Protein AF-A0A2J8A370-F1 (afdb_monomer_lite)

Sequence (591 aa):
MGGHRGTGAPPRPAACMARATLSLLLPLLLAALLQVRAQAPPPAPAPSSPAALICGDPELATLCRVLRAAGDGRGAARLQNTTATDTVLAPTNKAFFVDSKRVADELEIPSLEAIFSNPKAADRLLQNLIIPDQAITFRRFSGDQSYKSLLGQDLELKFAVFVLTRQFYVESGEAIALVLQPDLAAGRPLLLPPSSHTFQPPSPLTGATSMARAPPSLLLLLPLLGALLLASSGPARGAPIPPSPAALICADPDLSTLCRVLRAAGDSKGATRLQSTTDTDTVFAPTNKAFINDANKVADELGIRSLEAIYSNPKASDRLLQNLIIPDQAITFKAFKDDRKYKSLLGQQLELKSAVFTNQFYVESEEIKALVVQPDLAAGRSVVHKTDRVPVPDDFLSWCSLWTAVVLLEAQPAAAAPISKSMALILLLPLLAALLSSAPELLLVRAQSTAPRTTIQGASTRTAAPSPAALICSDPGLTTLCRVLRAAGPGKGATRLKVPAESPVPWQGSASAADTVFAPTNQASSGCWLGPKRKAFAKDAKKVADELSIRSFEAIYSNPKAADRLLQNLIIPDQSVVHKTDRVPVPDDFL

Foldseek 3Di:
DDDDDDDDDDDDDDDDDDPPPPVVVVVVVVVVVVVVPPDDPDPDPDFDFQLRALVVDPQNVLLNLLLVLLPCAPLNVLSRDSPWLKAFAGATPLQCVVCFPVLCVQLVHPTSVCSSVPNVSSSLLSQQRIQGRHNDAPVPDDAWDWTAGSNRATKIWGWDDDDPDTWIWIAFAPDTWTFPDGDFARDDDDDDDDDDDDDDDDDDDDDDDDDDDDDDDDDDDDDDPPPPDPPDPDPPPPDPQFAFQLVVLCVDPQQVLLNLLLVLLPCAPLNVNSRDLAWAKEFEGETPQQCVVCFVVLCVLLVHPTNVVSSNDNSSSRLLSQQRIQGRHAQFLVNDDAPDWTAGSNRDTWGWDADPRPRWIWTDAPPDTWTQPAWAPDHNNHTYTYTNHRDDHPCSCVVVVVVVVVVVVVPDDPPDDDDDPVVVVVVVVVVVVVVVPDDDDDDDDDDDDDDDDDDDDDDDDDDDDDFPLRVLVVDQFNVVLNLLLVLLPCAPLNVLSPDDDDDDDDDDDDDDDRWDFDGGTDDDDDDDDDDDVRVVLVVLLVVLCVVVVNPDSVCSSNHNVSSSSSSVVGTDDDTHDDRYISHRNRHDDDD

pLDDT: mean 71.99, std 24.26, range [18.94, 98.69]

InterPro domains:
  IPR000782 FAS1 domain [PF02469] (77-186)
  IPR000782 FAS1 domain [PF02469] (254-390)
  IPR000782 FAS1 domain [PS50213] (242-391)
  IPR000782 FAS1 domain [SM00554] (87-194)
  IPR000782 FAS1 domain [SM00554] (282-394)
  IPR036378 FAS1 domain superfamily [G3DSA:2.30.180.10] (32-189)
  IPR036378 FAS1 domain superfamily [G3DSA:2.30.180.10] (238-394)
  IPR036378 FAS1 domain superfamily [SSF82153] (56-186)
  IPR036378 FAS1 domain superfamily [SSF82153] (243-394)
  IPR050904 Cell adhesion and biosynthesis-related protein [PTHR10900] (244-578)

Structure (mmCIF, N/CA/C/O backbone):
data_AF-A0A2J8A370-F1
#
_entry.id   AF-A0A2J8A370-F1
#
loop_
_atom_site.group_PDB
_atom_site.id
_atom_site.type_symbol
_atom_site.label_atom_id
_atom_site.label_alt_id
_atom_site.label_comp_id
_atom_site.label_asym_id
_atom_site.label_entity_id
_atom_site.label_seq_id
_atom_site.pdbx_PDB_ins_code
_atom_site.Cartn_x
_atom_site.Cartn_y
_atom_site.Cartn_z
_atom_site.occupancy
_atom_site.B_iso_or_equiv
_atom_site.auth_seq_id
_atom_site.auth_comp_id
_atom_site.auth_asym_id
_atom_site.auth_atom_id
_atom_site.pdbx_PDB_model_num
ATOM 1 N N . MET A 1 1 ? 18.502 92.243 42.624 1.00 38.31 1 MET A N 1
ATOM 2 C CA . MET A 1 1 ? 19.039 90.943 43.093 1.00 38.31 1 MET A CA 1
ATOM 3 C C . MET A 1 1 ? 18.291 89.857 42.326 1.00 38.31 1 MET A C 1
ATOM 5 O O . MET A 1 1 ? 17.079 89.966 42.281 1.00 38.31 1 MET A O 1
ATOM 9 N N . GLY A 1 2 ? 18.875 88.857 41.667 1.00 38.12 2 GLY A N 1
ATOM 10 C CA . GLY A 1 2 ? 20.274 88.524 41.365 1.00 38.12 2 GLY A CA 1
ATOM 11 C C . GLY A 1 2 ? 20.327 87.065 40.866 1.00 38.12 2 GLY A C 1
ATOM 12 O O . GLY A 1 2 ? 19.584 86.250 41.398 1.00 38.12 2 GLY A O 1
ATOM 13 N N . GLY A 1 3 ? 21.154 86.722 39.866 1.00 42.97 3 GLY A N 1
ATOM 14 C CA . GLY A 1 3 ? 21.314 85.318 39.426 1.00 42.97 3 GLY A CA 1
ATOM 15 C C . GLY A 1 3 ? 21.433 85.087 37.913 1.00 42.97 3 GLY A C 1
ATOM 16 O O . GLY A 1 3 ? 20.493 84.627 37.277 1.00 42.97 3 GLY A O 1
ATOM 17 N N . HIS A 1 4 ? 22.615 85.341 37.345 1.00 43.88 4 HIS A N 1
ATOM 18 C CA . HIS A 1 4 ? 23.010 84.873 36.006 1.00 43.88 4 HIS A CA 1
ATOM 19 C C . HIS A 1 4 ? 23.953 83.664 36.146 1.00 43.88 4 HIS A C 1
ATOM 21 O O . HIS A 1 4 ? 24.888 83.749 36.941 1.00 43.88 4 HIS A O 1
ATOM 27 N N . ARG A 1 5 ? 23.732 82.596 35.356 1.00 44.59 5 ARG A N 1
ATOM 28 C CA . ARG A 1 5 ? 24.640 81.495 34.911 1.00 44.59 5 ARG A CA 1
ATOM 29 C C . ARG A 1 5 ? 23.761 80.276 34.566 1.00 44.59 5 ARG A C 1
ATOM 31 O O . ARG A 1 5 ? 22.780 80.046 35.253 1.00 44.59 5 ARG A O 1
ATOM 38 N N . GLY A 1 6 ? 24.039 79.445 33.565 1.00 44.25 6 GLY A N 1
ATOM 39 C CA . GLY A 1 6 ? 25.056 79.484 32.511 1.00 44.25 6 GLY A CA 1
ATOM 40 C C . GLY A 1 6 ? 24.877 78.243 31.621 1.00 44.25 6 GLY A C 1
ATOM 41 O O . GLY A 1 6 ? 24.664 77.149 32.136 1.00 44.25 6 GLY A O 1
ATOM 42 N N . THR A 1 7 ? 24.896 78.398 30.298 1.00 43.56 7 THR A N 1
ATOM 43 C CA . THR A 1 7 ? 24.568 77.324 29.341 1.00 43.56 7 THR A CA 1
ATOM 44 C C . THR A 1 7 ? 25.728 76.344 29.142 1.00 43.56 7 THR A C 1
ATOM 46 O O . THR A 1 7 ? 26.784 76.744 28.654 1.00 43.56 7 THR A O 1
ATOM 49 N N . GLY A 1 8 ? 25.519 75.060 29.448 1.00 45.00 8 GLY A N 1
ATOM 50 C CA . GLY A 1 8 ? 26.459 73.977 29.138 1.00 45.00 8 GLY A CA 1
ATOM 51 C C . GLY A 1 8 ? 26.025 73.184 27.903 1.00 45.00 8 GLY A C 1
ATOM 52 O O . GLY A 1 8 ? 24.994 72.518 27.937 1.00 45.00 8 GLY A O 1
ATOM 53 N N . ALA A 1 9 ? 26.805 73.241 26.822 1.00 45.88 9 ALA A N 1
ATOM 54 C CA . ALA A 1 9 ? 26.577 72.441 25.616 1.00 45.88 9 ALA A CA 1
ATOM 55 C C . ALA A 1 9 ? 27.371 71.115 25.669 1.00 45.88 9 ALA A C 1
ATOM 57 O O . ALA A 1 9 ? 28.547 71.142 26.039 1.00 45.88 9 ALA A O 1
ATOM 58 N N . PRO A 1 10 ? 26.784 69.964 25.284 1.00 54.59 10 PRO A N 1
ATOM 59 C CA . PRO A 1 10 ? 27.505 68.693 25.224 1.00 54.59 10 PRO A CA 1
ATOM 60 C C . PRO A 1 10 ? 28.452 68.620 24.003 1.00 54.59 10 PRO A C 1
ATOM 62 O O . PRO A 1 10 ? 28.160 69.206 22.954 1.00 54.59 10 PRO A O 1
ATOM 65 N N . PRO A 1 11 ? 29.587 67.902 24.103 1.00 53.16 11 PRO A N 1
ATOM 66 C CA . PRO A 1 11 ? 30.607 67.866 23.056 1.00 53.16 11 PRO A CA 1
ATOM 67 C C . PRO A 1 11 ? 30.200 67.020 21.839 1.00 53.16 11 PRO A C 1
ATOM 69 O O . PRO A 1 11 ? 29.597 65.955 21.960 1.00 53.16 11 PRO A O 1
ATOM 72 N N . ARG A 1 12 ? 30.609 67.472 20.647 1.00 45.59 12 ARG A N 1
ATOM 73 C CA . ARG A 1 12 ? 30.484 66.718 19.389 1.00 45.59 12 ARG A CA 1
ATOM 74 C C . ARG A 1 12 ? 31.501 65.563 19.345 1.00 45.59 12 ARG A C 1
ATOM 76 O O . ARG A 1 12 ? 32.684 65.830 19.565 1.00 45.59 12 ARG A O 1
ATOM 83 N N . PRO A 1 13 ? 31.115 64.325 18.982 1.00 49.38 13 PRO A N 1
ATOM 84 C CA . PRO A 1 13 ? 32.080 63.282 18.642 1.00 49.38 13 PRO A CA 1
ATOM 85 C C . PRO A 1 13 ? 32.773 63.603 17.309 1.00 49.38 13 PRO A C 1
ATOM 87 O O . PRO A 1 13 ? 32.146 64.068 16.355 1.00 49.38 13 PRO A O 1
ATOM 90 N N . ALA A 1 14 ? 34.084 63.369 17.247 1.00 46.81 14 ALA A N 1
ATOM 91 C CA . ALA A 1 14 ? 34.908 63.722 16.097 1.00 46.81 14 ALA A CA 1
ATOM 92 C C . ALA A 1 14 ? 34.705 62.757 14.915 1.00 46.81 14 ALA A C 1
ATOM 94 O O . ALA A 1 14 ? 35.068 61.584 14.983 1.00 46.81 14 ALA A O 1
ATOM 95 N N . ALA A 1 15 ? 34.200 63.276 13.796 1.00 51.97 15 ALA A N 1
ATOM 96 C CA . ALA A 1 15 ? 34.172 62.568 12.521 1.00 51.97 15 ALA A CA 1
ATOM 97 C C . ALA A 1 15 ? 35.505 62.754 11.772 1.00 51.97 15 ALA A C 1
ATOM 99 O O . ALA A 1 15 ? 35.640 63.649 10.941 1.00 51.97 15 ALA A O 1
ATOM 100 N N . CYS A 1 16 ? 36.505 61.919 12.067 1.00 48.47 16 CYS A N 1
ATOM 101 C CA . CYS A 1 16 ? 37.740 61.845 11.283 1.00 48.47 16 CYS A CA 1
ATOM 102 C C . CYS A 1 16 ? 38.389 60.455 11.431 1.00 48.47 16 CYS A C 1
ATOM 104 O O . CYS A 1 16 ? 38.415 59.946 12.543 1.00 48.47 16 CYS A O 1
ATOM 106 N N . MET A 1 17 ? 38.935 59.892 10.335 1.00 49.12 17 MET A N 1
ATOM 107 C CA . MET A 1 17 ? 39.503 58.521 10.157 1.00 49.12 17 MET A CA 1
ATOM 108 C C . MET A 1 17 ? 38.617 57.486 9.415 1.00 49.12 17 MET A C 1
ATOM 110 O O . MET A 1 17 ? 38.482 56.348 9.851 1.00 49.12 17 MET A O 1
ATOM 114 N N . ALA A 1 18 ? 38.069 57.831 8.240 1.00 51.47 18 ALA A N 1
ATOM 115 C CA . ALA A 1 18 ? 37.384 56.861 7.357 1.00 51.47 18 ALA A CA 1
ATOM 116 C C . ALA A 1 18 ? 37.719 57.012 5.852 1.00 51.47 18 ALA A C 1
ATOM 118 O O . ALA A 1 18 ? 36.920 56.655 4.992 1.00 51.47 18 ALA A O 1
ATOM 119 N N . ARG A 1 19 ? 38.894 57.570 5.510 1.00 50.97 19 ARG A N 1
ATOM 120 C CA . ARG A 1 19 ? 39.318 57.799 4.107 1.00 50.97 19 ARG A CA 1
ATOM 121 C C . ARG A 1 19 ? 40.662 57.181 3.695 1.00 50.97 19 ARG A C 1
ATOM 123 O O . ARG A 1 19 ? 40.981 57.211 2.515 1.00 50.97 19 ARG A O 1
ATOM 130 N N . ALA A 1 20 ? 41.428 56.603 4.623 1.00 52.56 20 ALA A N 1
ATOM 131 C CA . ALA A 1 20 ? 42.770 56.073 4.338 1.00 52.56 20 ALA A CA 1
ATOM 132 C C . ALA A 1 20 ? 42.808 54.571 3.979 1.00 52.56 20 ALA A C 1
ATOM 134 O O . ALA A 1 20 ? 43.759 54.114 3.354 1.00 52.56 20 ALA A O 1
ATOM 135 N N . THR A 1 21 ? 41.789 53.791 4.348 1.00 53.34 21 THR A N 1
ATOM 136 C CA . THR A 1 21 ? 41.787 52.322 4.198 1.00 53.34 21 THR A CA 1
ATOM 137 C C . THR A 1 21 ? 41.273 51.815 2.847 1.00 53.34 21 THR A C 1
ATOM 139 O O . THR A 1 21 ? 41.558 50.675 2.486 1.00 53.34 21 THR A O 1
ATOM 142 N N . LEU A 1 22 ? 40.555 52.634 2.068 1.00 50.28 22 LEU A N 1
ATOM 143 C CA . LEU A 1 22 ? 39.932 52.180 0.816 1.00 50.28 22 LEU A CA 1
ATOM 144 C C . LEU A 1 22 ? 40.930 52.070 -0.357 1.00 50.28 22 LEU A C 1
ATOM 146 O O . LEU A 1 22 ? 40.827 51.147 -1.164 1.00 50.28 22 LEU A O 1
ATOM 150 N N . SER A 1 23 ? 41.938 52.949 -0.427 1.00 57.47 23 SER A N 1
ATOM 151 C CA . SER A 1 23 ? 42.912 52.973 -1.537 1.00 57.47 23 SER A CA 1
ATOM 152 C C . SER A 1 23 ? 43.907 51.805 -1.543 1.00 57.47 23 SER A C 1
ATOM 154 O O . SER A 1 23 ? 44.516 51.541 -2.575 1.00 57.47 23 SER A O 1
ATOM 156 N N . LEU A 1 24 ? 44.077 51.092 -0.423 1.00 57.34 24 LEU A N 1
ATOM 157 C CA . LEU A 1 24 ? 44.986 49.938 -0.324 1.00 57.34 24 LEU A CA 1
ATOM 158 C C . LEU A 1 24 ? 44.322 48.598 -0.676 1.00 57.34 24 LEU A C 1
ATOM 160 O O . LEU A 1 24 ? 45.016 47.658 -1.055 1.00 57.34 24 LEU A O 1
ATOM 164 N N . LEU A 1 25 ? 42.990 48.504 -0.593 1.00 59.09 25 LEU A N 1
ATOM 165 C CA . LEU A 1 25 ? 42.256 47.272 -0.910 1.00 59.09 25 LEU A CA 1
ATOM 166 C C . LEU A 1 25 ? 42.006 47.100 -2.414 1.00 59.09 25 LEU A C 1
ATOM 168 O O . LEU A 1 25 ? 42.069 45.980 -2.916 1.00 59.09 25 LEU A O 1
ATOM 172 N N . LEU A 1 26 ? 41.779 48.197 -3.145 1.00 69.50 26 LEU A N 1
ATOM 173 C CA . LEU A 1 26 ? 41.472 48.160 -4.578 1.00 69.50 26 LEU A CA 1
ATOM 174 C C . LEU A 1 26 ? 42.549 47.469 -5.452 1.00 69.50 26 LEU A C 1
ATOM 176 O O . LEU A 1 26 ? 42.169 46.596 -6.234 1.00 69.50 26 LEU A O 1
ATOM 180 N N . PRO A 1 27 ? 43.866 47.761 -5.336 1.00 70.69 27 PRO A N 1
ATOM 181 C CA . PRO A 1 27 ? 44.878 47.074 -6.148 1.00 70.69 27 PRO A CA 1
ATOM 182 C C . PRO A 1 27 ? 45.031 45.589 -5.784 1.00 70.69 27 PRO A C 1
ATOM 184 O O . PRO A 1 27 ? 45.365 44.778 -6.644 1.00 70.69 27 PRO A O 1
ATOM 187 N N . LEU A 1 28 ? 44.747 45.213 -4.533 1.00 67.88 28 LEU A N 1
ATOM 188 C CA . LEU A 1 28 ? 44.829 43.828 -4.064 1.00 67.88 28 LEU A CA 1
ATOM 189 C C . LEU A 1 28 ? 43.663 42.982 -4.609 1.00 67.88 28 LEU A C 1
ATOM 191 O O . LEU A 1 28 ? 43.859 41.835 -5.008 1.00 67.88 28 LEU A O 1
ATOM 195 N N . LEU A 1 29 ? 42.474 43.585 -4.714 1.00 72.38 29 LEU A N 1
ATOM 196 C CA . LEU A 1 29 ? 41.301 43.008 -5.379 1.00 72.38 29 LEU A CA 1
ATOM 197 C C . LEU A 1 29 ? 41.495 42.900 -6.902 1.00 72.38 29 LEU A C 1
ATOM 199 O O . LEU A 1 29 ? 41.132 41.883 -7.492 1.00 72.38 29 LEU A O 1
ATOM 203 N N . LEU A 1 30 ? 42.125 43.898 -7.536 1.00 72.44 30 LEU A N 1
ATOM 204 C CA . LEU A 1 30 ? 42.459 43.846 -8.965 1.00 72.44 30 LEU A CA 1
ATOM 205 C C . LEU A 1 30 ? 43.482 42.742 -9.282 1.00 72.44 30 LEU A C 1
ATOM 207 O O . LEU A 1 30 ? 43.319 42.016 -10.262 1.00 72.44 30 LEU A O 1
ATOM 211 N N . ALA A 1 31 ? 44.506 42.576 -8.437 1.00 68.44 31 ALA A N 1
ATOM 212 C CA . ALA A 1 31 ? 45.496 41.508 -8.576 1.00 68.44 31 ALA A CA 1
ATOM 213 C C . ALA A 1 31 ? 44.864 40.112 -8.423 1.00 68.44 31 ALA A C 1
ATOM 215 O O . ALA A 1 31 ? 45.131 39.227 -9.236 1.00 68.44 31 ALA A O 1
ATOM 216 N N . ALA A 1 32 ? 43.967 39.934 -7.445 1.00 64.75 32 ALA A N 1
ATOM 217 C CA . ALA A 1 32 ? 43.226 38.686 -7.261 1.00 64.75 32 ALA A CA 1
ATOM 218 C C . ALA A 1 32 ? 42.333 38.348 -8.472 1.00 64.75 32 ALA A C 1
ATOM 220 O O . ALA A 1 32 ? 42.293 37.197 -8.901 1.00 64.75 32 ALA A O 1
ATOM 221 N N . LEU A 1 33 ? 41.669 39.344 -9.073 1.00 61.00 33 LEU A N 1
ATOM 222 C CA . LEU A 1 33 ? 40.853 39.159 -10.281 1.00 61.00 33 LEU A CA 1
ATOM 223 C C . LEU A 1 33 ? 41.686 38.836 -11.536 1.00 61.00 33 LEU A C 1
ATOM 225 O O . LEU A 1 33 ? 41.209 38.123 -12.418 1.00 61.00 33 LEU A O 1
ATOM 229 N N . LEU A 1 34 ? 42.930 39.317 -11.621 1.00 60.03 34 LEU A N 1
ATOM 230 C CA . LEU A 1 34 ? 43.841 39.005 -12.729 1.00 60.03 34 LEU A CA 1
ATOM 231 C C . LEU A 1 34 ? 44.436 37.589 -12.632 1.00 60.03 34 LEU A C 1
ATOM 233 O O . LEU A 1 34 ? 44.628 36.943 -13.662 1.00 60.03 34 LEU A O 1
ATOM 237 N N . GLN A 1 35 ? 44.676 37.070 -11.423 1.00 56.62 35 GLN A N 1
ATOM 238 C CA . GLN A 1 35 ? 45.278 35.742 -11.223 1.00 56.62 35 GLN A CA 1
ATOM 239 C C . GLN A 1 35 ? 44.353 34.552 -11.539 1.00 56.62 35 GLN A C 1
ATOM 241 O O . GLN A 1 35 ? 44.842 33.443 -11.731 1.00 56.62 35 GLN A O 1
ATOM 246 N N . VAL A 1 36 ? 43.039 34.764 -11.673 1.00 51.28 36 VAL A N 1
ATOM 247 C CA . VAL A 1 36 ? 42.067 33.703 -12.017 1.00 51.28 36 VAL A CA 1
ATOM 248 C C . VAL A 1 36 ? 42.064 33.360 -13.523 1.00 51.28 36 VAL A C 1
ATOM 250 O O . VAL A 1 36 ? 41.473 32.367 -13.938 1.00 51.28 36 VAL A O 1
ATOM 253 N N . ARG A 1 37 ? 42.734 34.145 -14.382 1.00 50.34 37 ARG A N 1
ATOM 254 C CA . ARG A 1 37 ? 42.501 34.121 -15.842 1.00 50.34 37 ARG A CA 1
ATOM 255 C C . ARG A 1 37 ? 43.451 33.244 -16.684 1.00 50.34 37 ARG A C 1
ATOM 257 O O . ARG A 1 37 ? 43.496 33.433 -17.897 1.00 50.34 37 ARG A O 1
ATOM 264 N N . ALA A 1 38 ? 44.213 32.321 -16.087 1.00 48.69 38 ALA A N 1
ATOM 265 C CA . ALA A 1 38 ? 45.322 31.637 -16.783 1.00 48.69 38 ALA A CA 1
ATOM 266 C C . ALA A 1 38 ? 45.410 30.100 -16.642 1.00 48.69 38 ALA A C 1
ATOM 268 O O . ALA A 1 38 ? 46.402 29.517 -17.075 1.00 48.69 38 ALA A O 1
ATOM 269 N N . GLN A 1 39 ? 44.395 29.415 -16.104 1.00 49.59 39 GLN A N 1
ATOM 270 C CA . GLN A 1 39 ? 44.276 27.959 -16.270 1.00 49.59 39 GLN A CA 1
ATOM 271 C C . GLN A 1 39 ? 43.274 27.657 -17.384 1.00 49.59 39 GLN A C 1
ATOM 273 O O . GLN A 1 39 ? 42.073 27.877 -17.233 1.00 49.59 39 GLN A O 1
ATOM 278 N N . ALA A 1 40 ? 43.780 27.167 -18.519 1.00 56.50 40 ALA A N 1
ATOM 279 C CA . ALA A 1 40 ? 42.926 26.584 -19.544 1.00 56.50 40 ALA A CA 1
ATOM 280 C C . ALA A 1 40 ? 42.175 25.394 -18.921 1.00 56.50 40 ALA A C 1
ATOM 282 O O . ALA A 1 40 ? 42.821 24.565 -18.271 1.00 56.50 40 ALA A O 1
ATOM 283 N N . PRO A 1 41 ? 40.840 25.298 -19.070 1.00 65.50 41 PRO A N 1
ATOM 284 C CA . PRO A 1 41 ? 40.103 24.165 -18.531 1.00 65.50 41 PRO A CA 1
ATOM 285 C C . PRO A 1 41 ? 40.657 22.868 -19.139 1.00 65.50 41 PRO A C 1
ATOM 287 O O . PRO A 1 41 ? 40.989 22.862 -20.331 1.00 65.50 41 PRO A O 1
ATOM 290 N N . PRO A 1 42 ? 40.771 21.777 -18.355 1.00 68.81 42 PRO A N 1
ATOM 291 C CA . PRO A 1 42 ? 41.211 20.496 -18.892 1.00 68.81 42 PRO A CA 1
ATOM 292 C C . PRO A 1 42 ? 40.326 20.109 -20.087 1.00 68.81 42 PRO A C 1
ATOM 294 O O . PRO A 1 42 ? 39.129 20.426 -20.083 1.00 68.81 42 PRO A O 1
ATOM 297 N N . PRO A 1 43 ? 40.889 19.462 -21.126 1.00 72.81 43 PRO A N 1
ATOM 298 C CA . PRO A 1 43 ? 40.123 19.085 -22.304 1.00 72.81 43 PRO A CA 1
ATOM 299 C C . PRO A 1 43 ? 38.917 18.257 -21.866 1.00 72.81 43 PRO A C 1
ATOM 301 O O . PRO A 1 43 ? 39.065 17.271 -21.143 1.00 72.81 43 PRO A O 1
ATOM 304 N N . ALA A 1 44 ? 37.722 18.697 -22.268 1.00 64.81 44 ALA A N 1
ATOM 305 C CA . ALA A 1 44 ? 36.487 18.018 -21.902 1.00 64.81 44 ALA A CA 1
ATOM 306 C C . ALA A 1 44 ? 36.572 16.542 -22.332 1.00 64.81 44 ALA A C 1
ATOM 308 O O . ALA A 1 44 ? 37.039 16.283 -23.448 1.00 64.81 44 ALA A O 1
ATOM 309 N N . PRO A 1 45 ? 36.146 15.586 -21.483 1.00 67.75 45 PRO A N 1
ATOM 310 C CA . PRO A 1 45 ? 36.160 14.177 -21.849 1.00 67.75 45 PRO A CA 1
ATOM 311 C C . PRO A 1 45 ? 35.373 13.969 -23.146 1.00 67.75 45 PRO A C 1
ATOM 313 O O . PRO A 1 45 ? 34.371 14.646 -23.394 1.00 67.75 45 PRO A O 1
ATOM 316 N N . ALA A 1 46 ? 35.854 13.051 -23.987 1.00 73.12 46 ALA A N 1
ATOM 317 C CA . ALA A 1 46 ? 35.181 12.713 -25.235 1.00 73.12 46 ALA A CA 1
ATOM 318 C C . ALA A 1 46 ? 33.731 12.271 -24.949 1.00 73.12 46 ALA A C 1
ATOM 320 O O . ALA A 1 46 ? 33.503 11.595 -23.942 1.00 73.12 46 ALA A O 1
ATOM 321 N N . PRO A 1 47 ? 32.753 12.645 -25.796 1.00 71.44 47 PRO A N 1
ATOM 322 C CA . PRO A 1 47 ? 31.358 12.297 -25.566 1.00 71.44 47 PRO A CA 1
ATOM 323 C C . PRO A 1 47 ? 31.182 10.775 -25.593 1.00 71.44 47 PRO A C 1
ATOM 325 O O . PRO A 1 47 ? 31.396 10.121 -26.615 1.00 71.44 47 PRO A O 1
ATOM 328 N N . SER A 1 48 ? 30.796 10.217 -24.451 1.00 84.69 48 SER A N 1
ATOM 329 C CA . SER A 1 48 ? 30.348 8.836 -24.305 1.00 84.69 48 SER A CA 1
ATOM 330 C C . SER A 1 48 ? 28.978 8.660 -24.964 1.00 84.69 48 SER A C 1
ATOM 332 O O . SER A 1 48 ? 28.095 9.504 -24.815 1.00 84.69 48 SER A O 1
ATOM 334 N N . SER A 1 49 ? 28.785 7.552 -25.684 1.00 93.75 49 SER A N 1
ATOM 335 C CA . SER A 1 49 ? 27.467 7.188 -26.213 1.00 93.75 49 SER A CA 1
ATOM 336 C C . SER A 1 49 ? 26.498 6.835 -25.075 1.00 93.75 49 SER A C 1
ATOM 338 O O . SER A 1 49 ? 26.948 6.351 -24.029 1.00 93.75 49 SER A O 1
ATOM 340 N N . PRO A 1 50 ? 25.173 6.990 -25.265 1.00 94.38 50 PRO A N 1
ATOM 341 C CA . PRO A 1 50 ? 24.175 6.514 -24.305 1.00 94.38 50 PRO A CA 1
ATOM 342 C C . PRO A 1 50 ? 24.399 5.053 -23.877 1.00 94.38 50 PRO A C 1
ATOM 344 O O . PRO A 1 50 ? 24.323 4.734 -22.691 1.00 94.38 50 PRO A O 1
ATOM 347 N N . ALA A 1 51 ? 24.783 4.175 -24.811 1.00 95.50 51 ALA A N 1
ATOM 348 C CA . ALA A 1 51 ? 25.146 2.787 -24.526 1.00 95.50 51 ALA A CA 1
ATOM 349 C C . ALA A 1 51 ? 26.324 2.650 -23.539 1.00 95.50 51 ALA A C 1
ATOM 351 O O . ALA A 1 51 ? 26.283 1.800 -22.646 1.00 95.50 51 ALA A O 1
ATOM 352 N N . ALA A 1 52 ? 27.360 3.489 -23.659 1.00 94.62 52 ALA A N 1
ATOM 353 C CA . ALA A 1 52 ? 28.500 3.484 -22.741 1.00 94.62 52 ALA A CA 1
ATOM 354 C C . ALA A 1 52 ? 28.108 3.933 -21.322 1.00 94.62 52 ALA A C 1
ATOM 356 O O . ALA A 1 52 ? 28.665 3.428 -20.350 1.00 94.62 52 ALA A O 1
ATOM 357 N N . LEU A 1 53 ? 27.123 4.828 -21.196 1.00 93.19 53 LEU A N 1
ATOM 358 C CA . LEU A 1 53 ? 26.592 5.284 -19.907 1.00 93.19 53 LEU A CA 1
ATOM 359 C C . LEU A 1 53 ? 25.726 4.212 -19.243 1.00 93.19 53 LEU A C 1
ATOM 361 O O . LEU A 1 53 ? 25.972 3.842 -18.096 1.00 93.19 53 LEU A O 1
ATOM 365 N N . ILE A 1 54 ? 24.787 3.635 -19.997 1.00 95.38 54 ILE A N 1
ATOM 366 C CA . ILE A 1 54 ? 23.930 2.525 -19.552 1.00 95.38 54 ILE A CA 1
ATOM 367 C C . ILE A 1 54 ? 24.771 1.331 -19.079 1.00 95.38 54 ILE A C 1
ATOM 369 O O . ILE A 1 54 ? 24.458 0.716 -18.065 1.00 95.38 54 ILE A O 1
ATOM 373 N N . CYS A 1 55 ? 25.852 1.001 -19.789 1.00 96.06 55 CYS A N 1
ATOM 374 C CA . CYS A 1 55 ? 26.746 -0.092 -19.407 1.00 96.06 55 CYS A CA 1
ATOM 375 C C . CYS A 1 55 ? 27.830 0.283 -18.382 1.00 96.06 55 CYS A C 1
ATOM 377 O O . CYS A 1 55 ? 28.508 -0.619 -17.885 1.00 96.06 55 CYS A O 1
ATOM 379 N N . GLY A 1 56 ? 28.000 1.570 -18.066 1.00 93.44 56 GLY A N 1
ATOM 380 C CA . GLY A 1 56 ? 28.871 2.052 -16.991 1.00 93.44 56 GLY A CA 1
ATOM 381 C C . GLY A 1 56 ? 28.179 2.108 -15.624 1.00 93.44 56 GLY A C 1
ATOM 382 O O . GLY A 1 56 ? 28.852 2.004 -14.599 1.00 93.44 56 GLY A O 1
ATOM 383 N N . ASP A 1 57 ? 26.849 2.237 -15.593 1.00 93.62 57 ASP A N 1
ATOM 384 C CA . ASP A 1 57 ? 26.072 2.341 -14.355 1.00 93.62 57 ASP A CA 1
ATOM 385 C C . ASP A 1 57 ? 25.637 0.956 -13.816 1.00 93.62 57 ASP A C 1
ATOM 387 O O . ASP A 1 57 ? 24.914 0.217 -14.496 1.00 93.62 57 ASP A O 1
ATOM 391 N N . PRO A 1 58 ? 26.011 0.575 -12.576 1.00 92.81 58 PRO A N 1
ATOM 392 C CA . PRO A 1 58 ? 25.623 -0.710 -11.997 1.00 92.81 58 PRO A CA 1
ATOM 393 C C . PRO A 1 58 ? 24.110 -0.850 -11.757 1.00 92.81 58 PRO A C 1
ATOM 395 O O . PRO A 1 58 ? 23.607 -1.976 -11.745 1.00 92.81 58 PRO A O 1
ATOM 398 N N . GLU A 1 59 ? 23.360 0.246 -11.595 1.00 92.56 59 GLU A N 1
ATOM 399 C CA . GLU A 1 59 ? 21.896 0.225 -11.441 1.00 92.56 59 GLU A CA 1
ATOM 400 C C . GLU A 1 59 ? 21.156 -0.045 -12.758 1.00 92.56 59 GLU A C 1
ATOM 402 O O . GLU A 1 59 ? 19.963 -0.353 -12.727 1.00 92.56 59 GLU A O 1
ATOM 407 N N . LEU A 1 60 ? 21.859 0.029 -13.894 1.00 96.12 60 LEU A N 1
ATOM 408 C CA . LEU A 1 60 ? 21.348 -0.226 -15.244 1.00 96.12 60 LEU A CA 1
ATOM 409 C C . LEU A 1 60 ? 21.918 -1.518 -15.859 1.00 96.12 60 LEU A C 1
ATOM 411 O O . LEU A 1 60 ? 21.744 -1.779 -17.050 1.00 96.12 60 LEU A O 1
ATOM 415 N N . ALA A 1 61 ? 22.566 -2.368 -15.056 1.00 96.50 61 ALA A N 1
ATOM 416 C CA . ALA A 1 61 ? 23.175 -3.622 -15.502 1.00 96.50 61 ALA A CA 1
ATOM 417 C C . ALA A 1 61 ? 22.207 -4.548 -16.272 1.00 96.50 61 ALA A C 1
ATOM 419 O O . ALA A 1 61 ? 22.626 -5.205 -17.227 1.00 96.50 61 ALA A O 1
ATOM 420 N N . THR A 1 62 ? 20.922 -4.590 -15.902 1.00 96.69 62 THR A N 1
ATOM 421 C CA . THR A 1 62 ? 19.884 -5.336 -16.631 1.00 96.69 62 THR A CA 1
ATOM 422 C C . THR A 1 62 ? 19.610 -4.715 -18.001 1.00 96.69 62 THR A C 1
ATOM 424 O O . THR A 1 62 ? 19.624 -5.435 -18.997 1.00 96.69 62 THR A O 1
ATOM 427 N N . LEU A 1 63 ? 19.472 -3.387 -18.088 1.00 97.12 63 LEU A N 1
ATOM 428 C CA . LEU A 1 63 ? 19.304 -2.678 -19.362 1.00 97.12 63 LEU A CA 1
ATOM 429 C C . LEU A 1 63 ? 20.530 -2.850 -20.272 1.00 97.12 63 LEU A C 1
ATOM 431 O O . LEU A 1 63 ? 20.380 -3.085 -21.465 1.00 97.12 63 LEU A O 1
ATOM 435 N N . CYS A 1 64 ? 21.743 -2.840 -19.714 1.00 97.94 64 CYS A N 1
ATOM 436 C CA . CYS A 1 64 ? 22.968 -3.150 -20.455 1.00 97.94 64 CYS A CA 1
ATOM 437 C C . CYS A 1 64 ? 22.985 -4.599 -20.995 1.00 97.94 64 CYS A C 1
ATOM 439 O O . CYS A 1 64 ? 23.511 -4.844 -22.081 1.00 97.94 64 CYS A O 1
ATOM 441 N N . ARG A 1 65 ? 22.389 -5.574 -20.288 1.00 97.69 65 ARG A N 1
ATOM 442 C CA . ARG A 1 65 ? 22.205 -6.939 -20.823 1.00 97.69 65 ARG A CA 1
ATOM 443 C C . ARG A 1 65 ? 21.188 -6.974 -21.964 1.00 97.69 65 ARG A C 1
ATOM 445 O O . ARG A 1 65 ? 21.470 -7.633 -22.957 1.00 97.69 65 ARG A O 1
ATOM 452 N N . VAL A 1 66 ? 20.071 -6.246 -21.861 1.00 97.50 66 VAL A N 1
ATOM 453 C CA . VAL A 1 66 ? 19.108 -6.084 -22.972 1.00 97.50 66 VAL A CA 1
ATOM 454 C C . VAL A 1 66 ? 19.796 -5.446 -24.184 1.00 97.50 66 VAL A C 1
ATOM 456 O O . VAL A 1 66 ? 19.691 -5.967 -25.287 1.00 97.50 66 VAL A O 1
ATOM 459 N N . LEU A 1 67 ? 20.585 -4.386 -23.973 1.00 97.50 67 LEU A N 1
ATOM 460 C CA . LEU A 1 67 ? 21.346 -3.699 -25.021 1.00 97.50 67 LEU A CA 1
ATOM 461 C C . LEU A 1 67 ? 22.320 -4.632 -25.751 1.00 97.50 67 LEU A C 1
ATOM 463 O O . LEU A 1 67 ? 22.411 -4.586 -26.972 1.00 97.50 67 LEU A O 1
ATOM 467 N N . ARG A 1 68 ? 23.010 -5.518 -25.023 1.00 97.56 68 ARG A N 1
ATOM 468 C CA . ARG A 1 68 ? 23.878 -6.544 -25.628 1.00 97.56 68 ARG A CA 1
ATOM 469 C C . ARG A 1 68 ? 23.088 -7.641 -26.342 1.00 97.56 68 ARG A C 1
ATOM 471 O O . ARG A 1 68 ? 23.533 -8.103 -27.385 1.00 97.56 68 ARG A O 1
ATOM 478 N N . ALA A 1 69 ? 21.942 -8.052 -25.799 1.00 97.50 69 ALA A N 1
ATOM 479 C CA . ALA A 1 69 ? 21.087 -9.076 -26.399 1.00 97.50 69 ALA A CA 1
ATOM 480 C C . ALA A 1 69 ? 20.426 -8.602 -27.704 1.00 97.50 69 ALA A C 1
ATOM 482 O O . ALA A 1 69 ? 20.261 -9.400 -28.618 1.00 97.50 69 ALA A O 1
ATOM 483 N N . ALA A 1 70 ? 20.104 -7.310 -27.819 1.00 97.69 70 ALA A N 1
ATOM 484 C CA . ALA A 1 70 ? 19.568 -6.696 -29.035 1.00 97.69 70 ALA A CA 1
ATOM 485 C C . ALA A 1 70 ? 20.568 -6.659 -30.212 1.00 97.69 70 ALA A C 1
ATOM 487 O O . ALA A 1 70 ? 20.148 -6.511 -31.360 1.00 97.69 70 ALA A O 1
ATOM 488 N N . GLY A 1 71 ? 21.874 -6.802 -29.948 1.00 96.81 71 GLY A N 1
ATOM 489 C CA . GLY A 1 71 ? 22.922 -6.808 -30.972 1.00 96.81 71 GLY A CA 1
ATOM 490 C C . GLY A 1 71 ? 22.941 -5.520 -31.800 1.00 96.81 71 GLY A C 1
ATOM 491 O O . GLY A 1 71 ? 22.978 -4.422 -31.248 1.00 96.81 71 GLY A O 1
ATOM 492 N N . ASP A 1 72 ? 22.873 -5.666 -33.124 1.00 96.69 72 ASP A N 1
ATOM 493 C CA . ASP A 1 72 ? 22.844 -4.559 -34.094 1.00 96.69 72 ASP A CA 1
ATOM 494 C C . ASP A 1 72 ? 21.412 -4.067 -34.407 1.00 96.69 72 ASP A C 1
ATOM 496 O O . ASP A 1 72 ? 21.152 -3.472 -35.454 1.00 96.69 72 ASP A O 1
ATOM 500 N N . GLY A 1 73 ? 20.457 -4.344 -33.511 1.00 97.00 73 GLY A N 1
ATOM 501 C CA . GLY A 1 73 ? 19.071 -3.891 -33.609 1.00 97.00 73 GLY A CA 1
ATOM 502 C C . GLY A 1 73 ? 18.924 -2.363 -33.687 1.00 97.00 73 GLY A C 1
ATOM 503 O O . GLY A 1 73 ? 19.826 -1.602 -33.335 1.00 97.00 73 GLY A O 1
ATOM 504 N N . ARG A 1 74 ? 17.766 -1.882 -34.155 1.00 97.00 74 ARG A N 1
ATOM 505 C CA . ARG A 1 74 ? 17.536 -0.458 -34.460 1.00 97.00 74 ARG A CA 1
ATOM 506 C C . ARG A 1 74 ? 17.619 0.432 -33.216 1.00 97.00 74 ARG A C 1
ATOM 508 O O . ARG A 1 74 ? 18.134 1.547 -33.303 1.00 97.00 74 ARG A O 1
ATOM 515 N N . GLY A 1 75 ? 17.123 -0.048 -32.076 1.00 96.25 75 GLY A N 1
ATOM 516 C CA . GLY A 1 75 ? 17.232 0.631 -30.786 1.00 96.25 75 GLY A CA 1
ATOM 517 C C . GLY A 1 75 ? 18.661 0.591 -30.246 1.00 96.25 75 GLY A C 1
ATOM 518 O O . GLY A 1 75 ? 19.192 1.621 -29.831 1.00 96.25 75 GLY A O 1
ATOM 519 N N . ALA A 1 76 ? 19.331 -0.561 -30.332 1.00 96.88 76 ALA A N 1
ATOM 520 C CA . ALA A 1 76 ? 20.729 -0.693 -29.918 1.00 96.88 76 ALA A CA 1
ATOM 521 C C . ALA A 1 76 ? 21.675 0.212 -30.735 1.00 96.88 76 ALA A C 1
ATOM 523 O O . ALA A 1 76 ? 22.494 0.928 -30.155 1.00 96.88 76 ALA A O 1
ATOM 524 N N . ALA A 1 77 ? 21.520 0.256 -32.061 1.00 96.94 77 ALA A N 1
ATOM 525 C CA . ALA A 1 77 ? 22.295 1.112 -32.958 1.00 96.94 77 ALA A CA 1
ATOM 526 C C . ALA A 1 77 ? 22.079 2.612 -32.676 1.00 96.94 77 ALA A C 1
ATOM 528 O O . ALA A 1 77 ? 23.041 3.383 -32.668 1.00 96.94 77 ALA A O 1
ATOM 529 N N . ARG A 1 78 ? 20.839 3.031 -32.374 1.00 96.00 78 ARG A N 1
ATOM 530 C CA . ARG A 1 78 ? 20.525 4.401 -31.925 1.00 96.00 78 ARG A CA 1
ATOM 531 C C . ARG A 1 78 ? 21.260 4.754 -30.625 1.00 96.00 78 ARG A C 1
ATOM 533 O O . ARG A 1 78 ? 21.929 5.779 -30.580 1.00 96.00 78 ARG A O 1
ATOM 540 N N . LEU A 1 79 ? 21.260 3.871 -29.620 1.00 95.81 79 LEU A N 1
ATOM 541 C CA . LEU A 1 79 ? 21.978 4.089 -28.348 1.00 95.81 79 LEU A CA 1
ATOM 542 C C . LEU A 1 79 ? 23.511 4.090 -28.475 1.00 95.81 79 LEU A C 1
ATOM 544 O O . LEU A 1 79 ? 24.200 4.639 -27.611 1.00 95.81 79 LEU A O 1
ATOM 548 N N . GLN A 1 80 ? 24.064 3.472 -29.519 1.00 95.31 80 GLN A N 1
ATOM 549 C CA . GLN A 1 80 ? 25.498 3.525 -29.819 1.00 95.31 80 GLN A CA 1
ATOM 550 C C . GLN A 1 80 ? 25.900 4.814 -30.555 1.00 95.31 80 GLN A C 1
ATOM 552 O O . GLN A 1 80 ? 27.056 5.232 -30.459 1.00 95.31 80 GLN A O 1
ATOM 557 N N . ASN A 1 81 ? 24.966 5.471 -31.250 1.00 94.00 81 ASN A N 1
ATOM 558 C CA . ASN A 1 81 ? 25.229 6.688 -32.010 1.00 94.00 81 ASN A CA 1
ATOM 559 C C . ASN A 1 81 ? 25.457 7.907 -31.090 1.00 94.00 81 ASN A C 1
ATOM 561 O O . ASN A 1 81 ? 24.529 8.449 -30.498 1.00 94.00 81 ASN A O 1
ATOM 565 N N . THR A 1 82 ? 26.697 8.400 -31.036 1.00 90.69 82 THR A N 1
ATOM 566 C CA . THR A 1 82 ? 27.094 9.598 -30.268 1.00 90.69 82 THR A CA 1
ATOM 567 C C . THR A 1 82 ? 26.571 10.922 -30.837 1.00 90.69 82 THR A C 1
ATOM 569 O O . THR A 1 82 ? 26.716 11.955 -30.188 1.00 90.69 82 THR A O 1
ATOM 572 N N . THR A 1 83 ? 25.991 10.918 -32.041 1.00 90.44 83 THR A N 1
ATOM 573 C CA . THR A 1 83 ? 25.443 12.118 -32.706 1.00 90.44 83 THR A CA 1
ATOM 574 C C . THR A 1 83 ? 23.925 12.238 -32.609 1.00 90.44 83 THR A C 1
ATOM 576 O O . THR A 1 83 ? 23.382 13.286 -32.955 1.00 90.44 83 THR A O 1
ATOM 579 N N . ALA A 1 84 ? 23.234 11.193 -32.146 1.00 88.88 84 ALA A N 1
ATOM 580 C CA . ALA A 1 84 ? 21.784 11.209 -32.020 1.00 88.88 84 ALA A CA 1
ATOM 581 C C . ALA A 1 84 ? 21.351 12.051 -30.812 1.00 88.88 84 ALA A C 1
ATOM 583 O O . ALA A 1 84 ? 21.876 11.902 -29.709 1.00 88.88 84 ALA A O 1
ATOM 584 N N . THR A 1 85 ? 20.365 12.926 -31.007 1.00 92.12 85 THR A N 1
ATOM 585 C CA . THR A 1 85 ? 19.785 13.753 -29.940 1.00 92.12 85 THR A CA 1
ATOM 586 C C . THR A 1 85 ? 18.565 13.070 -29.331 1.00 92.12 85 THR A C 1
ATOM 588 O O . THR A 1 85 ? 17.501 13.673 -29.265 1.00 92.12 85 THR A O 1
ATOM 591 N N . ASP A 1 86 ? 18.699 11.804 -28.943 1.00 93.88 86 ASP A N 1
ATOM 592 C CA . ASP A 1 86 ? 17.590 10.986 -28.443 1.00 93.88 86 ASP A CA 1
ATOM 593 C C . ASP A 1 86 ? 17.411 11.128 -26.925 1.00 93.88 86 ASP A C 1
ATOM 595 O O . ASP A 1 86 ? 18.388 11.263 -26.183 1.00 93.88 86 ASP A O 1
ATOM 599 N N . THR A 1 87 ? 16.171 11.021 -26.444 1.00 95.00 87 THR A N 1
ATOM 600 C CA . THR A 1 87 ? 15.890 10.853 -25.009 1.00 95.00 87 THR A CA 1
ATOM 601 C C . THR A 1 87 ? 15.697 9.376 -24.701 1.00 95.00 87 THR A C 1
ATOM 603 O O . THR A 1 87 ? 14.919 8.694 -25.364 1.00 95.00 87 THR A O 1
ATOM 606 N N . VAL A 1 88 ? 16.394 8.881 -23.676 1.00 96.00 88 VAL A N 1
ATOM 607 C CA . VAL A 1 88 ? 16.376 7.467 -23.284 1.00 96.00 88 VAL A CA 1
ATOM 608 C C . VAL A 1 88 ? 15.784 7.319 -21.889 1.00 96.00 88 VAL A C 1
ATOM 610 O O . VAL A 1 88 ? 16.331 7.842 -20.915 1.00 96.00 88 VAL A O 1
ATOM 613 N N . LEU A 1 89 ? 14.690 6.567 -21.799 1.00 95.81 89 LEU A N 1
ATOM 614 C CA . LEU A 1 89 ? 14.072 6.144 -20.548 1.00 95.81 89 LEU A CA 1
ATOM 615 C C . LEU A 1 89 ? 14.783 4.872 -20.076 1.00 95.81 89 LEU A C 1
ATOM 617 O O . LEU A 1 89 ? 14.674 3.826 -20.709 1.00 95.81 89 LEU A O 1
ATOM 621 N N . ALA A 1 90 ? 15.553 4.951 -18.993 1.00 96.44 90 ALA A N 1
ATOM 622 C CA . ALA A 1 90 ? 16.393 3.846 -18.540 1.00 96.44 90 ALA A CA 1
ATOM 623 C C . ALA A 1 90 ? 15.843 3.191 -17.261 1.00 96.44 90 ALA A C 1
ATOM 625 O O . ALA A 1 90 ? 16.168 3.632 -16.150 1.00 96.44 90 ALA A O 1
ATOM 626 N N . PRO A 1 91 ? 15.037 2.122 -17.379 1.00 95.38 91 PRO A N 1
ATOM 627 C CA . PRO A 1 91 ? 14.570 1.371 -16.226 1.00 95.38 91 PRO A CA 1
ATOM 628 C C . PRO A 1 91 ? 15.727 0.752 -15.443 1.00 95.38 91 PRO A C 1
ATOM 630 O O . PRO A 1 91 ? 16.601 0.070 -15.984 1.00 95.38 91 PRO A O 1
ATOM 633 N N . THR A 1 92 ? 15.705 0.984 -14.133 1.00 95.56 92 THR A N 1
ATOM 634 C CA . THR A 1 92 ? 16.666 0.401 -13.190 1.00 95.56 92 THR A CA 1
ATOM 635 C C . THR A 1 92 ? 16.515 -1.119 -13.079 1.00 95.56 92 THR A C 1
ATOM 637 O O . THR A 1 92 ? 15.459 -1.687 -13.356 1.00 95.56 92 THR A O 1
ATOM 640 N N . ASN A 1 93 ? 17.540 -1.807 -12.566 1.00 94.38 93 ASN A N 1
ATOM 641 C CA . ASN A 1 93 ? 17.478 -3.243 -12.254 1.00 94.38 93 ASN A CA 1
ATOM 642 C C . ASN A 1 93 ? 16.244 -3.612 -11.401 1.00 94.38 93 ASN A C 1
ATOM 644 O O . ASN A 1 93 ? 15.692 -4.702 -11.539 1.00 94.38 93 ASN A O 1
ATOM 648 N N . LYS A 1 94 ? 15.810 -2.700 -10.517 1.00 89.62 94 LYS A N 1
ATOM 649 C CA . LYS A 1 94 ? 14.622 -2.865 -9.672 1.00 89.62 94 LYS A CA 1
ATOM 650 C C . LYS A 1 94 ? 13.322 -2.741 -10.470 1.00 89.62 94 LYS A C 1
ATOM 652 O O . LYS A 1 94 ? 12.424 -3.543 -10.236 1.00 89.62 94 LYS A O 1
ATOM 657 N N . ALA A 1 95 ? 13.242 -1.792 -11.405 1.00 89.44 95 ALA A N 1
ATOM 658 C CA . ALA A 1 95 ? 12.108 -1.638 -12.318 1.00 89.44 95 ALA A CA 1
ATOM 659 C C . ALA A 1 95 ? 11.852 -2.934 -13.098 1.00 89.44 95 ALA A C 1
ATOM 661 O O . ALA A 1 95 ? 10.760 -3.492 -13.048 1.00 89.44 95 ALA A O 1
ATOM 662 N N . PHE A 1 96 ? 12.910 -3.479 -13.707 1.00 91.62 96 PHE A N 1
ATOM 663 C CA . PHE A 1 96 ? 12.864 -4.765 -14.403 1.00 91.62 96 PHE A CA 1
ATOM 664 C C . PHE A 1 96 ? 12.385 -5.922 -13.526 1.00 91.62 96 PHE A C 1
ATOM 666 O O . PHE A 1 96 ? 11.671 -6.787 -14.014 1.00 91.62 96 PHE A O 1
ATOM 673 N N . PHE A 1 97 ? 12.767 -5.963 -12.246 1.00 87.38 97 PHE A N 1
ATOM 674 C CA . PHE A 1 97 ? 12.310 -7.016 -11.339 1.00 87.38 97 PHE A CA 1
ATOM 675 C C . PHE A 1 97 ? 10.814 -6.884 -11.012 1.00 87.38 97 PHE A C 1
ATOM 677 O O . PHE A 1 97 ? 10.092 -7.879 -11.051 1.00 87.38 97 PHE A O 1
ATOM 684 N N . VAL A 1 98 ? 10.348 -5.662 -10.724 1.00 83.75 98 VAL A N 1
ATOM 685 C CA . VAL A 1 98 ? 8.946 -5.371 -10.372 1.00 83.75 98 VAL A CA 1
ATOM 686 C C . VAL A 1 98 ? 8.003 -5.645 -11.543 1.00 83.75 98 VAL A C 1
ATOM 688 O O . VAL A 1 98 ? 7.005 -6.335 -11.357 1.00 83.75 98 VAL A O 1
ATOM 691 N N . ASP A 1 99 ? 8.339 -5.169 -12.743 1.00 89.50 99 ASP A N 1
ATOM 692 C CA . ASP A 1 99 ? 7.486 -5.304 -13.933 1.00 89.50 99 ASP A CA 1
ATOM 693 C C . ASP A 1 99 ? 7.830 -6.541 -14.789 1.00 89.50 99 ASP A C 1
ATOM 695 O O . ASP A 1 99 ? 7.303 -6.695 -15.890 1.00 89.50 99 ASP A O 1
ATOM 699 N N . SER A 1 100 ? 8.697 -7.435 -14.295 1.00 90.69 100 SER A N 1
ATOM 700 C CA . SER A 1 100 ? 9.254 -8.589 -15.030 1.00 90.69 100 SER A CA 1
ATOM 701 C C . SER A 1 100 ? 8.210 -9.423 -15.769 1.00 90.69 100 SER A C 1
ATOM 703 O O . SER A 1 100 ? 8.413 -9.759 -16.935 1.00 90.69 100 SER A O 1
ATOM 705 N N . LYS A 1 101 ? 7.086 -9.728 -15.109 1.00 91.25 101 LYS A N 1
ATOM 706 C CA . LYS A 1 101 ? 5.980 -10.469 -15.720 1.00 91.25 101 LYS A CA 1
ATOM 707 C C . LYS A 1 101 ? 5.295 -9.661 -16.828 1.00 91.25 101 LYS A C 1
ATOM 709 O O . LYS A 1 101 ? 5.159 -10.176 -17.927 1.00 91.25 101 LYS A O 1
ATOM 714 N N . ARG A 1 102 ? 4.925 -8.399 -16.575 1.00 90.12 102 ARG A N 1
ATOM 715 C CA . ARG A 1 102 ? 4.243 -7.541 -17.566 1.00 90.12 102 ARG A CA 1
ATOM 716 C C . ARG A 1 102 ? 5.088 -7.357 -18.828 1.00 90.12 102 ARG A C 1
ATOM 718 O O . ARG A 1 102 ? 4.582 -7.506 -19.929 1.00 90.12 102 ARG A O 1
ATOM 725 N N . VAL A 1 103 ? 6.386 -7.096 -18.657 1.00 91.50 103 VAL A N 1
ATOM 726 C CA . VAL A 1 103 ? 7.336 -6.964 -19.773 1.00 91.50 103 VAL A CA 1
ATOM 727 C C . VAL A 1 103 ? 7.475 -8.273 -20.556 1.00 91.50 103 VAL A C 1
ATOM 729 O O . VAL A 1 103 ? 7.679 -8.233 -21.765 1.00 91.50 103 VAL A O 1
ATOM 732 N N . ALA A 1 104 ? 7.368 -9.429 -19.897 1.00 93.19 104 ALA A N 1
ATOM 733 C CA . ALA A 1 104 ? 7.386 -10.720 -20.577 1.00 93.19 104 ALA A CA 1
ATOM 734 C C . ALA A 1 104 ? 6.088 -10.980 -21.362 1.00 93.19 104 ALA A C 1
ATOM 736 O O . ALA A 1 104 ? 6.157 -11.326 -22.541 1.00 93.19 104 ALA A O 1
ATOM 737 N N . ASP A 1 105 ? 4.935 -10.747 -20.725 1.00 92.06 105 ASP A N 1
ATOM 738 C CA . ASP A 1 105 ? 3.605 -10.924 -21.314 1.00 92.06 105 ASP A CA 1
ATOM 739 C C . ASP A 1 105 ? 3.446 -10.057 -22.587 1.00 92.06 105 ASP A C 1
ATOM 741 O O . ASP A 1 105 ? 3.074 -10.576 -23.637 1.00 92.06 105 ASP A O 1
ATOM 745 N N . GLU A 1 106 ? 3.809 -8.768 -22.538 1.00 89.69 106 GLU A N 1
ATOM 746 C CA . GLU A 1 106 ? 3.661 -7.834 -23.672 1.00 89.69 106 GLU A CA 1
ATOM 747 C C . GLU A 1 106 ? 4.699 -8.044 -24.793 1.00 89.69 106 GLU A C 1
ATOM 749 O O . GLU A 1 106 ? 4.429 -7.816 -25.971 1.00 89.69 106 GLU A O 1
ATOM 754 N N . LEU A 1 107 ? 5.902 -8.530 -24.471 1.00 92.75 107 LEU A N 1
ATOM 755 C CA . LEU A 1 107 ? 6.884 -8.913 -25.496 1.00 92.75 107 LEU A CA 1
ATOM 756 C C . LEU A 1 107 ? 6.617 -10.306 -26.095 1.00 92.75 107 LEU A C 1
ATOM 758 O O . LEU A 1 107 ? 7.412 -10.752 -26.926 1.00 92.75 107 LEU A O 1
ATOM 762 N N . GLU A 1 108 ? 5.531 -10.978 -25.691 1.00 96.44 108 GLU A N 1
ATOM 763 C CA . GLU A 1 108 ? 5.158 -12.343 -26.089 1.00 96.44 108 GLU A CA 1
ATOM 764 C C . GLU A 1 108 ? 6.272 -13.376 -25.799 1.00 96.44 108 GLU A C 1
ATOM 766 O O . GLU A 1 108 ? 6.531 -14.297 -26.579 1.00 96.44 108 GLU A O 1
ATOM 771 N N . ILE A 1 109 ? 6.969 -13.225 -24.665 1.00 96.06 109 ILE A N 1
ATOM 772 C CA . ILE A 1 109 ? 8.057 -14.118 -24.230 1.00 96.06 109 ILE A CA 1
ATOM 773 C C . ILE A 1 109 ? 7.700 -14.841 -22.919 1.00 96.06 109 ILE A C 1
ATOM 775 O O . ILE A 1 109 ? 7.047 -14.271 -22.052 1.00 96.06 109 ILE A O 1
ATOM 779 N N . PRO A 1 110 ? 8.147 -16.097 -22.712 1.00 95.25 110 PRO A N 1
ATOM 780 C CA . PRO A 1 110 ? 7.706 -16.909 -21.570 1.00 95.25 110 PRO A CA 1
ATOM 781 C C . PRO A 1 110 ? 8.206 -16.411 -20.203 1.00 95.25 110 PRO A C 1
ATOM 783 O O . PRO A 1 110 ? 7.654 -16.791 -19.173 1.00 95.25 110 PRO A O 1
ATOM 786 N N . SER A 1 111 ? 9.270 -15.606 -20.176 1.00 96.31 111 SER A N 1
ATOM 787 C CA . SER A 1 111 ? 9.758 -14.904 -18.987 1.00 96.31 111 SER A CA 1
ATOM 788 C C . SER A 1 111 ? 10.695 -13.763 -19.392 1.00 96.31 111 SER A C 1
ATOM 790 O O . SER A 1 111 ? 11.174 -13.722 -20.529 1.00 96.31 111 SER A O 1
ATOM 792 N N . LEU A 1 112 ? 11.015 -12.860 -18.459 1.00 94.00 112 LEU A N 1
ATOM 793 C CA . LEU A 1 112 ? 11.960 -11.771 -18.718 1.00 94.00 112 LEU A CA 1
ATOM 794 C C . LEU A 1 112 ? 13.349 -12.304 -19.111 1.00 94.00 112 LEU A C 1
ATOM 796 O O . LEU A 1 112 ? 14.016 -11.713 -19.951 1.00 94.00 112 LEU A O 1
ATOM 800 N N . GLU A 1 113 ? 13.789 -13.439 -18.566 1.00 96.38 113 GLU A N 1
ATOM 801 C CA . GLU A 1 113 ? 15.080 -14.054 -18.901 1.00 96.38 113 GLU A CA 1
ATOM 802 C C . GLU A 1 113 ? 15.174 -14.462 -20.377 1.00 96.38 113 GLU A C 1
ATOM 804 O O . GLU A 1 113 ? 16.261 -14.409 -20.958 1.00 96.38 113 GLU A O 1
ATOM 809 N N . ALA A 1 114 ? 14.048 -14.812 -21.010 1.00 96.56 114 ALA A N 1
ATOM 810 C CA . ALA A 1 114 ? 14.009 -15.145 -22.430 1.00 96.56 114 ALA A CA 1
ATOM 811 C C . ALA A 1 114 ? 14.348 -13.942 -23.333 1.00 96.56 114 ALA A C 1
ATOM 813 O O . ALA A 1 114 ? 14.798 -14.150 -24.463 1.00 96.56 114 ALA A O 1
ATOM 814 N N . ILE A 1 115 ? 14.230 -12.698 -22.839 1.00 96.69 115 ILE A N 1
ATOM 815 C CA . ILE A 1 115 ? 14.621 -11.496 -23.592 1.00 96.69 115 ILE A CA 1
ATOM 816 C C . ILE A 1 115 ? 16.111 -11.517 -23.952 1.00 96.69 115 ILE A C 1
ATOM 818 O O . ILE A 1 115 ? 16.494 -11.075 -25.031 1.00 96.69 115 ILE A O 1
ATOM 822 N N . PHE A 1 116 ? 16.960 -12.090 -23.090 1.00 97.00 116 PHE A N 1
ATOM 823 C CA . PHE A 1 116 ? 18.409 -12.132 -23.306 1.00 97.00 116 PHE A CA 1
ATOM 824 C C . PHE A 1 116 ? 18.829 -13.129 -24.395 1.00 97.00 116 PHE A C 1
ATOM 826 O O . PHE A 1 116 ? 19.961 -13.063 -24.870 1.00 97.00 116 PHE A O 1
ATOM 833 N N . SER A 1 117 ? 17.918 -14.018 -24.802 1.00 97.50 117 SER A N 1
ATOM 834 C CA . SER A 1 117 ? 18.103 -14.987 -25.889 1.00 97.50 117 SER A CA 1
ATOM 835 C C . SER A 1 117 ? 17.307 -14.628 -27.151 1.00 97.50 117 SER A C 1
ATOM 837 O O . SER A 1 117 ? 17.447 -15.302 -28.169 1.00 97.50 117 SER A O 1
ATOM 839 N N . ASN A 1 118 ? 16.467 -13.586 -27.105 1.00 97.56 118 ASN A N 1
ATOM 840 C CA . ASN A 1 118 ? 15.623 -13.148 -28.214 1.00 97.56 118 ASN A CA 1
ATOM 841 C C . ASN A 1 118 ? 16.008 -11.714 -28.640 1.00 97.56 118 ASN A C 1
ATOM 843 O O . ASN A 1 118 ? 15.453 -10.749 -28.105 1.00 97.56 118 ASN A O 1
ATOM 847 N N . PRO A 1 119 ? 16.917 -11.546 -29.624 1.00 97.50 119 PRO A N 1
ATOM 848 C CA . PRO A 1 119 ? 17.404 -10.227 -30.034 1.00 97.50 119 PRO A CA 1
ATOM 849 C C . PRO A 1 119 ? 16.288 -9.315 -30.555 1.00 97.50 119 PRO A C 1
ATOM 851 O O . PRO A 1 119 ? 16.344 -8.104 -30.360 1.00 97.50 119 PRO A O 1
ATOM 854 N N . LYS A 1 120 ? 15.236 -9.883 -31.164 1.00 97.25 120 LYS A N 1
ATOM 855 C CA . LYS A 1 120 ? 14.088 -9.119 -31.670 1.00 97.25 120 LYS A CA 1
ATOM 856 C C . LYS A 1 120 ? 13.238 -8.551 -30.529 1.00 97.25 120 LYS A C 1
ATOM 858 O O . LYS A 1 120 ? 12.825 -7.399 -30.614 1.00 97.25 120 LYS A O 1
ATOM 863 N N . ALA A 1 121 ? 12.996 -9.325 -29.468 1.00 96.75 121 ALA A N 1
ATOM 864 C CA . ALA A 1 121 ? 12.286 -8.839 -28.280 1.00 96.75 121 ALA A CA 1
ATOM 865 C C . ALA A 1 121 ? 13.122 -7.808 -27.504 1.00 96.75 121 ALA A C 1
ATOM 867 O O . ALA A 1 121 ? 12.600 -6.767 -27.108 1.00 96.75 121 ALA A O 1
ATOM 868 N N . ALA A 1 122 ? 14.430 -8.054 -27.356 1.00 97.75 122 ALA A N 1
ATOM 869 C CA . ALA A 1 122 ? 15.354 -7.109 -26.736 1.00 97.75 122 ALA A CA 1
ATOM 870 C C . ALA A 1 122 ? 15.394 -5.766 -27.484 1.00 97.75 122 ALA A C 1
ATOM 872 O O . ALA A 1 122 ? 15.251 -4.717 -26.860 1.00 97.75 122 ALA A O 1
ATOM 873 N N . ASP A 1 123 ? 15.520 -5.779 -28.815 1.00 97.88 123 ASP A N 1
ATOM 874 C CA . ASP A 1 123 ? 15.522 -4.545 -29.605 1.00 97.88 123 ASP A CA 1
ATOM 875 C C . ASP A 1 123 ? 14.157 -3.843 -29.617 1.00 97.88 123 ASP A C 1
ATOM 877 O O . ASP A 1 123 ? 14.107 -2.617 -29.530 1.00 97.88 123 ASP A O 1
ATOM 881 N N . ARG A 1 124 ? 13.042 -4.591 -29.655 1.00 96.38 124 ARG A N 1
ATOM 882 C CA . ARG A 1 124 ? 11.687 -4.018 -29.547 1.00 96.38 124 ARG A CA 1
ATOM 883 C C . ARG A 1 124 ? 11.515 -3.243 -28.239 1.00 96.38 124 ARG A C 1
ATOM 885 O O . ARG A 1 124 ? 11.012 -2.123 -28.269 1.00 96.38 124 ARG A O 1
ATOM 892 N N . LEU A 1 125 ? 11.995 -3.797 -27.122 1.00 96.56 125 LEU A N 1
ATOM 893 C CA . LEU A 1 125 ? 11.989 -3.106 -25.834 1.00 96.56 125 LEU A CA 1
ATOM 894 C C . LEU A 1 125 ? 12.832 -1.822 -25.878 1.00 96.56 125 LEU A C 1
ATOM 896 O O . LEU A 1 125 ? 12.356 -0.772 -25.456 1.00 96.56 125 LEU A O 1
ATOM 900 N N . LEU A 1 126 ? 14.050 -1.868 -26.431 1.00 97.31 126 LEU A N 1
ATOM 901 C CA . LEU A 1 126 ? 14.884 -0.664 -26.577 1.00 97.31 126 LEU A CA 1
ATOM 902 C C . LEU A 1 126 ? 14.207 0.403 -27.445 1.00 97.31 126 LEU A C 1
ATOM 904 O O . LEU A 1 126 ? 14.271 1.579 -27.105 1.00 97.31 126 LEU A O 1
ATOM 908 N N . GLN A 1 127 ? 13.534 0.016 -28.533 1.00 97.06 127 GLN A N 1
ATOM 909 C CA . GLN A 1 127 ? 12.796 0.955 -29.380 1.00 97.06 127 GLN A CA 1
ATOM 910 C C . GLN A 1 127 ? 11.637 1.637 -28.632 1.00 97.06 127 GLN A C 1
ATOM 912 O O . GLN A 1 127 ? 11.379 2.811 -28.889 1.00 97.06 127 GLN A O 1
ATOM 917 N N . ASN A 1 128 ? 10.971 0.974 -27.680 1.00 96.31 128 ASN A N 1
ATOM 918 C CA . ASN A 1 128 ? 9.951 1.653 -26.872 1.00 96.31 128 ASN A CA 1
ATOM 919 C C . ASN A 1 128 ? 10.552 2.615 -25.822 1.00 96.31 128 ASN A C 1
ATOM 921 O O . ASN A 1 128 ? 9.962 3.637 -25.488 1.00 96.31 128 ASN A O 1
ATOM 925 N N . LEU A 1 129 ? 11.766 2.336 -25.338 1.00 96.44 129 LEU A N 1
ATOM 926 C CA . LEU A 1 129 ? 12.467 3.160 -24.341 1.00 96.44 129 LEU A CA 1
ATOM 927 C C . LEU A 1 129 ? 13.153 4.419 -24.912 1.00 96.44 129 LEU A C 1
ATOM 929 O O . LEU A 1 129 ? 13.715 5.209 -24.148 1.00 96.44 129 LEU A O 1
ATOM 933 N N . ILE A 1 130 ? 13.143 4.609 -26.234 1.00 96.38 130 ILE A N 1
ATOM 934 C CA . ILE A 1 130 ? 13.824 5.711 -26.931 1.00 96.38 130 ILE A CA 1
ATOM 935 C C . ILE A 1 130 ? 12.786 6.652 -27.540 1.00 96.38 130 ILE A C 1
ATOM 937 O O . ILE A 1 130 ? 11.980 6.225 -28.361 1.00 96.38 130 ILE A O 1
ATOM 941 N N . ILE A 1 131 ? 12.864 7.943 -27.215 1.00 96.69 131 ILE A N 1
ATOM 942 C CA . ILE A 1 131 ? 12.155 9.018 -27.922 1.00 96.69 131 ILE A CA 1
ATOM 943 C C . ILE A 1 131 ? 13.157 9.636 -28.913 1.00 96.69 131 ILE A C 1
ATOM 945 O O . ILE A 1 131 ? 14.137 10.251 -28.474 1.00 96.69 131 ILE A O 1
ATOM 949 N N . PRO A 1 132 ? 12.978 9.436 -30.232 1.00 96.44 132 PRO A N 1
ATOM 950 C CA . PRO A 1 132 ? 13.982 9.793 -31.221 1.00 96.44 132 PRO A CA 1
ATOM 951 C C . PRO A 1 132 ? 14.022 11.295 -31.508 1.00 96.44 132 PRO A C 1
ATOM 953 O O . PRO A 1 132 ? 13.001 11.980 -31.497 1.00 96.44 132 PRO A O 1
ATOM 956 N N . ASP A 1 133 ? 15.218 11.778 -31.840 1.00 94.00 133 ASP A N 1
ATOM 957 C CA . ASP A 1 133 ? 15.487 13.101 -32.418 1.00 94.00 133 ASP A CA 1
ATOM 958 C C . ASP A 1 133 ? 15.039 14.293 -31.537 1.00 94.00 133 ASP A C 1
ATOM 960 O O . ASP A 1 133 ? 14.964 15.434 -31.999 1.00 94.00 133 ASP A O 1
ATOM 964 N N . GLN A 1 134 ? 14.796 14.054 -30.243 1.00 90.06 134 GLN A N 1
ATOM 965 C CA . GLN A 1 134 ? 14.435 15.065 -29.249 1.00 90.06 134 GLN A CA 1
ATOM 966 C C . GLN A 1 134 ? 15.229 14.905 -27.948 1.00 90.06 134 GLN A C 1
ATOM 968 O O . GLN A 1 134 ? 15.096 13.910 -27.239 1.00 90.06 134 GLN A O 1
ATOM 973 N N . ALA A 1 135 ? 15.998 15.937 -27.587 1.00 89.75 135 ALA A N 1
ATOM 974 C CA . ALA A 1 135 ? 16.687 16.041 -26.302 1.00 89.75 135 ALA A CA 1
ATOM 975 C C . ALA A 1 135 ? 15.777 16.734 -25.269 1.00 89.75 135 ALA A C 1
ATOM 977 O O . ALA A 1 135 ? 15.832 17.957 -25.076 1.00 89.75 135 ALA A O 1
ATOM 978 N N . ILE A 1 136 ? 14.910 15.950 -24.628 1.00 88.75 136 ILE A N 1
ATOM 979 C CA . ILE A 1 136 ? 13.991 16.411 -23.588 1.00 88.75 136 ILE A CA 1
ATOM 980 C C . ILE A 1 136 ? 14.818 16.691 -22.333 1.00 88.75 136 ILE A C 1
ATOM 982 O O . ILE A 1 136 ? 15.336 15.785 -21.693 1.00 88.75 136 ILE A O 1
ATOM 986 N N . THR A 1 137 ? 14.951 17.969 -21.982 1.00 88.19 137 THR A N 1
ATOM 987 C CA . THR A 1 137 ? 15.628 18.400 -20.751 1.00 88.19 137 THR A CA 1
ATOM 988 C C . THR A 1 137 ? 14.593 18.867 -19.742 1.00 88.19 137 THR A C 1
ATOM 990 O O . THR A 1 137 ? 13.694 19.644 -20.072 1.00 88.19 137 THR A O 1
ATOM 993 N N . PHE A 1 138 ? 14.748 18.454 -18.486 1.00 76.69 138 PHE A N 1
ATOM 994 C CA . PHE A 1 138 ? 13.848 18.764 -17.370 1.00 76.69 138 PHE A CA 1
ATOM 995 C C . PHE A 1 138 ? 13.576 20.269 -17.226 1.00 76.69 138 PHE A C 1
ATOM 997 O O . PHE A 1 138 ? 12.486 20.692 -16.844 1.00 76.69 138 PHE A O 1
ATOM 1004 N N . ARG A 1 139 ? 14.563 21.110 -17.566 1.00 79.56 139 ARG A N 1
ATOM 1005 C CA . ARG A 1 139 ? 14.444 22.579 -17.530 1.00 79.56 139 ARG A CA 1
ATOM 1006 C C . ARG A 1 139 ? 13.483 23.176 -18.563 1.00 79.56 139 ARG A C 1
ATOM 1008 O O . ARG A 1 139 ? 13.085 24.323 -18.382 1.00 79.56 139 ARG A O 1
ATOM 1015 N N . ARG A 1 140 ? 13.164 22.457 -19.643 1.00 76.88 140 ARG A N 1
ATOM 1016 C CA . ARG A 1 140 ? 12.275 22.919 -20.727 1.00 76.88 140 ARG A CA 1
ATOM 1017 C C . ARG A 1 140 ? 10.858 22.358 -20.636 1.00 76.88 140 ARG A C 1
ATOM 1019 O O . ARG A 1 140 ? 10.010 22.766 -21.420 1.00 76.88 140 ARG A O 1
ATOM 1026 N N . PHE A 1 141 ? 10.606 21.444 -19.706 1.00 78.38 141 PHE A N 1
ATOM 1027 C CA . PHE A 1 141 ? 9.313 20.791 -19.590 1.00 78.38 141 PHE A CA 1
ATOM 1028 C C . PHE A 1 141 ? 8.291 21.675 -18.868 1.00 78.38 141 PHE A C 1
ATOM 1030 O O . PHE A 1 141 ? 8.566 22.223 -17.796 1.00 78.38 141 PHE A O 1
ATOM 1037 N N . SER A 1 142 ? 7.102 21.800 -19.452 1.00 77.00 142 SER A N 1
ATOM 1038 C CA . SER A 1 142 ? 5.975 22.537 -18.883 1.00 77.00 142 SER A CA 1
ATOM 1039 C C . SER A 1 142 ? 4.665 21.938 -19.388 1.00 77.00 142 SER A C 1
ATOM 1041 O O . SER A 1 142 ? 4.458 21.899 -20.604 1.00 77.00 142 SER A O 1
ATOM 1043 N N . GLY A 1 143 ? 3.789 21.527 -18.467 1.00 85.81 143 GLY A N 1
ATOM 1044 C CA . GLY A 1 143 ? 2.554 20.815 -18.806 1.00 85.81 143 GLY A CA 1
ATOM 1045 C C . GLY A 1 143 ? 2.809 19.379 -19.262 1.00 85.81 143 GLY A C 1
ATOM 1046 O O . GLY A 1 143 ? 3.957 18.973 -19.420 1.00 85.81 143 GLY A O 1
ATOM 1047 N N . ASP A 1 144 ? 1.731 18.633 -19.467 1.00 87.81 144 ASP A N 1
ATOM 1048 C CA . ASP A 1 144 ? 1.787 17.261 -19.968 1.00 87.81 144 ASP A CA 1
ATOM 1049 C C . ASP A 1 144 ? 2.040 17.270 -21.481 1.00 87.81 144 ASP A C 1
ATOM 1051 O O . ASP A 1 144 ? 1.479 18.097 -22.208 1.00 87.81 144 ASP A O 1
ATOM 1055 N N . GLN A 1 145 ? 2.916 16.385 -21.961 1.00 93.06 145 GLN A N 1
ATOM 1056 C CA . GLN A 1 145 ? 3.296 16.316 -23.374 1.00 93.06 145 GLN A CA 1
ATOM 1057 C C . GLN A 1 145 ? 3.380 14.858 -23.828 1.00 93.06 145 GLN A C 1
ATOM 1059 O O . GLN A 1 145 ? 4.024 14.033 -23.179 1.00 93.06 145 GLN A O 1
ATOM 1064 N N . SER A 1 146 ? 2.734 14.556 -24.956 1.00 93.06 146 SER A N 1
ATOM 1065 C CA . SER A 1 146 ? 2.793 13.247 -25.605 1.00 93.06 146 SER A CA 1
ATOM 1066 C C . SER A 1 146 ? 3.938 13.198 -26.619 1.00 93.06 146 SER A C 1
ATOM 1068 O O . SER A 1 146 ? 4.123 14.126 -27.413 1.00 93.06 146 SER A O 1
ATOM 1070 N N . TYR A 1 147 ? 4.709 12.114 -26.582 1.00 94.88 147 TYR A N 1
ATOM 1071 C CA . TYR A 1 147 ? 5.860 11.852 -27.440 1.00 94.88 147 TYR A CA 1
ATOM 1072 C C . TYR A 1 147 ? 5.739 10.471 -28.064 1.00 94.88 147 TYR A C 1
ATOM 1074 O O . TYR A 1 147 ? 5.310 9.534 -27.402 1.00 94.88 147 TYR A O 1
ATOM 1082 N N . LYS A 1 148 ? 6.203 10.302 -29.303 1.00 95.88 148 LYS A N 1
ATOM 1083 C CA . LYS A 1 148 ? 6.299 8.969 -29.905 1.00 95.88 148 LYS A CA 1
ATOM 1084 C C . LYS A 1 148 ? 7.626 8.308 -29.560 1.00 95.88 148 LYS A C 1
ATOM 1086 O O . LYS A 1 148 ? 8.680 8.911 -29.761 1.00 95.88 148 LYS A O 1
ATOM 1091 N N . SER A 1 149 ? 7.578 7.063 -29.091 1.00 96.62 149 SER A N 1
ATOM 1092 C CA . SER A 1 149 ? 8.760 6.205 -29.002 1.00 96.62 149 SER A CA 1
ATOM 1093 C C . SER A 1 149 ? 9.285 5.852 -30.401 1.00 96.62 149 SER A C 1
ATOM 1095 O O . SER A 1 149 ? 8.617 6.073 -31.416 1.00 96.62 149 SER A O 1
ATOM 1097 N N . LEU A 1 150 ? 10.477 5.262 -30.496 1.00 95.19 150 LEU A N 1
ATOM 1098 C CA . LEU A 1 150 ? 11.049 4.786 -31.761 1.00 95.19 150 LEU A CA 1
ATOM 1099 C C . LEU A 1 150 ? 10.232 3.621 -32.367 1.00 95.19 150 LEU A C 1
ATOM 1101 O O . LEU A 1 150 ? 10.338 3.368 -33.574 1.00 95.19 150 LEU A O 1
ATOM 1105 N N . LEU A 1 151 ? 9.378 2.973 -31.559 1.00 94.56 151 LEU A N 1
ATOM 1106 C CA . LEU A 1 151 ? 8.347 2.024 -31.999 1.00 94.56 151 LEU A CA 1
ATOM 1107 C C . LEU A 1 151 ? 7.063 2.704 -32.533 1.00 94.56 151 LEU A C 1
ATOM 1109 O O . LEU A 1 151 ? 6.222 2.037 -33.126 1.00 94.56 151 LEU A O 1
ATOM 1113 N N . GLY A 1 152 ? 6.905 4.019 -32.342 1.00 95.12 152 GLY A N 1
ATOM 1114 C CA . GLY A 1 152 ? 5.738 4.811 -32.758 1.00 95.12 152 GLY A CA 1
ATOM 1115 C C . GLY A 1 152 ? 4.614 4.922 -31.718 1.00 95.12 152 GLY A C 1
ATOM 1116 O O . GLY A 1 152 ? 3.620 5.608 -31.983 1.00 95.12 152 GLY A O 1
ATOM 1117 N N . GLN A 1 153 ? 4.779 4.281 -30.556 1.00 91.75 153 GLN A N 1
ATOM 1118 C CA . GLN A 1 153 ? 3.820 4.280 -29.446 1.00 91.75 153 GLN A CA 1
ATOM 1119 C C . GLN A 1 153 ? 3.838 5.625 -28.716 1.00 91.75 153 GLN A C 1
ATOM 1121 O O . GLN A 1 153 ? 4.899 6.232 -28.568 1.00 91.75 153 GLN A O 1
ATOM 1126 N N . ASP A 1 154 ? 2.670 6.096 -28.285 1.00 92.94 154 ASP A N 1
ATOM 1127 C CA . ASP A 1 154 ? 2.537 7.367 -27.576 1.00 92.94 154 ASP A CA 1
ATOM 1128 C C . ASP A 1 154 ? 2.897 7.207 -26.085 1.00 92.94 154 ASP A C 1
ATOM 1130 O O . ASP A 1 154 ? 2.430 6.300 -25.394 1.00 92.94 154 ASP A O 1
ATOM 1134 N N . LEU A 1 155 ? 3.772 8.092 -25.611 1.00 91.88 155 LEU A N 1
ATOM 1135 C CA . LEU A 1 155 ? 4.287 8.188 -24.249 1.00 91.88 155 LEU A CA 1
ATOM 1136 C C . LEU A 1 155 ? 3.904 9.562 -23.698 1.00 91.88 155 LEU A C 1
ATOM 1138 O O . LEU A 1 155 ? 4.427 10.581 -24.158 1.00 91.88 155 LEU A O 1
ATOM 1142 N N . GLU A 1 156 ? 3.020 9.612 -22.706 1.00 91.62 156 GLU A N 1
ATOM 1143 C CA . GLU A 1 156 ? 2.680 10.863 -22.032 1.00 91.62 156 GLU A CA 1
ATOM 1144 C C . GLU A 1 156 ? 3.683 11.124 -20.908 1.00 91.62 156 GLU A C 1
ATOM 1146 O O . GLU A 1 156 ? 3.664 10.478 -19.861 1.00 91.62 156 GLU A O 1
ATOM 1151 N N . LEU A 1 157 ? 4.576 12.094 -21.101 1.00 89.94 157 LEU A N 1
ATOM 1152 C CA . LEU A 1 157 ? 5.402 12.596 -20.011 1.00 89.94 157 LEU A CA 1
ATOM 1153 C C . LEU A 1 157 ? 4.615 13.665 -19.250 1.00 89.94 157 LEU A C 1
ATOM 1155 O O . LEU A 1 157 ? 4.222 14.691 -19.813 1.00 89.94 157 LEU A O 1
ATOM 1159 N N . LYS A 1 158 ? 4.404 13.417 -17.956 1.00 88.12 158 LYS A N 1
ATOM 1160 C CA . LYS A 1 158 ? 3.613 14.262 -17.058 1.00 88.12 158 LYS A CA 1
ATOM 1161 C C . LYS A 1 158 ? 4.467 14.845 -15.942 1.00 88.12 158 LYS A C 1
ATOM 1163 O O . LYS A 1 158 ? 5.437 14.243 -15.465 1.00 88.12 158 LYS A O 1
ATOM 1168 N N . PHE A 1 159 ? 4.110 16.057 -15.526 1.00 80.94 159 PHE A N 1
ATOM 1169 C CA . PHE A 1 159 ? 4.897 16.850 -14.582 1.00 80.94 159 PHE A CA 1
ATOM 1170 C C . PHE A 1 159 ? 4.113 17.151 -13.302 1.00 80.94 159 PHE A C 1
ATOM 1172 O O . PHE A 1 159 ? 3.181 17.952 -13.313 1.00 80.94 159 PHE A O 1
ATOM 1179 N N . ALA A 1 160 ? 4.537 16.578 -12.167 1.00 74.69 160 ALA A N 1
ATOM 1180 C CA . ALA A 1 160 ? 3.979 16.909 -10.856 1.00 74.69 160 ALA A CA 1
ATOM 1181 C C . ALA A 1 160 ? 4.938 17.762 -10.016 1.00 74.69 160 ALA A C 1
ATOM 1183 O O . ALA A 1 160 ? 6.102 17.427 -9.770 1.00 74.69 160 ALA A O 1
ATOM 1184 N N . VAL A 1 161 ? 4.401 18.855 -9.475 1.00 63.28 161 VAL A N 1
ATOM 1185 C CA . VAL A 1 161 ? 5.069 19.662 -8.451 1.00 63.28 161 VAL A CA 1
ATOM 1186 C C . VAL A 1 161 ? 4.653 19.146 -7.072 1.00 63.28 161 VAL A C 1
ATOM 1188 O O . VAL A 1 161 ? 3.638 19.558 -6.519 1.00 63.28 161 VAL A O 1
ATOM 1191 N N . PHE A 1 162 ? 5.455 18.250 -6.497 1.00 50.03 162 PHE A N 1
ATOM 1192 C CA . PHE A 1 162 ? 5.231 17.680 -5.167 1.00 50.03 162 PHE A CA 1
ATOM 1193 C C . PHE A 1 162 ? 5.962 18.490 -4.095 1.00 50.03 162 PHE A C 1
ATOM 1195 O O . PHE A 1 162 ? 7.122 18.210 -3.801 1.00 50.03 162 PHE A O 1
ATOM 1202 N N . VAL A 1 163 ? 5.289 19.503 -3.529 1.00 41.66 163 VAL A N 1
ATOM 1203 C CA . VAL A 1 163 ? 5.643 20.233 -2.285 1.00 41.66 163 VAL A CA 1
ATOM 1204 C C . VAL A 1 163 ? 7.156 20.234 -1.969 1.00 41.66 163 VAL A C 1
ATOM 1206 O O . VAL A 1 163 ? 7.620 19.514 -1.090 1.00 41.66 163 VAL A O 1
ATOM 1209 N N . LEU A 1 164 ? 7.918 21.065 -2.699 1.00 41.06 164 LEU A N 1
ATOM 1210 C CA . LEU A 1 164 ? 9.394 21.237 -2.669 1.00 41.06 164 LEU A CA 1
ATOM 1211 C C . LEU A 1 164 ? 10.239 20.285 -3.542 1.00 41.06 164 LEU A C 1
ATOM 1213 O O . LEU A 1 164 ? 11.412 20.577 -3.772 1.00 41.06 164 LEU A O 1
ATOM 1217 N N . THR A 1 165 ? 9.673 19.221 -4.112 1.00 47.44 165 THR A N 1
ATOM 1218 C CA . THR A 1 165 ? 10.330 18.371 -5.123 1.00 47.44 165 THR A CA 1
ATOM 1219 C C . THR A 1 165 ? 9.594 18.419 -6.461 1.00 47.44 165 THR A C 1
ATOM 1221 O O . THR A 1 165 ? 8.371 18.338 -6.535 1.00 47.44 165 THR A O 1
ATOM 1224 N N . ARG A 1 166 ? 10.347 18.571 -7.551 1.00 63.91 166 ARG A N 1
ATOM 1225 C CA . ARG A 1 166 ? 9.830 18.442 -8.917 1.00 63.91 166 ARG A CA 1
ATOM 1226 C C . ARG A 1 166 ? 9.983 16.983 -9.328 1.00 63.91 166 ARG A C 1
ATOM 1228 O O . ARG A 1 166 ? 11.117 16.524 -9.443 1.00 63.91 166 ARG A O 1
ATOM 1235 N N . GLN A 1 167 ? 8.872 16.278 -9.512 1.00 71.38 167 GLN A N 1
ATOM 1236 C CA . GLN A 1 167 ? 8.864 14.871 -9.900 1.00 71.38 167 GLN A CA 1
ATOM 1237 C C . GLN A 1 167 ? 8.226 14.709 -11.278 1.00 71.38 167 GLN A C 1
ATOM 1239 O O . GLN A 1 167 ? 7.310 15.437 -11.658 1.00 71.38 167 GLN A O 1
ATOM 1244 N N . PHE A 1 168 ? 8.757 13.758 -12.034 1.00 71.19 168 PHE A N 1
ATOM 1245 C CA . PHE A 1 168 ? 8.328 13.445 -13.388 1.00 71.19 168 PHE A CA 1
ATOM 1246 C C . PHE A 1 168 ? 7.911 11.993 -13.430 1.00 71.19 168 PHE A C 1
ATOM 1248 O O . PHE A 1 168 ? 8.562 11.148 -12.813 1.00 71.19 168 PHE A O 1
ATOM 1255 N N . TYR A 1 169 ? 6.863 11.714 -14.184 1.00 81.94 169 TYR A N 1
ATOM 1256 C CA . TYR A 1 169 ? 6.422 10.363 -14.457 1.00 81.94 169 TYR A CA 1
ATOM 1257 C C . TYR A 1 169 ? 6.107 10.232 -15.942 1.00 81.94 169 TYR A C 1
ATOM 1259 O O . TYR A 1 169 ? 5.704 11.191 -16.601 1.00 81.94 169 TYR A O 1
ATOM 1267 N N . VAL A 1 170 ? 6.383 9.048 -16.469 1.00 82.81 170 VAL A N 1
ATOM 1268 C CA . VAL A 1 170 ? 6.030 8.653 -17.828 1.00 82.81 170 VAL A CA 1
ATOM 1269 C C . VAL A 1 170 ? 4.828 7.736 -17.714 1.00 82.81 170 VAL A C 1
ATOM 1271 O O . VAL A 1 170 ? 4.887 6.753 -16.973 1.00 82.81 170 VAL A O 1
ATOM 1274 N N . GLU A 1 171 ? 3.764 8.064 -18.430 1.00 82.88 171 GLU A N 1
ATOM 1275 C CA . GLU A 1 171 ? 2.596 7.215 -18.599 1.00 82.88 171 GLU A CA 1
ATOM 1276 C C . GLU A 1 171 ? 2.612 6.603 -20.003 1.00 82.88 171 GLU A C 1
ATOM 1278 O O . GLU A 1 171 ? 2.908 7.266 -21.000 1.00 82.88 171 GLU A O 1
ATOM 1283 N N . SER A 1 172 ? 2.343 5.304 -20.070 1.00 80.19 172 SER A N 1
ATOM 1284 C CA . SER A 1 172 ? 2.234 4.534 -21.307 1.00 80.19 172 SER A CA 1
ATOM 1285 C C . SER A 1 172 ? 1.112 3.528 -21.083 1.00 80.19 172 SER A C 1
ATOM 1287 O O . SER A 1 172 ? 1.299 2.555 -20.356 1.00 80.19 172 SER A O 1
ATOM 1289 N N . GLY A 1 173 ? -0.086 3.837 -21.585 1.00 81.75 173 GLY A N 1
ATOM 1290 C CA . GLY A 1 173 ? -1.300 3.142 -21.151 1.00 81.75 173 GLY A CA 1
ATOM 1291 C C . GLY A 1 173 ? -1.537 3.290 -19.638 1.00 81.75 173 GLY A C 1
ATOM 1292 O O . GLY A 1 173 ? -1.323 4.362 -19.071 1.00 81.75 173 GLY A O 1
ATOM 1293 N N . GLU A 1 174 ? -1.907 2.203 -18.962 1.00 69.88 174 GLU A N 1
ATOM 1294 C CA . GLU A 1 174 ? -2.063 2.120 -17.502 1.00 69.88 174 GLU A CA 1
ATOM 1295 C C . GLU A 1 174 ? -0.718 2.130 -16.730 1.00 69.88 174 GLU A C 1
ATOM 1297 O O . GLU A 1 174 ? -0.685 2.155 -15.493 1.00 69.88 174 GLU A O 1
ATOM 1302 N N . ALA A 1 175 ? 0.431 2.106 -17.419 1.00 67.12 175 ALA A N 1
ATOM 1303 C CA . ALA A 1 175 ? 1.749 2.050 -16.792 1.00 67.12 175 ALA A CA 1
ATOM 1304 C C . ALA A 1 175 ? 2.306 3.435 -16.416 1.00 67.12 175 ALA A C 1
ATOM 1306 O O . ALA A 1 175 ? 2.804 4.158 -17.274 1.00 67.12 175 ALA A O 1
ATOM 1307 N N . ILE A 1 176 ? 2.350 3.745 -15.114 1.00 64.19 176 ILE A N 1
ATOM 1308 C CA . ILE A 1 176 ? 3.027 4.937 -14.568 1.00 64.19 176 ILE A CA 1
ATOM 1309 C C . ILE A 1 176 ? 4.444 4.585 -14.074 1.00 64.19 176 ILE A C 1
ATOM 1311 O O . ILE A 1 176 ? 4.600 3.724 -13.203 1.00 64.19 176 ILE A O 1
ATOM 1315 N N . ALA A 1 177 ? 5.470 5.278 -14.580 1.00 71.44 177 ALA A N 1
ATOM 1316 C CA . ALA A 1 177 ? 6.877 5.116 -14.193 1.00 71.44 177 ALA A CA 1
ATOM 1317 C C . ALA A 1 177 ? 7.498 6.430 -13.687 1.00 71.44 177 ALA A C 1
ATOM 1319 O O . ALA A 1 177 ? 7.538 7.414 -14.421 1.00 71.44 177 ALA A O 1
ATOM 1320 N N . LEU A 1 178 ? 8.038 6.453 -12.464 1.00 60.19 178 LEU A N 1
ATOM 1321 C CA . LEU A 1 178 ? 8.665 7.636 -11.865 1.00 60.19 178 LEU A CA 1
ATOM 1322 C C . LEU A 1 178 ? 10.105 7.813 -12.370 1.00 60.19 178 LEU A C 1
ATOM 1324 O O . LEU A 1 178 ? 10.910 6.879 -12.329 1.00 60.19 178 LEU A O 1
ATOM 1328 N N . VAL A 1 179 ? 10.466 9.033 -12.775 1.00 75.50 179 VAL A N 1
ATOM 1329 C CA . VAL A 1 179 ? 11.841 9.404 -13.142 1.00 75.50 179 VAL A CA 1
ATOM 1330 C C . VAL A 1 179 ? 12.636 9.762 -11.882 1.00 75.50 179 VAL A C 1
ATOM 1332 O O . VAL A 1 179 ? 12.426 10.803 -11.260 1.00 75.50 179 VAL A O 1
ATOM 1335 N N . LEU A 1 180 ? 13.574 8.889 -11.513 1.00 51.91 180 LEU A N 1
ATOM 1336 C CA . LEU A 1 180 ? 14.377 8.958 -10.289 1.00 51.91 180 LEU A CA 1
ATOM 1337 C C . LEU A 1 180 ? 15.568 9.920 -10.386 1.00 51.91 180 LEU A C 1
ATOM 1339 O O . LEU A 1 180 ? 15.960 10.519 -9.384 1.00 51.91 180 LEU A O 1
ATOM 1343 N N . GLN A 1 181 ? 16.172 10.043 -11.570 1.00 74.25 181 GLN A N 1
ATOM 1344 C CA . GLN A 1 181 ? 17.305 10.936 -11.828 1.00 74.25 181 GLN A CA 1
ATOM 1345 C C . GLN A 1 181 ? 17.146 11.584 -13.209 1.00 74.25 181 GLN A C 1
ATOM 1347 O O . GLN A 1 181 ? 17.252 10.870 -14.204 1.00 74.25 181 GLN A O 1
ATOM 1352 N N . PRO A 1 182 ? 16.869 12.898 -13.288 1.00 65.31 182 PRO A N 1
ATOM 1353 C CA . PRO A 1 182 ? 16.850 13.654 -14.538 1.00 65.31 182 PRO A CA 1
ATOM 1354 C C . PRO A 1 182 ? 18.207 14.313 -14.849 1.00 65.31 182 PRO A C 1
ATOM 1356 O O . PRO A 1 182 ? 18.997 14.556 -13.939 1.00 65.31 182 PRO A O 1
ATOM 1359 N N . ASP A 1 183 ? 18.429 14.693 -16.112 1.00 63.09 183 ASP A N 1
ATOM 1360 C CA . ASP A 1 183 ? 19.443 15.679 -16.538 1.00 63.09 183 ASP A CA 1
ATOM 1361 C C . ASP A 1 183 ? 20.897 15.452 -16.035 1.00 63.09 183 ASP A C 1
ATOM 1363 O O . ASP A 1 183 ? 21.617 16.410 -15.740 1.00 63.09 183 ASP A O 1
ATOM 1367 N N . LEU A 1 184 ? 21.414 14.219 -15.996 1.00 62.00 184 LEU A N 1
ATOM 1368 C CA . LEU A 1 184 ? 22.880 14.061 -16.082 1.00 62.00 184 LEU A CA 1
ATOM 1369 C C . LEU A 1 184 ? 23.358 14.516 -17.493 1.00 62.00 184 LEU A C 1
ATOM 1371 O O . LEU A 1 184 ? 22.523 14.692 -18.374 1.00 62.00 184 LEU A O 1
ATOM 1375 N N . ALA A 1 185 ? 24.662 14.727 -17.756 1.00 50.50 185 ALA A N 1
ATOM 1376 C CA . ALA A 1 185 ? 25.139 15.429 -18.977 1.00 50.50 185 ALA A CA 1
ATOM 1377 C C . ALA A 1 185 ? 26.145 14.660 -19.892 1.00 50.50 185 ALA A C 1
ATOM 1379 O O . ALA A 1 185 ? 27.352 14.725 -19.673 1.00 50.50 185 ALA A O 1
ATOM 1380 N N . ALA A 1 186 ? 25.681 13.962 -20.945 1.00 48.22 186 ALA A N 1
ATOM 1381 C CA . ALA A 1 186 ? 26.500 13.406 -22.040 1.00 48.22 186 ALA A CA 1
ATOM 1382 C C . ALA A 1 186 ? 26.828 14.549 -23.014 1.00 48.22 186 ALA A C 1
ATOM 1384 O O . ALA A 1 186 ? 25.926 15.255 -23.464 1.00 48.22 186 ALA A O 1
ATOM 1385 N N . GLY A 1 187 ? 28.118 14.812 -23.244 1.00 34.12 187 GLY A N 1
ATOM 1386 C CA . GLY A 1 187 ? 28.571 16.064 -23.868 1.00 34.12 187 GLY A CA 1
ATOM 1387 C C . GLY A 1 187 ? 28.036 16.265 -25.295 1.00 34.12 187 GLY A C 1
ATOM 1388 O O . GLY A 1 187 ? 27.924 15.308 -26.046 1.00 34.12 187 GLY A O 1
ATOM 1389 N N . ARG A 1 188 ? 27.734 17.485 -25.759 1.00 38.28 188 ARG A N 1
ATOM 1390 C CA . ARG A 1 188 ? 28.074 18.836 -25.261 1.00 38.28 188 ARG A CA 1
ATOM 1391 C C . ARG A 1 188 ? 26.907 19.810 -25.519 1.00 38.28 188 ARG A C 1
ATOM 1393 O O . ARG A 1 188 ? 26.315 19.739 -26.592 1.00 38.28 188 ARG A O 1
ATOM 1400 N N . PRO A 1 189 ? 26.688 20.833 -24.674 1.00 34.34 189 PRO A N 1
ATOM 1401 C CA . PRO A 1 189 ? 26.078 22.084 -25.115 1.00 34.34 189 PRO A CA 1
ATOM 1402 C C . PRO A 1 189 ? 27.143 23.007 -25.743 1.00 34.34 189 PRO A C 1
ATOM 1404 O O . PRO A 1 189 ? 28.253 23.121 -25.217 1.00 34.34 189 PRO A O 1
ATOM 1407 N N . LEU A 1 190 ? 26.809 23.720 -26.825 1.00 20.08 190 LEU A N 1
ATOM 1408 C CA . LEU A 1 190 ? 27.598 24.863 -27.307 1.00 20.08 190 LEU A CA 1
ATOM 1409 C C . LEU A 1 190 ? 26.676 26.030 -27.702 1.00 20.08 190 LEU A C 1
ATOM 1411 O O . LEU A 1 190 ? 25.651 25.835 -28.346 1.00 20.08 190 LEU A O 1
ATOM 1415 N N . LEU A 1 191 ? 27.041 27.236 -27.262 1.00 20.81 191 LEU A N 1
ATOM 1416 C CA . LEU A 1 191 ? 26.278 28.484 -27.394 1.00 20.81 191 LEU A CA 1
ATOM 1417 C C . LEU A 1 191 ? 26.512 29.197 -28.731 1.00 20.81 191 LEU A C 1
ATOM 1419 O O . LEU A 1 191 ? 27.653 29.258 -29.179 1.00 20.81 191 LEU A O 1
ATOM 1423 N N . LEU A 1 192 ? 25.488 29.911 -29.218 1.00 18.94 192 LEU A N 1
ATOM 1424 C CA . LEU A 1 192 ? 25.631 31.226 -29.866 1.00 18.94 192 LEU A CA 1
ATOM 1425 C C . LEU A 1 192 ? 24.450 32.166 -29.473 1.00 18.94 192 LEU A C 1
ATOM 1427 O O . LEU A 1 192 ? 23.460 31.677 -28.925 1.00 18.94 192 LEU A O 1
ATOM 1431 N N . PRO A 1 193 ? 24.598 33.505 -29.613 1.00 20.55 193 PRO A N 1
ATOM 1432 C CA . PRO A 1 193 ? 23.894 34.516 -28.801 1.00 20.55 193 PRO A CA 1
ATOM 1433 C C . PRO A 1 193 ? 22.650 35.128 -29.510 1.00 20.55 193 PRO A C 1
ATOM 1435 O O . PRO A 1 193 ? 22.312 34.689 -30.608 1.00 20.55 193 PRO A O 1
ATOM 1438 N N . PRO A 1 194 ? 21.915 36.092 -28.906 1.00 27.39 194 PRO A N 1
ATOM 1439 C CA . PRO A 1 194 ? 20.558 36.412 -29.342 1.00 27.39 194 PRO A CA 1
ATOM 1440 C C . PRO A 1 194 ? 20.511 37.409 -30.504 1.00 27.39 194 PRO A C 1
ATOM 1442 O O . PRO A 1 194 ? 21.267 38.380 -30.540 1.00 27.39 194 PRO A O 1
ATOM 1445 N N . SER A 1 195 ? 19.514 37.242 -31.370 1.00 20.61 195 SER A N 1
ATOM 1446 C CA . SER A 1 195 ? 18.996 38.299 -32.234 1.00 20.61 195 SER A CA 1
ATOM 1447 C C . SER A 1 195 ? 17.505 38.508 -31.962 1.00 20.61 195 SER A C 1
ATOM 1449 O O . SER A 1 195 ? 16.706 37.577 -31.878 1.00 20.61 195 SER A O 1
ATOM 1451 N N . SER A 1 196 ? 17.152 39.772 -31.764 1.00 22.45 196 SER A N 1
ATOM 1452 C CA . SER A 1 196 ? 15.788 40.276 -31.656 1.00 22.45 196 SER A CA 1
ATOM 1453 C C . SER A 1 196 ? 14.965 39.950 -32.906 1.00 22.45 196 SER A C 1
ATOM 1455 O O . SER A 1 196 ? 15.491 40.078 -34.004 1.00 22.45 196 SER A O 1
ATOM 1457 N N . HIS A 1 197 ? 13.674 39.632 -32.751 1.00 22.44 197 HIS A N 1
ATOM 1458 C CA . HIS A 1 197 ? 12.580 40.489 -33.243 1.00 22.44 197 HIS A CA 1
ATOM 1459 C C . HIS A 1 197 ? 11.177 39.947 -32.889 1.00 22.44 197 HIS A C 1
ATOM 1461 O O . HIS A 1 197 ? 10.697 38.970 -33.446 1.00 22.44 197 HIS A O 1
ATOM 1467 N N . THR A 1 198 ? 10.538 40.680 -31.970 1.00 20.77 198 THR A N 1
ATOM 1468 C CA . THR A 1 198 ? 9.131 41.141 -31.975 1.00 20.77 198 THR A CA 1
ATOM 1469 C C . THR A 1 198 ? 7.950 40.167 -32.118 1.00 20.77 198 THR A C 1
ATOM 1471 O O . THR A 1 198 ? 7.678 39.578 -33.155 1.00 20.77 198 THR A O 1
ATOM 1474 N N . PHE A 1 199 ? 7.150 40.178 -31.052 1.00 21.31 199 PHE A N 1
ATOM 1475 C CA . PHE A 1 199 ? 5.794 39.653 -30.895 1.00 21.31 199 PHE A CA 1
ATOM 1476 C C . PHE A 1 199 ? 4.762 40.577 -31.578 1.00 21.31 199 PHE A C 1
ATOM 1478 O O . PHE A 1 199 ? 4.822 41.784 -31.340 1.00 21.31 199 PHE A O 1
ATOM 1485 N N . GLN A 1 200 ? 3.772 40.052 -32.318 1.00 22.73 200 GLN A N 1
ATOM 1486 C CA . GLN A 1 200 ? 2.501 40.769 -32.545 1.00 22.73 200 GLN A CA 1
ATOM 1487 C C . GLN A 1 200 ? 1.329 39.832 -32.943 1.00 22.73 200 GLN A C 1
ATOM 1489 O O . GLN A 1 200 ? 1.458 39.086 -33.911 1.00 22.73 200 GLN A O 1
ATOM 1494 N N . PRO A 1 201 ? 0.188 39.859 -32.222 1.00 27.08 201 PRO A N 1
ATOM 1495 C CA . PRO A 1 201 ? -1.082 39.208 -32.592 1.00 27.08 201 PRO A CA 1
ATOM 1496 C C . PRO A 1 201 ? -2.148 40.265 -33.029 1.00 27.08 201 PRO A C 1
ATOM 1498 O O . PRO A 1 201 ? -1.820 41.451 -33.063 1.00 27.08 201 PRO A O 1
ATOM 1501 N N . PRO A 1 202 ? -3.446 39.937 -33.242 1.00 50.91 202 PRO A N 1
ATOM 1502 C CA . PRO A 1 202 ? -4.005 39.053 -34.282 1.00 50.91 202 PRO A CA 1
ATOM 1503 C C . PRO A 1 202 ? -5.230 39.670 -35.041 1.00 50.91 202 PRO A C 1
ATOM 1505 O O . PRO A 1 202 ? -5.722 40.736 -34.672 1.00 50.91 202 PRO A O 1
ATOM 1508 N N . SER A 1 203 ? -5.859 38.893 -35.949 1.00 30.03 203 SER A N 1
ATOM 1509 C CA . SER A 1 203 ? -7.236 39.073 -36.527 1.00 30.03 203 SER A CA 1
ATOM 1510 C C . SER A 1 203 ? -7.395 40.085 -37.697 1.00 30.03 203 SER A C 1
ATOM 1512 O O . SER A 1 203 ? -6.451 40.833 -37.940 1.00 30.03 203 SER A O 1
ATOM 1514 N N . PRO A 1 204 ? -8.564 40.186 -38.401 1.00 45.03 204 PRO A N 1
ATOM 1515 C CA . PRO A 1 204 ? -9.805 39.375 -38.342 1.00 45.03 204 PRO A CA 1
ATOM 1516 C C . PRO A 1 204 ? -10.471 38.978 -39.707 1.00 45.03 204 PRO A C 1
ATOM 1518 O O . PRO A 1 204 ? -10.112 39.475 -40.763 1.00 45.03 204 PRO A O 1
ATOM 1521 N N . LEU A 1 205 ? -11.516 38.130 -39.621 1.00 33.81 205 LEU A N 1
ATOM 1522 C CA . LEU A 1 205 ? -12.788 38.071 -40.402 1.00 33.81 205 LEU A CA 1
ATOM 1523 C C . LEU A 1 205 ? -12.861 38.314 -41.939 1.00 33.81 205 LEU A C 1
ATOM 1525 O O . LEU A 1 205 ? -12.583 39.410 -42.409 1.00 33.81 205 LEU A O 1
ATOM 1529 N N . THR A 1 206 ? -13.492 37.354 -42.650 1.00 30.62 206 THR A N 1
ATOM 1530 C CA . THR A 1 206 ? -14.507 37.419 -43.763 1.00 30.62 206 THR A CA 1
ATOM 1531 C C . THR A 1 206 ? -14.276 36.295 -44.800 1.00 30.62 206 THR A C 1
ATOM 1533 O O . THR A 1 206 ? -13.135 35.910 -45.014 1.00 30.62 206 THR A O 1
ATOM 1536 N N . GLY A 1 207 ? -15.267 35.679 -45.471 1.00 31.17 207 GLY A N 1
ATOM 1537 C CA . GLY A 1 207 ? -16.744 35.718 -45.392 1.00 31.17 207 GLY A CA 1
ATOM 1538 C C . GLY A 1 207 ? -17.341 34.283 -45.416 1.00 31.17 207 GLY A C 1
ATOM 1539 O O . GLY A 1 207 ? -16.594 33.315 -45.462 1.00 31.17 207 GLY A O 1
ATOM 1540 N N . ALA A 1 208 ? -18.644 34.056 -45.190 1.00 33.03 208 ALA A N 1
ATOM 1541 C CA . ALA A 1 208 ? -19.729 34.117 -46.197 1.00 33.03 208 ALA A CA 1
ATOM 1542 C C . ALA A 1 208 ? -19.473 33.215 -47.435 1.00 33.03 208 ALA A C 1
ATOM 1544 O O . ALA A 1 208 ? -18.424 33.333 -48.050 1.00 33.03 208 ALA A O 1
ATOM 1545 N N . THR A 1 209 ? -20.358 32.327 -47.915 1.00 33.22 209 THR A N 1
ATOM 1546 C CA . THR A 1 209 ? -21.772 31.986 -47.611 1.00 33.22 209 THR A CA 1
ATOM 1547 C C . THR A 1 209 ? -22.135 30.709 -48.388 1.00 33.22 209 THR A C 1
ATOM 1549 O O . THR A 1 209 ? -21.692 30.591 -49.525 1.00 33.22 209 THR A O 1
ATOM 1552 N N . SER A 1 210 ? -23.030 29.842 -47.888 1.00 29.97 210 SER A N 1
ATOM 1553 C CA . SER A 1 210 ? -24.018 29.157 -48.755 1.00 29.97 210 SER A CA 1
ATOM 1554 C C . SER A 1 210 ? -25.152 28.494 -47.958 1.00 29.97 210 SER A C 1
ATOM 1556 O O . SER A 1 210 ? -24.907 27.781 -46.989 1.00 29.97 210 SER A O 1
ATOM 1558 N N . MET A 1 211 ? -26.396 28.715 -48.388 1.00 42.75 211 MET A N 1
ATOM 1559 C CA . MET A 1 211 ? -27.587 27.985 -47.936 1.00 42.75 211 MET A CA 1
ATOM 1560 C C . MET A 1 211 ? -27.819 26.748 -48.812 1.00 42.75 211 MET A C 1
ATOM 1562 O O . MET A 1 211 ? -27.696 26.869 -50.028 1.00 42.75 211 MET A O 1
ATOM 1566 N N . ALA A 1 212 ? -28.348 25.649 -48.254 1.00 34.06 212 ALA A N 1
ATOM 1567 C CA . ALA A 1 212 ? -29.388 24.860 -48.937 1.00 34.06 212 ALA A CA 1
ATOM 1568 C C . ALA A 1 212 ? -30.119 23.847 -48.027 1.00 34.06 212 ALA A C 1
ATOM 1570 O O . ALA A 1 212 ? -29.508 22.954 -47.456 1.00 34.06 212 ALA A O 1
ATOM 1571 N N . ARG A 1 213 ? -31.457 23.951 -48.037 1.00 32.28 213 ARG A N 1
ATOM 1572 C CA . ARG A 1 213 ? -32.468 22.869 -47.993 1.00 32.28 213 ARG A CA 1
ATOM 1573 C C . ARG A 1 213 ? -32.407 21.767 -46.919 1.00 32.28 213 ARG A C 1
ATOM 1575 O O . ARG A 1 213 ? -31.706 20.771 -47.044 1.00 32.28 213 ARG A O 1
ATOM 1582 N N . ALA A 1 214 ? -33.396 21.838 -46.027 1.00 37.75 214 ALA A N 1
ATOM 1583 C CA . ALA A 1 214 ? -34.108 20.657 -45.534 1.00 37.75 214 ALA A CA 1
ATOM 1584 C C . ALA A 1 214 ? -34.893 19.944 -46.662 1.00 37.75 214 ALA A C 1
ATOM 1586 O O . ALA A 1 214 ? -35.221 20.564 -47.682 1.00 37.75 214 ALA A O 1
ATOM 1587 N N . PRO A 1 215 ? -35.305 18.690 -46.424 1.00 52.31 215 PRO A N 1
ATOM 1588 C CA . PRO A 1 215 ? -36.704 18.316 -46.635 1.00 52.31 215 PRO A CA 1
ATOM 1589 C C . PRO A 1 215 ? -37.357 17.729 -45.360 1.00 52.31 215 PRO A C 1
ATOM 1591 O O . PRO A 1 215 ? -36.658 17.207 -44.491 1.00 52.31 215 PRO A O 1
ATOM 1594 N N . PRO A 1 216 ? -38.694 17.815 -45.226 1.00 53.75 216 PRO A N 1
ATOM 1595 C CA . PRO A 1 216 ? -39.450 17.209 -44.128 1.00 53.75 216 PRO A CA 1
ATOM 1596 C C . PRO A 1 216 ? -39.838 15.743 -44.427 1.00 53.75 216 PRO A C 1
ATOM 1598 O O . PRO A 1 216 ? -39.513 15.213 -45.487 1.00 53.75 216 PRO A O 1
ATOM 1601 N N . SER A 1 217 ? -40.635 15.162 -43.518 1.00 44.56 217 SER A N 1
ATOM 1602 C CA . SER A 1 217 ? -41.417 13.914 -43.659 1.00 44.56 217 SER A CA 1
ATOM 1603 C C . SER A 1 217 ? -40.743 12.596 -43.250 1.00 44.56 217 SER A C 1
ATOM 1605 O O . SER A 1 217 ? -40.241 11.864 -44.094 1.00 44.56 217 SER A O 1
ATOM 1607 N N . LEU A 1 218 ? -40.922 12.204 -41.980 1.00 38.34 218 LEU A N 1
ATOM 1608 C CA . LEU A 1 218 ? -41.455 10.871 -41.649 1.00 38.34 218 LEU A CA 1
ATOM 1609 C C . LEU A 1 218 ? -42.056 10.861 -40.230 1.00 38.34 218 LEU A C 1
ATOM 1611 O O . LEU A 1 218 ? -41.350 10.720 -39.236 1.00 38.34 218 LEU A O 1
ATOM 1615 N N . LEU A 1 219 ? -43.374 11.045 -40.127 1.00 45.53 219 LEU A N 1
ATOM 1616 C CA . LEU A 1 219 ? -44.094 11.031 -38.850 1.00 45.53 219 LEU A CA 1
ATOM 1617 C C . LEU A 1 219 ? -45.460 10.359 -39.052 1.00 45.53 219 LEU A C 1
ATOM 1619 O O . LEU A 1 219 ? -46.456 11.045 -39.240 1.00 45.53 219 LEU A O 1
ATOM 1623 N N . LEU A 1 220 ? -45.484 9.019 -39.091 1.00 48.72 220 LEU A N 1
ATOM 1624 C CA . LEU A 1 220 ? -46.687 8.173 -38.988 1.00 48.72 220 LEU A CA 1
ATOM 1625 C C . LEU A 1 220 ? -46.304 6.681 -39.027 1.00 48.72 220 LEU A C 1
ATOM 1627 O O . LEU A 1 220 ? -45.837 6.219 -40.062 1.00 48.72 220 LEU A O 1
ATOM 1631 N N . LEU A 1 221 ? -46.557 5.974 -37.912 1.00 43.12 221 LEU A N 1
ATOM 1632 C CA . LEU A 1 221 ? -46.692 4.511 -37.695 1.00 43.12 221 LEU A CA 1
ATOM 1633 C C . LEU A 1 221 ? -45.887 4.024 -36.479 1.00 43.12 221 LEU A C 1
ATOM 1635 O O . LEU A 1 221 ? -44.733 3.641 -36.626 1.00 43.12 221 LEU A O 1
ATOM 1639 N N . LEU A 1 222 ? -46.529 3.992 -35.300 1.00 41.28 222 LEU A N 1
ATOM 1640 C CA . LEU A 1 222 ? -46.346 2.957 -34.259 1.00 41.28 222 LEU A CA 1
ATOM 1641 C C . LEU A 1 222 ? -47.319 3.139 -33.062 1.00 41.28 222 LEU A C 1
ATOM 1643 O O . LEU A 1 222 ? -46.912 3.588 -31.993 1.00 41.28 222 LEU A O 1
ATOM 1647 N N . PRO A 1 223 ? -48.607 2.754 -33.187 1.00 47.47 223 PRO A N 1
ATOM 1648 C CA . PRO A 1 223 ? -49.493 2.579 -32.038 1.00 47.47 223 PRO A CA 1
ATOM 1649 C C . PRO A 1 223 ? -49.982 1.121 -31.928 1.00 47.47 223 PRO A C 1
ATOM 1651 O O . PRO A 1 223 ? -51.181 0.870 -31.990 1.00 47.47 223 PRO A O 1
ATOM 1654 N N . LEU A 1 224 ? -49.074 0.138 -31.808 1.00 44.44 224 LEU A N 1
ATOM 1655 C CA . LEU A 1 224 ? -49.478 -1.276 -31.668 1.00 44.44 224 LEU A CA 1
ATOM 1656 C C . LEU A 1 224 ? -48.542 -2.174 -30.827 1.00 44.44 224 LEU A C 1
ATOM 1658 O O . LEU A 1 224 ? -48.534 -3.387 -31.008 1.00 44.44 224 LEU A O 1
ATOM 1662 N N . LEU A 1 225 ? -47.771 -1.608 -29.888 1.00 43.19 225 LEU A N 1
ATOM 1663 C CA . LEU A 1 225 ? -46.907 -2.378 -28.967 1.00 43.19 225 LEU A CA 1
ATOM 1664 C C . LEU A 1 225 ? -47.199 -2.109 -27.472 1.00 43.19 225 LEU A C 1
ATOM 1666 O O . LEU A 1 225 ? -46.339 -2.279 -26.614 1.00 43.19 225 LEU A O 1
ATOM 1670 N N . GLY A 1 226 ? -48.421 -1.671 -27.150 1.00 45.69 226 GLY A N 1
ATOM 1671 C CA . GLY A 1 226 ? -48.802 -1.175 -25.818 1.00 45.69 226 GLY A CA 1
ATOM 1672 C C . GLY A 1 226 ? -49.408 -2.191 -24.838 1.00 45.69 226 GLY A C 1
ATOM 1673 O O . GLY A 1 226 ? -49.995 -1.759 -23.852 1.00 45.69 226 GLY A O 1
ATOM 1674 N N . ALA A 1 227 ? -49.341 -3.504 -25.099 1.00 47.09 227 ALA A N 1
ATOM 1675 C CA . ALA A 1 227 ? -50.162 -4.495 -24.379 1.00 47.09 227 ALA A CA 1
ATOM 1676 C C . ALA A 1 227 ? -49.442 -5.772 -23.886 1.00 47.09 227 ALA A C 1
ATOM 1678 O O . ALA A 1 227 ? -50.113 -6.687 -23.415 1.00 47.09 227 ALA A O 1
ATOM 1679 N N . LEU A 1 228 ? -48.104 -5.868 -23.965 1.00 43.47 228 LEU A N 1
ATOM 1680 C CA . LEU A 1 228 ? -47.377 -7.112 -23.638 1.00 43.47 228 LEU A CA 1
ATOM 1681 C C . LEU A 1 228 ? -46.150 -6.926 -22.719 1.00 43.47 228 LEU A C 1
ATOM 1683 O O . LEU A 1 228 ? -45.103 -7.524 -22.943 1.00 43.47 228 LEU A O 1
ATOM 1687 N N . LEU A 1 229 ? -46.278 -6.098 -21.675 1.00 44.84 229 LEU A N 1
ATOM 1688 C CA . LEU A 1 229 ? -45.213 -5.839 -20.682 1.00 44.84 229 LEU A CA 1
ATOM 1689 C C . LEU A 1 229 ? -45.678 -5.893 -19.207 1.00 44.84 229 LEU A C 1
ATOM 1691 O O . LEU A 1 229 ? -44.946 -5.489 -18.310 1.00 44.84 229 LEU A O 1
ATOM 1695 N N . LEU A 1 230 ? -46.880 -6.415 -18.930 1.00 45.72 230 LEU A N 1
ATOM 1696 C CA . LEU A 1 230 ? -47.511 -6.413 -17.595 1.00 45.72 230 LEU A CA 1
ATOM 1697 C C . LEU A 1 230 ? -47.509 -7.782 -16.876 1.00 45.72 230 LEU A C 1
ATOM 1699 O O . LEU A 1 230 ? -48.401 -8.057 -16.078 1.00 45.72 230 LEU A O 1
ATOM 1703 N N . ALA A 1 231 ? -46.529 -8.656 -17.140 1.00 48.25 231 ALA A N 1
ATOM 1704 C CA . ALA A 1 231 ? -46.507 -10.010 -16.562 1.00 48.25 231 ALA A CA 1
ATOM 1705 C C . ALA A 1 231 ? -45.100 -10.585 -16.278 1.00 48.25 231 ALA A C 1
ATOM 1707 O O . ALA A 1 231 ? -44.811 -11.729 -16.622 1.00 48.25 231 ALA A O 1
ATOM 1708 N N . SER A 1 232 ? -44.215 -9.827 -15.620 1.00 41.72 232 SER A N 1
ATOM 1709 C CA . SER A 1 232 ? -42.979 -10.399 -15.049 1.00 41.72 232 SER A CA 1
ATOM 1710 C C . SER A 1 232 ? -42.486 -9.690 -13.780 1.00 41.72 232 SER A C 1
ATOM 1712 O O . SER A 1 232 ? -41.291 -9.441 -13.617 1.00 41.72 232 SER A O 1
ATOM 1714 N N . SER A 1 233 ? -43.390 -9.396 -12.841 1.00 50.72 233 SER A N 1
ATOM 1715 C CA . SER A 1 233 ? -43.025 -9.042 -11.461 1.00 50.72 233 SER A CA 1
ATOM 1716 C C . SER A 1 233 ? -42.558 -10.289 -10.695 1.00 50.72 233 SER A C 1
ATOM 1718 O O . SER A 1 233 ? -43.206 -10.741 -9.750 1.00 50.72 233 SER A O 1
ATOM 1720 N N . GLY A 1 234 ? -41.446 -10.885 -11.134 1.00 60.81 234 GLY A N 1
ATOM 1721 C CA . GLY A 1 234 ? -40.740 -11.881 -10.334 1.00 60.81 234 GLY A CA 1
ATOM 1722 C C . GLY A 1 234 ? -40.266 -11.243 -9.022 1.00 60.81 234 GLY A C 1
ATOM 1723 O O . GLY A 1 234 ? -40.001 -10.036 -9.010 1.00 60.81 234 GLY A O 1
ATOM 1724 N N . PRO A 1 235 ? -40.156 -12.006 -7.919 1.00 60.28 235 PRO A N 1
ATOM 1725 C CA . PRO A 1 235 ? -39.641 -11.466 -6.667 1.00 60.28 235 PRO A CA 1
ATOM 1726 C C . PRO A 1 235 ? -38.271 -10.849 -6.937 1.00 60.28 235 PRO A C 1
ATOM 1728 O O . PRO A 1 235 ? -37.390 -11.515 -7.490 1.00 60.28 235 PRO A O 1
ATOM 1731 N N . ALA A 1 236 ? -38.118 -9.566 -6.598 1.00 52.31 236 ALA A N 1
ATOM 1732 C CA . ALA A 1 236 ? -36.882 -8.837 -6.829 1.00 52.31 236 ALA A CA 1
ATOM 1733 C C . ALA A 1 236 ? -35.738 -9.630 -6.191 1.00 52.31 236 ALA A C 1
ATOM 1735 O O . ALA A 1 236 ? -35.711 -9.800 -4.970 1.00 52.31 236 ALA A O 1
ATOM 1736 N N . ARG A 1 237 ? -34.830 -10.163 -7.023 1.00 56.62 237 ARG A N 1
ATOM 1737 C CA . ARG A 1 237 ? -33.638 -10.870 -6.546 1.00 56.62 237 ARG A CA 1
ATOM 1738 C C . ARG A 1 237 ? -32.899 -9.888 -5.651 1.00 56.62 237 ARG A C 1
ATOM 1740 O O . ARG A 1 237 ? -32.392 -8.888 -6.156 1.00 56.62 237 ARG A O 1
ATOM 1747 N N . GLY A 1 238 ? -32.930 -10.143 -4.342 1.00 60.66 238 GLY A N 1
ATOM 1748 C CA . GLY A 1 238 ? -32.370 -9.234 -3.352 1.00 60.66 238 GLY A CA 1
ATOM 1749 C C . GLY A 1 238 ? -30.943 -8.892 -3.748 1.00 60.66 238 GLY A C 1
ATOM 1750 O O . GLY A 1 238 ? -30.168 -9.799 -4.059 1.00 60.66 238 GLY A O 1
ATOM 1751 N N . ALA A 1 239 ? -30.630 -7.595 -3.801 1.00 73.38 239 ALA A N 1
ATOM 1752 C CA . ALA A 1 239 ? -29.281 -7.151 -4.118 1.00 73.38 239 ALA A CA 1
ATOM 1753 C C . ALA A 1 239 ? -28.299 -7.885 -3.187 1.00 73.38 239 ALA A C 1
ATOM 1755 O O . ALA A 1 239 ? -28.594 -7.993 -1.990 1.00 73.38 239 ALA A O 1
ATOM 1756 N N . PRO A 1 240 ? -27.189 -8.440 -3.711 1.00 79.31 240 PRO A N 1
ATOM 1757 C CA . PRO A 1 240 ? -26.264 -9.215 -2.899 1.00 79.31 240 PRO A CA 1
ATOM 1758 C C . PRO A 1 240 ? -25.811 -8.362 -1.716 1.00 79.31 240 PRO A C 1
ATOM 1760 O O . PRO A 1 240 ? -25.306 -7.255 -1.902 1.00 79.31 240 PRO A O 1
ATOM 1763 N N . ILE A 1 241 ? -26.049 -8.866 -0.502 1.00 81.62 241 ILE A N 1
ATOM 1764 C CA . ILE A 1 241 ? -25.693 -8.159 0.729 1.00 81.62 241 ILE A CA 1
ATOM 1765 C C . ILE A 1 241 ? -24.174 -7.939 0.692 1.00 81.62 241 ILE A C 1
ATOM 1767 O O . ILE A 1 241 ? -23.442 -8.925 0.553 1.00 81.62 241 ILE A O 1
ATOM 1771 N N . PRO A 1 242 ? -23.683 -6.688 0.777 1.00 87.50 242 PRO A N 1
ATOM 1772 C CA . PRO A 1 242 ? -22.255 -6.430 0.692 1.00 87.50 242 PRO A CA 1
ATOM 1773 C C . PRO A 1 242 ? -21.518 -7.137 1.845 1.00 87.50 242 PRO A C 1
ATOM 1775 O O . PRO A 1 242 ? -22.028 -7.161 2.971 1.00 87.50 242 PRO A O 1
ATOM 1778 N N . PRO A 1 243 ? -20.336 -7.726 1.583 1.00 95.25 243 PRO A N 1
ATOM 1779 C CA . PRO A 1 243 ? -19.592 -8.504 2.573 1.00 95.25 243 PRO A CA 1
ATOM 1780 C C . PRO A 1 243 ? -19.194 -7.641 3.776 1.00 95.25 243 PRO A C 1
ATOM 1782 O O . PRO A 1 243 ? -18.992 -6.438 3.634 1.00 95.25 243 PRO A O 1
ATOM 1785 N N . SER A 1 244 ? -19.034 -8.246 4.957 1.00 97.69 244 SER A N 1
ATOM 1786 C CA . SER A 1 244 ? -18.471 -7.536 6.114 1.00 97.69 244 SER A CA 1
ATOM 1787 C C . SER A 1 244 ? -17.025 -7.087 5.849 1.00 97.69 244 SER A C 1
ATOM 1789 O O . SER A 1 244 ? -16.342 -7.695 5.014 1.00 97.69 244 SER A O 1
ATOM 1791 N N . PRO A 1 245 ? -16.508 -6.073 6.572 1.00 98.19 245 PRO A N 1
ATOM 1792 C CA . PRO A 1 245 ? -15.110 -5.655 6.462 1.00 98.19 245 PRO A CA 1
ATOM 1793 C C . PRO A 1 245 ? -14.118 -6.818 6.581 1.00 98.19 245 PRO A C 1
ATOM 1795 O O . PRO A 1 245 ? -13.194 -6.916 5.779 1.00 98.19 245 PRO A O 1
ATOM 1798 N N . ALA A 1 246 ? -14.341 -7.751 7.512 1.00 98.25 246 ALA A N 1
ATOM 1799 C CA . ALA A 1 246 ? -13.521 -8.950 7.679 1.00 98.25 246 ALA A CA 1
ATOM 1800 C C . ALA A 1 246 ? -13.529 -9.859 6.437 1.00 98.25 246 ALA A C 1
ATOM 1802 O O . ALA A 1 246 ? -12.478 -10.360 6.034 1.00 98.25 246 ALA A O 1
ATOM 1803 N N . ALA A 1 247 ? -14.696 -10.059 5.817 1.00 98.06 247 ALA A N 1
ATOM 1804 C CA . ALA A 1 247 ? -14.825 -10.867 4.609 1.00 98.06 247 ALA A CA 1
ATOM 1805 C C . ALA A 1 247 ? -14.148 -10.198 3.400 1.00 98.06 247 ALA A C 1
ATOM 1807 O O . ALA A 1 247 ? -13.454 -10.882 2.651 1.00 98.06 247 ALA A O 1
ATOM 1808 N N . LEU A 1 248 ? -14.270 -8.872 3.251 1.00 97.75 248 LEU A N 1
ATOM 1809 C CA . LEU A 1 248 ? -13.564 -8.111 2.214 1.00 97.75 248 LEU A CA 1
ATOM 1810 C C . LEU A 1 248 ? -12.039 -8.175 2.412 1.00 97.75 248 LEU A C 1
ATOM 1812 O O . LEU A 1 248 ? -11.314 -8.534 1.488 1.00 97.75 248 LEU A O 1
ATOM 1816 N N . ILE A 1 249 ? -11.552 -7.911 3.630 1.00 98.38 249 ILE A N 1
ATOM 1817 C CA . ILE A 1 249 ? -10.121 -7.956 3.982 1.00 98.38 249 ILE A CA 1
ATOM 1818 C C . ILE A 1 249 ? -9.517 -9.344 3.727 1.00 98.38 249 ILE A C 1
ATOM 1820 O O . ILE A 1 249 ? -8.397 -9.445 3.238 1.00 98.38 249 ILE A O 1
ATOM 1824 N N . CYS A 1 250 ? -10.234 -10.421 4.054 1.00 98.25 250 CYS A N 1
ATOM 1825 C CA . CYS A 1 250 ? -9.733 -11.784 3.871 1.00 98.25 250 CYS A CA 1
ATOM 1826 C C . CYS A 1 250 ? -9.908 -12.356 2.454 1.00 98.25 250 CYS A C 1
ATOM 1828 O O . CYS A 1 250 ? -9.326 -13.405 2.174 1.00 98.25 250 CYS A O 1
ATOM 1830 N N . ALA A 1 251 ? -10.681 -11.703 1.582 1.00 97.88 251 ALA A N 1
ATOM 1831 C CA . ALA A 1 251 ? -10.771 -12.043 0.161 1.00 97.88 251 ALA A CA 1
ATOM 1832 C C . ALA A 1 251 ? -9.662 -11.380 -0.679 1.00 97.88 251 ALA A C 1
ATOM 1834 O O . ALA A 1 251 ? -9.351 -11.854 -1.770 1.00 97.88 251 ALA A O 1
ATOM 1835 N N . ASP A 1 252 ? -9.066 -10.295 -0.179 1.00 97.81 252 ASP A N 1
ATOM 1836 C CA . ASP A 1 252 ? -8.090 -9.491 -0.908 1.00 97.81 252 ASP A CA 1
ATOM 1837 C C . ASP A 1 252 ? -6.640 -9.987 -0.690 1.00 97.81 252 ASP A C 1
ATOM 1839 O O . ASP A 1 252 ? -6.165 -10.034 0.453 1.00 97.81 252 ASP A O 1
ATOM 1843 N N . PRO A 1 253 ? -5.894 -10.347 -1.755 1.00 97.81 253 PRO A N 1
ATOM 1844 C CA . PRO A 1 253 ? -4.533 -10.860 -1.617 1.00 97.81 253 PRO A CA 1
ATOM 1845 C C . PRO A 1 253 ? -3.559 -9.817 -1.048 1.00 97.81 253 PRO A C 1
ATOM 1847 O O . PRO A 1 253 ? -2.662 -10.185 -0.281 1.00 97.81 253 PRO A O 1
ATOM 1850 N N . ASP A 1 254 ? -3.755 -8.522 -1.328 1.00 98.00 254 ASP A N 1
ATOM 1851 C CA . ASP A 1 254 ? -2.896 -7.440 -0.826 1.00 98.00 254 ASP A CA 1
ATOM 1852 C C . ASP A 1 254 ? -3.101 -7.162 0.666 1.00 98.00 254 ASP A C 1
ATOM 1854 O O . ASP A 1 254 ? -2.290 -6.458 1.271 1.00 98.00 254 ASP A O 1
ATOM 1858 N N . LEU A 1 255 ? -4.148 -7.730 1.273 1.00 98.44 255 LEU A N 1
ATOM 1859 C CA . LEU A 1 255 ? -4.490 -7.593 2.690 1.00 98.44 255 LEU A CA 1
ATOM 1860 C C . LEU A 1 255 ? -4.294 -8.899 3.483 1.00 98.44 255 LEU A C 1
ATOM 1862 O O . LEU A 1 255 ? -4.681 -8.982 4.652 1.00 98.44 255 LEU A O 1
ATOM 1866 N N . SER A 1 256 ? -3.653 -9.918 2.897 1.00 98.38 256 SER A N 1
ATOM 1867 C CA . SER A 1 256 ? -3.444 -11.230 3.535 1.00 98.38 256 SER A CA 1
ATOM 1868 C C . SER A 1 256 ? -2.763 -11.160 4.915 1.00 98.38 256 SER A C 1
ATOM 1870 O O . SER A 1 256 ? -3.140 -11.901 5.828 1.00 98.38 256 SER A O 1
ATOM 1872 N N . THR A 1 257 ? -1.825 -10.228 5.121 1.00 98.38 257 THR A N 1
ATOM 1873 C CA . THR A 1 257 ? -1.203 -9.962 6.427 1.00 98.38 257 THR A CA 1
ATOM 1874 C C . THR A 1 257 ? -2.223 -9.443 7.441 1.00 98.38 257 THR A C 1
ATOM 1876 O O . THR A 1 257 ? -2.285 -9.956 8.559 1.00 98.38 257 THR A O 1
ATOM 1879 N N . LEU A 1 258 ? -3.077 -8.492 7.053 1.00 98.44 258 LEU A N 1
ATOM 1880 C CA . LEU A 1 258 ? -4.140 -7.974 7.917 1.00 98.44 258 LEU A CA 1
ATOM 1881 C C . LEU A 1 258 ? -5.179 -9.057 8.239 1.00 98.44 258 LEU A C 1
ATOM 1883 O O . LEU A 1 258 ? -5.591 -9.185 9.389 1.00 98.44 258 LEU A O 1
ATOM 1887 N N . CYS A 1 259 ? -5.536 -9.905 7.270 1.00 98.56 259 CYS A N 1
ATOM 1888 C CA . CYS A 1 259 ? -6.393 -11.068 7.507 1.00 98.56 259 CYS A CA 1
ATOM 1889 C C . CYS A 1 259 ? -5.776 -12.052 8.527 1.00 98.56 259 CYS A C 1
ATOM 1891 O O . CYS A 1 259 ? -6.490 -12.615 9.359 1.00 98.56 259 CYS A O 1
ATOM 1893 N N . ARG A 1 260 ? -4.445 -12.238 8.533 1.00 98.50 260 ARG A N 1
ATOM 1894 C CA . ARG A 1 260 ? -3.759 -13.030 9.573 1.00 98.50 260 ARG A CA 1
ATOM 1895 C C . ARG A 1 260 ? -3.823 -12.372 10.952 1.00 98.50 260 ARG A C 1
ATOM 1897 O O . ARG A 1 260 ? -4.036 -13.089 11.925 1.00 98.50 260 ARG A O 1
ATOM 1904 N N . VAL A 1 261 ? -3.677 -11.046 11.044 1.00 98.38 261 VAL A N 1
ATOM 1905 C CA . VAL A 1 261 ? -3.885 -10.296 12.301 1.00 98.38 261 VAL A CA 1
ATOM 1906 C C . VAL A 1 261 ? -5.330 -10.455 12.787 1.00 98.38 261 VAL A C 1
ATOM 1908 O O . VAL A 1 261 ? -5.548 -10.744 13.959 1.00 98.38 261 VAL A O 1
ATOM 1911 N N . LEU A 1 262 ? -6.311 -10.350 11.886 1.00 98.50 262 LEU A N 1
ATOM 1912 C CA . LEU A 1 262 ? -7.732 -10.531 12.196 1.00 98.50 262 LEU A CA 1
ATOM 1913 C C . LEU A 1 262 ? -8.017 -11.917 12.786 1.00 98.50 262 LEU A C 1
ATOM 1915 O O . LEU A 1 262 ? -8.667 -12.019 13.821 1.00 98.50 262 LEU A O 1
ATOM 1919 N N . ARG A 1 263 ? -7.470 -12.980 12.185 1.00 98.38 263 ARG A N 1
ATOM 1920 C CA . ARG A 1 263 ? -7.597 -14.350 12.714 1.00 98.38 263 ARG A CA 1
ATOM 1921 C C . ARG A 1 263 ? -6.883 -14.537 14.056 1.00 98.38 263 ARG A C 1
ATOM 1923 O O . ARG A 1 263 ? -7.414 -15.220 14.922 1.00 98.38 263 ARG A O 1
ATOM 1930 N N . ALA A 1 264 ? -5.706 -13.936 14.237 1.00 98.12 264 ALA A N 1
ATOM 1931 C CA . ALA A 1 264 ? -4.947 -14.013 15.488 1.00 98.12 264 ALA A CA 1
ATOM 1932 C C . ALA A 1 264 ? -5.631 -13.282 16.656 1.00 98.12 264 ALA A C 1
ATOM 1934 O O . ALA A 1 264 ? -5.477 -13.686 17.806 1.00 98.12 264 ALA A O 1
ATOM 1935 N N . ALA A 1 265 ? -6.415 -12.240 16.368 1.00 98.12 265 ALA A N 1
ATOM 1936 C CA . ALA A 1 265 ? -7.230 -11.540 17.356 1.00 98.12 265 ALA A CA 1
ATOM 1937 C C . ALA A 1 265 ? -8.450 -12.359 17.839 1.00 98.12 265 ALA A C 1
ATOM 1939 O O . ALA A 1 265 ? -8.942 -12.114 18.939 1.00 98.12 265 ALA A O 1
ATOM 1940 N N . GLY A 1 266 ? -8.909 -13.356 17.071 1.00 97.31 266 GLY A N 1
ATOM 1941 C CA . GLY A 1 266 ? -10.046 -14.211 17.437 1.00 97.31 266 GLY A CA 1
ATOM 1942 C C . GLY A 1 266 ? -11.354 -13.426 17.569 1.00 97.31 266 GLY A C 1
ATOM 1943 O O . GLY A 1 266 ? -11.641 -12.560 16.748 1.00 97.31 266 GLY A O 1
ATOM 1944 N N . ASP A 1 267 ? -12.124 -13.693 18.624 1.00 97.25 267 ASP A N 1
ATOM 1945 C CA . ASP A 1 267 ? -13.412 -13.032 18.906 1.00 97.25 267 ASP A CA 1
ATOM 1946 C C . ASP A 1 267 ? -13.248 -11.746 19.743 1.00 97.25 267 ASP A C 1
ATOM 1948 O O . ASP A 1 267 ? -14.086 -11.384 20.571 1.00 97.25 267 ASP A O 1
ATOM 1952 N N . SER A 1 268 ? -12.121 -11.049 19.583 1.00 97.81 268 SER A N 1
ATOM 1953 C CA . SER A 1 268 ? -11.832 -9.813 20.311 1.00 97.81 268 SER A CA 1
ATOM 1954 C C . SER A 1 268 ? -12.684 -8.629 19.833 1.00 97.81 268 SER A C 1
ATOM 1956 O O . SER A 1 268 ? -13.393 -8.705 18.827 1.00 97.81 268 SER A O 1
ATOM 1958 N N . LYS A 1 269 ? -12.602 -7.488 20.531 1.00 97.81 269 LYS A N 1
ATOM 1959 C CA . LYS A 1 269 ? -13.425 -6.300 20.246 1.00 97.81 269 LYS A CA 1
ATOM 1960 C C . LYS A 1 269 ? -13.219 -5.766 18.821 1.00 97.81 269 LYS A C 1
ATOM 1962 O O . LYS A 1 269 ? -14.200 -5.500 18.133 1.00 97.81 269 LYS A O 1
ATOM 1967 N N . GLY A 1 270 ? -11.971 -5.616 18.373 1.00 97.69 270 GLY A N 1
ATOM 1968 C CA . GLY A 1 270 ? -11.654 -5.142 17.023 1.00 97.69 270 GLY A CA 1
ATOM 1969 C C . GLY A 1 270 ? -12.061 -6.141 15.937 1.00 97.69 270 GLY A C 1
ATOM 1970 O O . GLY A 1 270 ? -12.661 -5.753 14.939 1.00 97.69 270 GLY A O 1
ATOM 1971 N N . ALA A 1 271 ? -11.804 -7.434 16.148 1.00 98.00 271 ALA A N 1
ATOM 1972 C CA . ALA A 1 271 ? -12.163 -8.477 15.190 1.00 98.00 271 ALA A CA 1
ATOM 1973 C C . ALA A 1 271 ? -13.685 -8.659 15.060 1.00 98.00 271 ALA A C 1
ATOM 1975 O O . ALA A 1 271 ? -14.201 -8.662 13.944 1.00 98.00 271 ALA A O 1
ATOM 1976 N N . THR A 1 272 ? -14.412 -8.710 16.181 1.00 98.19 272 THR A N 1
ATOM 1977 C CA . THR A 1 272 ? -15.886 -8.769 16.216 1.00 98.19 272 THR A CA 1
ATOM 1978 C C . THR A 1 272 ? -16.504 -7.582 15.480 1.00 98.19 272 THR A C 1
ATOM 1980 O O . THR A 1 272 ? -17.413 -7.756 14.671 1.00 98.19 272 THR A O 1
ATOM 1983 N N . ARG A 1 273 ? -15.968 -6.370 15.691 1.00 97.75 273 ARG A N 1
ATOM 1984 C CA . ARG A 1 273 ? -16.445 -5.165 15.003 1.00 97.75 273 ARG A CA 1
ATOM 1985 C C . ARG A 1 273 ? -16.256 -5.255 13.482 1.00 97.75 273 ARG A C 1
ATOM 1987 O O . ARG A 1 273 ? -17.174 -4.930 12.741 1.00 97.75 273 ARG A O 1
ATOM 1994 N N . LEU A 1 274 ? -15.129 -5.793 13.006 1.00 98.06 274 LEU A N 1
ATOM 1995 C CA . LEU A 1 274 ? -14.892 -6.024 11.570 1.00 98.06 274 LEU A CA 1
ATOM 1996 C C . LEU A 1 274 ? -15.749 -7.149 10.967 1.00 98.06 274 LEU A C 1
ATOM 1998 O O . LEU A 1 274 ? -15.960 -7.163 9.755 1.00 98.06 274 LEU A O 1
ATOM 2002 N N . GLN A 1 275 ? -16.235 -8.101 11.765 1.00 97.81 275 GLN A N 1
ATOM 2003 C CA . GLN A 1 275 ? -17.150 -9.148 11.290 1.00 97.81 275 GLN A CA 1
ATOM 2004 C C . GLN A 1 275 ? -18.585 -8.631 11.088 1.00 97.81 275 GLN A C 1
ATOM 2006 O O . GLN A 1 275 ? -19.341 -9.225 10.316 1.00 97.81 275 GLN A O 1
ATOM 2011 N N . SER A 1 276 ? -18.948 -7.521 11.735 1.00 96.94 276 SER A N 1
ATOM 2012 C CA . SER A 1 276 ? -20.271 -6.901 11.660 1.00 96.94 276 SER A CA 1
ATOM 2013 C C . SER A 1 276 ? -20.609 -6.401 10.251 1.00 96.94 276 SER A C 1
ATOM 2015 O O . SER A 1 276 ? -19.819 -5.714 9.604 1.00 96.94 276 SER A O 1
ATOM 2017 N N . THR A 1 277 ? -21.812 -6.720 9.770 1.00 95.44 277 THR A N 1
ATOM 2018 C CA . THR A 1 277 ? -22.393 -6.139 8.543 1.00 95.44 277 THR A CA 1
ATOM 2019 C C . THR A 1 277 ? -23.315 -4.951 8.831 1.00 95.44 277 THR A C 1
ATOM 2021 O O . THR A 1 277 ? -23.681 -4.218 7.910 1.00 95.44 277 THR A O 1
ATOM 2024 N N . THR A 1 278 ? -23.710 -4.765 10.096 1.00 96.12 278 THR A N 1
ATOM 2025 C CA . THR A 1 278 ? -24.700 -3.769 10.536 1.00 96.12 278 THR A CA 1
ATOM 2026 C C . THR A 1 278 ? -24.081 -2.511 11.127 1.00 96.12 278 THR A C 1
ATOM 2028 O O . THR A 1 278 ? -24.711 -1.451 11.071 1.00 96.12 278 THR A O 1
ATOM 2031 N N . ASP A 1 279 ? -22.872 -2.615 11.679 1.00 97.25 279 ASP A N 1
ATOM 2032 C CA . ASP A 1 279 ? -22.118 -1.457 12.150 1.00 97.25 279 ASP A CA 1
ATOM 2033 C C . ASP A 1 279 ? -21.694 -0.567 10.977 1.00 97.25 279 ASP A C 1
ATOM 2035 O O . ASP A 1 279 ? -21.575 -1.010 9.836 1.00 97.25 279 ASP A O 1
ATOM 2039 N N . THR A 1 280 ? -21.551 0.726 11.253 1.00 97.69 280 THR A N 1
ATOM 2040 C CA . THR A 1 280 ? -21.247 1.761 10.259 1.00 97.69 280 THR A CA 1
ATOM 2041 C C . THR A 1 280 ? -19.914 2.378 10.648 1.00 97.69 280 THR A C 1
ATOM 2043 O O . THR A 1 280 ? -19.896 3.320 11.425 1.00 97.69 280 THR A O 1
ATOM 2046 N N . ASP A 1 281 ? -18.808 1.831 10.154 1.00 98.06 281 ASP A N 1
ATOM 2047 C CA . ASP A 1 281 ? -17.449 2.212 10.555 1.00 98.06 281 ASP A CA 1
ATOM 2048 C C . ASP A 1 281 ? -16.581 2.621 9.358 1.00 98.06 281 ASP A C 1
ATOM 2050 O O . ASP A 1 281 ? -16.886 2.332 8.198 1.00 98.06 281 ASP A O 1
ATOM 2054 N N . THR A 1 282 ? -15.445 3.254 9.650 1.00 97.88 282 THR A N 1
ATOM 2055 C CA . THR A 1 282 ? -14.366 3.489 8.685 1.00 97.88 282 THR A CA 1
ATOM 2056 C C . THR A 1 282 ? -13.164 2.649 9.086 1.00 97.88 282 THR A C 1
ATOM 2058 O O . THR A 1 282 ? -12.681 2.763 10.210 1.00 97.88 282 THR A O 1
ATOM 2061 N N . VAL A 1 283 ? -12.676 1.808 8.180 1.00 98.00 283 VAL A N 1
ATOM 2062 C CA . VAL A 1 283 ? -11.591 0.857 8.443 1.00 98.00 283 VAL A CA 1
ATOM 2063 C C . VAL A 1 283 ? -10.403 1.181 7.551 1.00 98.00 283 VAL A C 1
ATOM 2065 O O . VAL A 1 283 ? -10.516 1.142 6.328 1.00 98.00 283 VAL A O 1
ATOM 2068 N N . PHE A 1 284 ? -9.243 1.440 8.143 1.00 97.94 284 PHE A N 1
ATOM 2069 C CA . PHE A 1 284 ? -7.988 1.519 7.401 1.00 97.94 284 PHE A CA 1
ATOM 2070 C C . PHE A 1 284 ? -7.379 0.124 7.292 1.00 97.94 284 PHE A C 1
ATOM 2072 O O . PHE A 1 284 ? -7.198 -0.564 8.293 1.00 97.94 284 PHE A O 1
ATOM 2079 N N . ALA A 1 285 ? -7.082 -0.309 6.071 1.00 98.31 285 ALA A N 1
ATOM 2080 C CA . ALA A 1 285 ? -6.572 -1.639 5.775 1.00 98.31 285 ALA A CA 1
ATOM 2081 C C . ALA A 1 285 ? -5.146 -1.554 5.201 1.00 98.31 285 ALA A C 1
ATOM 2083 O O . ALA A 1 285 ? -4.977 -1.395 3.988 1.00 98.31 285 ALA A O 1
ATOM 2084 N N . PRO A 1 286 ? -4.098 -1.648 6.040 1.00 98.44 286 PRO A N 1
ATOM 2085 C CA . PRO A 1 286 ? -2.728 -1.589 5.558 1.00 98.44 286 PRO A CA 1
ATOM 2086 C C . PRO A 1 286 ? -2.397 -2.792 4.678 1.00 98.44 286 PRO A C 1
ATOM 2088 O O . PRO A 1 286 ? -2.646 -3.943 5.043 1.00 98.44 286 PRO A O 1
ATOM 2091 N N . THR A 1 287 ? -1.799 -2.514 3.524 1.00 98.69 287 THR A N 1
ATOM 2092 C CA . THR A 1 287 ? -1.335 -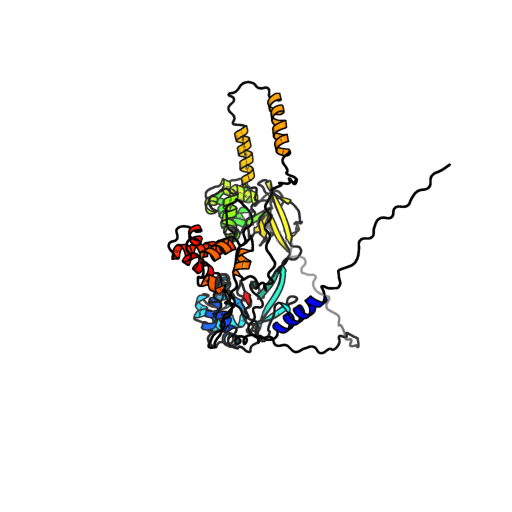3.541 2.581 1.00 98.69 287 THR A CA 1
ATOM 2093 C C . THR A 1 287 ? -0.228 -4.421 3.175 1.00 98.69 287 THR A C 1
ATOM 2095 O O . THR A 1 287 ? 0.497 -4.021 4.086 1.00 98.69 287 THR A O 1
ATOM 2098 N N . ASN A 1 288 ? -0.003 -5.607 2.605 1.00 98.44 288 ASN A N 1
ATOM 2099 C CA . ASN A 1 288 ? 1.116 -6.487 2.970 1.00 98.44 288 ASN A CA 1
ATOM 2100 C C . ASN A 1 288 ? 2.464 -5.735 2.954 1.00 98.44 288 ASN A C 1
ATOM 2102 O O . ASN A 1 288 ? 3.320 -5.956 3.809 1.00 98.44 288 ASN A O 1
ATOM 2106 N N . LYS A 1 289 ? 2.635 -4.807 2.000 1.00 97.88 289 LYS A N 1
ATOM 2107 C CA . LYS A 1 289 ? 3.817 -3.947 1.867 1.00 97.88 289 LYS A CA 1
ATOM 2108 C C . LYS A 1 289 ? 3.916 -2.906 2.988 1.00 97.88 289 LYS A C 1
ATOM 2110 O O . LYS A 1 289 ? 5.020 -2.670 3.469 1.00 97.88 289 LYS A O 1
ATOM 2115 N N . ALA A 1 290 ? 2.795 -2.338 3.437 1.00 97.94 290 ALA A N 1
ATOM 2116 C CA . ALA A 1 290 ? 2.747 -1.447 4.598 1.00 97.94 290 ALA A CA 1
ATOM 2117 C C . ALA A 1 290 ? 3.323 -2.127 5.844 1.00 97.94 290 ALA A C 1
ATOM 2119 O O . ALA A 1 290 ? 4.233 -1.605 6.484 1.00 97.94 290 ALA A O 1
ATOM 2120 N N . PHE A 1 291 ? 2.870 -3.352 6.116 1.00 98.00 291 PHE A N 1
ATOM 2121 C CA . PHE A 1 291 ? 3.373 -4.164 7.220 1.00 98.00 291 PHE A CA 1
ATOM 2122 C C . PHE A 1 291 ? 4.875 -4.461 7.130 1.00 98.00 291 PHE A C 1
ATOM 2124 O O . PHE A 1 291 ? 5.548 -4.439 8.153 1.00 98.00 291 PHE A O 1
ATOM 2131 N N . ILE A 1 292 ? 5.423 -4.691 5.932 1.00 96.88 292 ILE A N 1
ATOM 2132 C CA . ILE A 1 292 ? 6.874 -4.876 5.737 1.00 96.88 292 ILE A CA 1
ATOM 2133 C C . ILE A 1 292 ? 7.635 -3.565 5.989 1.00 96.88 292 ILE A C 1
ATOM 2135 O O . ILE A 1 292 ? 8.678 -3.575 6.643 1.00 96.88 292 ILE A O 1
ATOM 2139 N N . ASN A 1 293 ? 7.120 -2.437 5.491 1.00 96.12 293 ASN A N 1
ATOM 2140 C CA . ASN A 1 293 ? 7.749 -1.123 5.643 1.00 96.12 293 ASN A CA 1
ATOM 2141 C C . ASN A 1 293 ? 7.791 -0.660 7.111 1.00 96.12 293 ASN A C 1
ATOM 2143 O O . ASN A 1 293 ? 8.777 -0.058 7.534 1.00 96.12 293 ASN A O 1
ATOM 2147 N N . ASP A 1 294 ? 6.727 -0.939 7.869 1.00 96.12 294 ASP A N 1
ATOM 2148 C CA . ASP A 1 294 ? 6.531 -0.467 9.245 1.00 96.12 294 ASP A CA 1
ATOM 2149 C C . ASP A 1 294 ? 6.751 -1.553 10.311 1.00 96.12 294 ASP A C 1
ATOM 2151 O O . ASP A 1 294 ? 6.509 -1.304 11.489 1.00 96.12 294 ASP A O 1
ATOM 2155 N N . ALA A 1 295 ? 7.257 -2.735 9.934 1.00 96.00 295 ALA A N 1
ATOM 2156 C CA . ALA A 1 295 ? 7.367 -3.916 10.800 1.00 96.00 295 ALA A CA 1
ATOM 2157 C C . ALA A 1 295 ? 7.995 -3.635 12.175 1.00 96.00 295 ALA A C 1
ATOM 2159 O O . ALA A 1 295 ? 7.468 -4.082 13.192 1.00 96.00 295 ALA A O 1
ATOM 2160 N N . ASN A 1 296 ? 9.098 -2.877 12.208 1.00 94.31 296 ASN A N 1
ATOM 2161 C CA . ASN A 1 296 ? 9.773 -2.518 13.458 1.00 94.31 296 ASN A CA 1
ATOM 2162 C C . ASN A 1 296 ? 8.912 -1.573 14.301 1.00 94.31 296 ASN A C 1
ATOM 2164 O O . ASN A 1 296 ? 8.690 -1.849 15.470 1.00 94.31 296 ASN A O 1
ATOM 2168 N N . LYS A 1 297 ? 8.361 -0.510 13.698 1.00 93.62 297 LYS A N 1
ATOM 2169 C CA . LYS A 1 297 ? 7.553 0.466 14.433 1.00 93.62 297 LYS A CA 1
ATOM 2170 C C . LYS A 1 297 ? 6.259 -0.153 14.969 1.00 93.62 297 LYS A C 1
ATOM 2172 O O . LYS A 1 297 ? 5.926 0.042 16.128 1.00 93.62 297 LYS A O 1
ATOM 2177 N N . VAL A 1 298 ? 5.569 -0.968 14.172 1.00 94.56 298 VAL A N 1
ATOM 2178 C CA . VAL A 1 298 ? 4.391 -1.719 14.635 1.00 94.56 298 VAL A CA 1
ATOM 2179 C C . VAL A 1 298 ? 4.755 -2.670 15.780 1.00 94.56 298 VAL A C 1
ATOM 2181 O O . VAL A 1 298 ? 3.966 -2.826 16.708 1.00 94.56 298 VAL A O 1
ATOM 2184 N N . ALA A 1 299 ? 5.936 -3.294 15.748 1.00 94.94 299 ALA A N 1
ATOM 2185 C CA . ALA A 1 299 ? 6.395 -4.144 16.841 1.00 94.94 299 ALA A CA 1
ATOM 2186 C C . ALA A 1 299 ? 6.694 -3.340 18.121 1.00 94.94 299 ALA A C 1
ATOM 2188 O O . ALA A 1 299 ? 6.218 -3.717 19.195 1.00 94.94 299 ALA A O 1
ATOM 2189 N N . ASP A 1 300 ? 7.408 -2.219 17.989 1.00 92.62 300 ASP A N 1
ATOM 2190 C CA . ASP A 1 300 ? 7.762 -1.316 19.085 1.00 92.62 300 ASP A CA 1
ATOM 2191 C C . ASP A 1 300 ? 6.498 -0.755 19.771 1.00 92.62 300 ASP A C 1
ATOM 2193 O O . ASP A 1 300 ? 6.329 -0.945 20.977 1.00 92.62 300 ASP A O 1
ATOM 2197 N N . GLU A 1 301 ? 5.549 -0.183 19.015 1.00 90.62 301 GLU A N 1
ATOM 2198 C CA . GLU A 1 301 ? 4.295 0.379 19.557 1.00 90.62 301 GLU A CA 1
ATOM 2199 C C . GLU A 1 301 ? 3.405 -0.676 20.236 1.00 90.62 301 GLU A C 1
ATOM 2201 O O . GLU A 1 301 ? 2.805 -0.445 21.290 1.00 90.62 301 GLU A O 1
ATOM 2206 N N . LEU A 1 302 ? 3.326 -1.884 19.669 1.00 92.38 302 LEU A N 1
ATOM 2207 C CA . LEU A 1 302 ? 2.559 -2.979 20.269 1.00 92.38 302 LEU A CA 1
ATOM 2208 C C . LEU A 1 302 ? 3.276 -3.636 21.464 1.00 92.38 302 LEU A C 1
ATOM 2210 O O . LEU A 1 302 ? 2.672 -4.478 22.136 1.00 92.38 302 LEU A O 1
ATOM 2214 N N . GLY A 1 303 ? 4.530 -3.266 21.750 1.00 93.31 303 GLY A N 1
ATOM 2215 C CA . GLY A 1 303 ? 5.341 -3.846 22.821 1.00 93.31 303 GLY A CA 1
ATOM 2216 C C . GLY A 1 303 ? 5.715 -5.311 22.571 1.00 93.31 303 GLY A C 1
ATOM 2217 O O . GLY A 1 303 ? 5.797 -6.103 23.514 1.00 93.31 303 GLY A O 1
ATOM 2218 N N . ILE A 1 304 ? 5.897 -5.699 21.306 1.00 95.00 304 ILE A N 1
ATOM 2219 C CA . ILE A 1 304 ? 6.231 -7.065 20.877 1.00 95.00 304 ILE A CA 1
ATOM 2220 C C . ILE A 1 304 ? 7.622 -7.117 20.233 1.00 95.00 304 ILE A C 1
ATOM 2222 O O . ILE A 1 304 ? 8.120 -6.139 19.695 1.00 95.00 304 ILE A O 1
ATOM 2226 N N . ARG A 1 305 ? 8.283 -8.280 20.285 1.00 94.19 305 ARG A N 1
ATOM 2227 C CA . ARG A 1 305 ? 9.692 -8.415 19.851 1.00 94.19 305 ARG A CA 1
ATOM 2228 C C . ARG A 1 305 ? 9.914 -8.309 18.339 1.00 94.19 305 ARG A C 1
ATOM 2230 O O . ARG A 1 305 ? 11.034 -8.046 17.915 1.00 94.19 305 ARG A O 1
ATOM 2237 N N . SER A 1 306 ? 8.890 -8.604 17.547 1.00 96.12 306 SER A N 1
ATOM 2238 C CA . SER A 1 306 ? 8.888 -8.499 16.088 1.00 96.12 306 SER A CA 1
ATOM 2239 C C . SER A 1 306 ? 7.447 -8.543 15.583 1.00 96.12 306 SER A C 1
ATOM 2241 O O . SER A 1 306 ? 6.540 -8.933 16.327 1.00 96.12 306 SER A O 1
ATOM 2243 N N . LEU A 1 307 ? 7.225 -8.191 14.314 1.00 94.12 307 LEU A N 1
ATOM 2244 C CA . LEU A 1 307 ? 5.894 -8.246 13.711 1.00 94.12 307 LEU A CA 1
ATOM 2245 C C . LEU A 1 307 ? 5.313 -9.671 13.729 1.00 94.12 307 LEU A C 1
ATOM 2247 O O . LEU A 1 307 ? 4.120 -9.840 13.945 1.00 94.12 307 LEU A O 1
ATOM 2251 N N . GLU A 1 308 ? 6.131 -10.714 13.574 1.00 96.69 308 GLU A N 1
ATOM 2252 C CA . GLU A 1 308 ? 5.676 -12.112 13.586 1.00 96.69 308 GLU A CA 1
ATOM 2253 C C . GLU A 1 308 ? 5.060 -12.519 14.929 1.00 96.69 308 GLU A C 1
ATOM 2255 O O . GLU A 1 308 ? 4.159 -13.359 14.965 1.00 96.69 308 GLU A O 1
ATOM 2260 N N . ALA A 1 309 ? 5.494 -11.897 16.030 1.00 96.56 309 ALA A N 1
ATOM 2261 C CA . ALA A 1 309 ? 4.923 -12.137 17.349 1.00 96.56 309 ALA A CA 1
ATOM 2262 C C . ALA A 1 309 ? 3.468 -11.643 17.468 1.00 96.56 309 ALA A C 1
ATOM 2264 O O . ALA A 1 309 ? 2.768 -12.081 18.382 1.00 96.56 309 ALA A O 1
ATOM 2265 N N . ILE A 1 310 ? 2.986 -10.790 16.548 1.00 96.75 310 ILE A N 1
ATOM 2266 C CA . ILE A 1 310 ? 1.591 -10.338 16.541 1.00 96.75 310 ILE A CA 1
ATOM 2267 C C . ILE A 1 310 ? 0.641 -11.523 16.343 1.00 96.75 310 ILE A C 1
ATOM 2269 O O . ILE A 1 310 ? -0.350 -11.627 17.053 1.00 96.75 310 ILE A O 1
ATOM 2273 N N . TYR A 1 311 ? 0.977 -12.469 15.456 1.00 97.19 311 TYR A N 1
ATOM 2274 C CA . TYR A 1 311 ? 0.095 -13.586 15.093 1.00 97.19 311 TYR A CA 1
ATOM 2275 C C . TYR A 1 311 ? -0.105 -14.605 16.224 1.00 97.19 311 TYR A C 1
ATOM 2277 O O . TYR A 1 311 ? -1.027 -15.414 16.161 1.00 97.19 311 TYR A O 1
ATOM 2285 N N . SER A 1 312 ? 0.757 -14.567 17.241 1.00 97.44 312 SER A N 1
ATOM 2286 C CA . SER A 1 312 ? 0.696 -15.424 18.431 1.00 97.44 312 SER A CA 1
ATOM 2287 C C . SER A 1 312 ? 0.260 -14.659 19.686 1.00 97.44 312 SER A C 1
ATOM 2289 O O . SER A 1 312 ? 0.254 -15.227 20.776 1.00 97.44 312 SER A O 1
ATOM 2291 N N . ASN A 1 313 ? -0.080 -13.371 19.563 1.00 97.38 313 ASN A N 1
ATOM 2292 C CA . ASN A 1 313 ? -0.489 -12.513 20.671 1.00 97.38 313 ASN A CA 1
ATOM 2293 C C . ASN A 1 313 ? -1.837 -11.840 20.350 1.00 97.38 313 ASN A C 1
ATOM 2295 O O . ASN A 1 313 ? -1.852 -10.711 19.846 1.00 97.38 313 ASN A O 1
ATOM 2299 N N . PRO A 1 314 ? -2.972 -12.483 20.698 1.00 97.38 314 PRO A N 1
ATOM 2300 C CA . PRO A 1 314 ? -4.308 -11.963 20.404 1.00 97.38 314 PRO A CA 1
ATOM 2301 C C . PRO A 1 314 ? -4.548 -10.547 20.937 1.00 97.38 314 PRO A C 1
ATOM 2303 O O . PRO A 1 314 ? -5.221 -9.752 20.290 1.00 97.38 314 PRO A O 1
ATOM 2306 N N . LYS A 1 315 ? -3.942 -10.186 22.080 1.00 96.62 315 LYS A N 1
ATOM 2307 C CA . LYS A 1 315 ? -4.054 -8.840 22.665 1.00 96.62 315 LYS A CA 1
ATOM 2308 C C . LYS A 1 315 ? -3.320 -7.783 21.832 1.00 96.62 315 LYS A C 1
ATOM 2310 O O . LYS A 1 315 ? -3.812 -6.664 21.715 1.00 96.62 315 LYS A O 1
ATOM 2315 N N . ALA A 1 316 ? -2.162 -8.113 21.257 1.00 96.25 316 ALA A N 1
ATOM 2316 C CA . ALA A 1 316 ? -1.454 -7.212 20.346 1.00 96.25 316 ALA A CA 1
ATOM 2317 C C . ALA A 1 316 ? -2.199 -7.083 19.007 1.00 96.25 316 ALA A C 1
ATOM 2319 O O . ALA A 1 316 ? -2.377 -5.965 18.524 1.00 96.25 316 ALA A O 1
ATOM 2320 N N . SER A 1 317 ? -2.701 -8.196 18.452 1.00 97.56 317 SER A N 1
ATOM 2321 C CA . SER A 1 317 ? -3.544 -8.168 17.249 1.00 97.56 317 SER A CA 1
ATOM 2322 C C . SER A 1 317 ? -4.802 -7.321 17.446 1.00 97.56 317 SER A C 1
ATOM 2324 O O . SER A 1 317 ? -5.056 -6.425 16.648 1.00 97.56 317 SER A O 1
ATOM 2326 N N . ASP A 1 318 ? -5.555 -7.540 18.526 1.00 97.75 318 ASP A N 1
ATOM 2327 C CA . ASP A 1 318 ? -6.775 -6.786 18.823 1.00 97.75 318 ASP A CA 1
ATOM 2328 C C . ASP A 1 318 ? -6.516 -5.284 18.993 1.00 97.75 318 ASP A C 1
ATOM 2330 O O . ASP A 1 318 ? -7.241 -4.474 18.422 1.00 97.75 318 ASP A O 1
ATOM 2334 N N . ARG A 1 319 ? -5.461 -4.890 19.725 1.00 96.06 319 ARG A N 1
ATOM 2335 C CA . ARG A 1 319 ? -5.108 -3.466 19.874 1.00 96.06 319 ARG A CA 1
ATOM 2336 C C . ARG A 1 319 ? -4.775 -2.822 18.528 1.00 96.06 319 ARG A C 1
ATOM 2338 O O . ARG A 1 319 ? -5.202 -1.692 18.302 1.00 96.06 319 ARG A O 1
ATOM 2345 N N . LEU A 1 320 ? -4.079 -3.528 17.631 1.00 96.75 320 LEU A N 1
ATOM 2346 C CA . LEU A 1 320 ? -3.845 -3.029 16.276 1.00 96.75 320 LEU A CA 1
ATOM 2347 C C . LEU A 1 320 ? -5.169 -2.845 15.519 1.00 96.75 320 LEU A C 1
ATOM 2349 O O . LEU A 1 320 ? -5.422 -1.756 15.015 1.00 96.75 320 LEU A O 1
ATOM 2353 N N . LEU A 1 321 ? -6.042 -3.860 15.492 1.00 97.94 321 LEU A N 1
ATOM 2354 C CA . LEU A 1 321 ? -7.345 -3.770 14.815 1.00 97.94 321 LEU A CA 1
ATOM 2355 C C . LEU A 1 321 ? -8.203 -2.624 15.368 1.00 97.94 321 LEU A C 1
ATOM 2357 O O . LEU A 1 321 ? -8.777 -1.869 14.592 1.00 97.94 321 LEU A O 1
ATOM 2361 N N . GLN A 1 322 ? -8.257 -2.447 16.692 1.00 97.56 322 GLN A N 1
ATOM 2362 C CA . GLN A 1 322 ? -8.994 -1.343 17.311 1.00 97.56 322 GLN A CA 1
ATOM 2363 C C . GLN A 1 322 ? -8.440 0.037 16.922 1.00 97.56 322 GLN A C 1
ATOM 2365 O O . GLN A 1 322 ? -9.211 0.992 16.861 1.00 97.56 322 GLN A O 1
ATOM 2370 N N . ASN A 1 323 ? -7.141 0.176 16.637 1.00 96.56 323 ASN A N 1
ATOM 2371 C CA . ASN A 1 323 ? -6.623 1.448 16.137 1.00 96.56 323 ASN A CA 1
ATOM 2372 C C . ASN A 1 323 ? -6.950 1.695 14.650 1.00 96.56 323 ASN A C 1
ATOM 2374 O O . ASN A 1 323 ? -7.122 2.838 14.238 1.00 96.56 323 ASN A O 1
ATOM 2378 N N . LEU A 1 324 ? -7.085 0.635 13.851 1.00 97.25 324 LEU A N 1
ATOM 2379 C CA . LEU A 1 324 ? -7.423 0.723 12.425 1.00 97.25 324 LEU A CA 1
ATOM 2380 C C . LEU A 1 324 ? -8.897 1.083 12.146 1.00 97.25 324 LEU A C 1
ATOM 2382 O O . LEU A 1 324 ? -9.249 1.337 10.996 1.00 97.25 324 LEU A O 1
ATOM 2386 N N . ILE A 1 325 ? -9.759 1.098 13.166 1.00 97.81 325 ILE A N 1
ATOM 2387 C CA . ILE A 1 325 ? -11.208 1.316 13.044 1.00 97.81 325 ILE A CA 1
ATOM 2388 C C . ILE A 1 325 ? -11.578 2.673 13.646 1.00 97.81 325 ILE A C 1
ATOM 2390 O O . ILE A 1 325 ? -11.340 2.892 14.830 1.00 97.81 325 ILE A O 1
ATOM 2394 N N . ILE A 1 326 ? -12.235 3.545 12.882 1.00 97.44 326 ILE A N 1
ATOM 2395 C CA . ILE A 1 326 ? -13.014 4.676 13.408 1.00 97.44 326 ILE A CA 1
ATOM 2396 C C . ILE A 1 326 ? -14.473 4.204 13.530 1.00 97.44 326 ILE A C 1
ATOM 2398 O O . ILE A 1 326 ? -15.084 3.903 12.499 1.00 97.44 326 ILE A O 1
ATOM 2402 N N . PRO A 1 327 ? -15.045 4.127 14.744 1.00 98.00 327 PRO A N 1
ATOM 2403 C CA . PRO A 1 327 ? -16.391 3.612 14.932 1.00 98.00 327 PRO A CA 1
ATOM 2404 C C . PRO A 1 327 ? -17.488 4.631 14.591 1.00 98.00 327 PRO A C 1
ATOM 2406 O O . PRO A 1 327 ? -17.280 5.847 14.655 1.00 98.00 327 PRO A O 1
ATOM 2409 N N . ASP A 1 328 ? -18.672 4.095 14.292 1.00 97.31 328 ASP A N 1
ATOM 2410 C CA . ASP A 1 328 ? -19.977 4.778 14.222 1.00 97.31 328 ASP A CA 1
ATOM 2411 C C . ASP A 1 328 ? -20.107 5.859 13.125 1.00 97.31 328 ASP A C 1
ATOM 2413 O O . ASP A 1 328 ? -21.060 6.641 13.097 1.00 97.31 328 ASP A O 1
ATOM 2417 N N . GLN A 1 329 ? -19.169 5.879 12.177 1.00 96.50 329 GLN A N 1
ATOM 2418 C CA . GLN A 1 329 ? -19.205 6.683 10.960 1.00 96.50 329 GLN A CA 1
ATOM 2419 C C . GLN A 1 329 ? -18.480 5.985 9.801 1.00 96.50 329 GLN A C 1
ATOM 2421 O O . GLN A 1 329 ? -17.336 5.557 9.943 1.00 96.50 329 GLN A O 1
ATOM 2426 N N . ALA A 1 330 ? -19.117 5.943 8.629 1.00 96.81 330 ALA A N 1
ATOM 2427 C CA . ALA A 1 330 ? -18.520 5.507 7.367 1.00 96.81 330 ALA A CA 1
ATOM 2428 C C . ALA A 1 330 ? -18.115 6.743 6.544 1.00 96.81 330 ALA A C 1
ATOM 2430 O O . ALA A 1 330 ? -18.922 7.339 5.828 1.00 96.81 330 ALA A O 1
ATOM 2431 N N . ILE A 1 331 ? -16.866 7.176 6.708 1.00 96.00 331 ILE A N 1
ATOM 2432 C CA . ILE A 1 331 ? -16.298 8.370 6.081 1.00 96.00 331 ILE A CA 1
ATOM 2433 C C . ILE A 1 331 ? -15.837 7.982 4.680 1.00 96.00 331 ILE A C 1
ATOM 2435 O O . ILE A 1 331 ? -14.776 7.380 4.510 1.00 96.00 331 ILE A O 1
ATOM 2439 N N . THR A 1 332 ? -16.632 8.332 3.674 1.00 95.06 332 THR A N 1
ATOM 2440 C CA . THR A 1 332 ? -16.197 8.246 2.277 1.00 95.06 332 THR A CA 1
ATOM 2441 C C . THR A 1 332 ? -15.241 9.385 1.928 1.00 95.06 332 THR A C 1
ATOM 2443 O O . THR A 1 332 ? -15.274 10.454 2.546 1.00 95.06 332 THR A O 1
ATOM 2446 N N . PHE A 1 333 ? -14.455 9.201 0.870 1.00 89.94 333 PHE A N 1
ATOM 2447 C CA . PHE A 1 333 ? -13.617 10.217 0.225 1.00 89.94 333 PHE A CA 1
ATOM 2448 C C . PHE A 1 333 ? -14.366 11.545 0.026 1.00 89.94 333 PHE A C 1
ATOM 2450 O O . PHE A 1 333 ? -13.840 12.620 0.296 1.00 89.94 333 PHE A O 1
ATOM 2457 N N . LYS A 1 334 ? -15.637 11.478 -0.394 1.00 90.62 334 LYS A N 1
ATOM 2458 C CA . LYS A 1 334 ? -16.490 12.657 -0.641 1.00 90.62 334 LYS A CA 1
ATOM 2459 C C . LYS A 1 334 ? -17.019 13.328 0.633 1.00 90.62 334 LYS A C 1
ATOM 2461 O O . LYS A 1 334 ? -17.399 14.494 0.586 1.00 90.62 334 LYS A O 1
ATOM 2466 N N . ALA A 1 335 ? -17.097 12.598 1.746 1.00 89.50 335 ALA A N 1
ATOM 2467 C CA . ALA A 1 335 ? -17.532 13.116 3.047 1.00 89.50 335 ALA A CA 1
ATOM 2468 C C . ALA A 1 335 ? -16.369 13.679 3.886 1.00 89.50 335 ALA A C 1
ATOM 2470 O O . ALA A 1 335 ? -16.594 14.303 4.928 1.00 89.50 335 ALA A O 1
ATOM 2471 N N . PHE A 1 336 ? -15.138 13.446 3.433 1.00 85.19 336 PHE A N 1
ATOM 2472 C CA . PHE A 1 336 ? -13.902 13.875 4.063 1.00 85.19 336 PHE A CA 1
ATOM 2473 C C . PHE A 1 336 ? -13.822 15.404 4.166 1.00 85.19 336 PHE A C 1
ATOM 2475 O O . PHE A 1 336 ? -14.259 16.139 3.280 1.00 85.19 336 PHE A O 1
ATOM 2482 N N . LYS A 1 337 ? -13.267 15.888 5.277 1.00 85.25 337 LYS A N 1
ATOM 2483 C CA . LYS A 1 337 ? -13.002 17.308 5.525 1.00 85.25 337 LYS A CA 1
ATOM 2484 C C . LYS A 1 337 ? -11.682 17.403 6.263 1.00 85.25 337 LYS A C 1
ATOM 2486 O O . LYS A 1 337 ? -11.522 16.706 7.267 1.00 85.25 337 LYS A O 1
ATOM 2491 N N . ASP A 1 338 ? -10.796 18.256 5.763 1.00 84.44 338 ASP A N 1
ATOM 2492 C CA . ASP A 1 338 ? -9.489 18.498 6.367 1.00 84.44 338 ASP A CA 1
ATOM 2493 C C . ASP A 1 338 ? -9.619 18.973 7.823 1.00 84.44 338 ASP A C 1
ATOM 2495 O O . ASP A 1 338 ? -10.668 19.463 8.258 1.00 84.44 338 ASP A O 1
ATOM 2499 N N . ASP A 1 339 ? -8.543 18.773 8.583 1.00 81.50 339 ASP A N 1
ATOM 2500 C CA . ASP A 1 339 ? -8.378 19.152 9.992 1.00 81.50 339 ASP A CA 1
ATOM 2501 C C . ASP A 1 339 ? -9.397 18.543 10.975 1.00 81.50 339 ASP A C 1
ATOM 2503 O O . ASP A 1 339 ? -9.413 18.871 12.167 1.00 81.50 339 ASP A O 1
ATOM 2507 N N . ARG A 1 340 ? -10.226 17.590 10.528 1.00 89.50 340 ARG A N 1
ATOM 2508 C CA . ARG A 1 340 ? -11.047 16.787 11.436 1.00 89.50 340 ARG A CA 1
ATOM 2509 C C . ARG A 1 340 ? -10.216 15.688 12.085 1.00 89.50 340 ARG A C 1
ATOM 2511 O O . ARG A 1 340 ? -9.696 14.794 11.418 1.00 89.50 340 ARG A O 1
ATOM 2518 N N . LYS A 1 341 ? -10.178 15.729 13.416 1.00 92.25 341 LYS A N 1
ATOM 2519 C CA . LYS A 1 341 ? -9.668 14.646 14.256 1.00 92.25 341 LYS A CA 1
ATOM 2520 C C . LYS A 1 341 ? -10.770 13.622 14.498 1.00 92.25 341 LYS A C 1
ATOM 2522 O O . LYS A 1 341 ? -11.846 13.969 14.989 1.00 92.25 341 LYS A O 1
ATOM 2527 N N . TYR A 1 342 ? -10.483 12.366 14.200 1.00 94.12 342 TYR A N 1
ATOM 2528 C CA . TYR A 1 342 ? -11.360 11.231 14.462 1.00 94.12 342 TYR A CA 1
ATOM 2529 C C . TYR A 1 342 ? -10.774 10.389 15.591 1.00 94.12 342 TYR A C 1
ATOM 2531 O O . TYR A 1 342 ? -9.565 10.396 15.809 1.00 94.12 342 TYR A O 1
ATOM 2539 N N . LYS A 1 343 ? -11.621 9.680 16.338 1.00 95.44 343 LYS A N 1
ATOM 2540 C CA . LYS A 1 343 ? -11.159 8.740 17.366 1.00 95.44 343 LYS A CA 1
ATOM 2541 C C . LYS A 1 343 ? -11.194 7.330 16.804 1.00 95.44 343 LYS A C 1
ATOM 2543 O O . LYS A 1 343 ? -12.225 6.934 16.268 1.00 95.44 343 LYS A O 1
ATOM 2548 N N . SER A 1 344 ? -10.108 6.579 16.950 1.00 96.12 344 SER A N 1
ATOM 2549 C CA . SER A 1 344 ? -10.130 5.139 16.703 1.00 96.12 344 SER A CA 1
ATOM 2550 C C . SER A 1 344 ? -10.943 4.411 17.783 1.00 96.12 344 SER A C 1
ATOM 2552 O O . SER A 1 344 ? -11.274 4.979 18.828 1.00 96.12 344 SER A O 1
ATOM 2554 N N . LEU A 1 345 ? -11.257 3.132 17.577 1.00 96.38 345 LEU A N 1
ATOM 2555 C CA . LEU A 1 345 ? -11.965 2.283 18.542 1.00 96.38 345 LEU A CA 1
ATOM 2556 C C . LEU A 1 345 ? -11.130 2.026 19.816 1.00 96.38 345 LEU A C 1
ATOM 2558 O O . LEU A 1 345 ? -11.690 1.654 20.855 1.00 96.38 345 LEU A O 1
ATOM 2562 N N . LEU A 1 346 ? -9.814 2.277 19.746 1.00 94.62 346 LEU A N 1
ATOM 2563 C CA . LEU A 1 346 ? -8.877 2.334 20.874 1.00 94.62 346 LEU A CA 1
ATOM 2564 C C . LEU A 1 346 ? -8.861 3.711 21.585 1.00 94.62 346 LEU A C 1
ATOM 2566 O O . LEU A 1 346 ? -8.236 3.857 22.630 1.00 94.62 346 LEU A O 1
ATOM 2570 N N . GLY A 1 347 ? -9.566 4.713 21.050 1.00 94.12 347 GLY A N 1
ATOM 2571 C CA . GLY A 1 347 ? -9.699 6.066 21.605 1.00 94.12 347 GLY A CA 1
ATOM 2572 C C . GLY A 1 347 ? -8.628 7.067 21.156 1.00 94.12 347 GLY A C 1
ATOM 2573 O O . GLY A 1 347 ? -8.687 8.231 21.559 1.00 94.12 347 GLY A O 1
ATOM 2574 N N . GLN A 1 348 ? -7.673 6.639 20.328 1.00 91.44 348 GLN A N 1
ATOM 2575 C CA . GLN A 1 348 ? -6.554 7.457 19.856 1.00 91.44 348 GLN A CA 1
ATOM 2576 C C . GLN A 1 348 ? -7.004 8.421 18.749 1.00 91.44 348 GLN A C 1
ATOM 2578 O O . GLN A 1 348 ? -7.950 8.131 18.017 1.00 91.44 348 GLN A O 1
ATOM 2583 N N . GLN A 1 349 ? -6.358 9.586 18.642 1.00 92.81 349 GLN A N 1
ATOM 2584 C CA . GLN A 1 349 ? -6.701 10.583 17.626 1.00 92.81 349 GLN A CA 1
ATOM 2585 C C . GLN A 1 349 ? -6.012 10.247 16.300 1.00 92.81 349 GLN A C 1
ATOM 2587 O O . GLN A 1 349 ? -4.799 10.065 16.257 1.00 92.81 349 GLN A O 1
ATOM 2592 N N . LEU A 1 350 ? -6.798 10.188 15.228 1.00 92.62 350 LEU A N 1
ATOM 2593 C CA . LEU A 1 350 ? -6.342 10.075 13.848 1.00 92.62 350 LEU A CA 1
ATOM 2594 C C . LEU A 1 350 ? -6.730 11.356 13.112 1.00 92.62 350 LEU A C 1
ATOM 2596 O O . LEU A 1 350 ? -7.902 11.747 13.121 1.00 92.62 350 LEU A O 1
ATOM 2600 N N . GLU A 1 351 ? -5.763 12.012 12.479 1.00 92.62 351 GLU A N 1
ATOM 2601 C CA . GLU A 1 351 ? -6.026 13.154 11.610 1.00 92.62 351 GLU A CA 1
ATOM 2602 C C . GLU A 1 351 ? -6.207 12.691 10.170 1.00 92.62 351 GLU A C 1
ATOM 2604 O O . GLU A 1 351 ? -5.466 11.857 9.654 1.00 92.62 351 GLU A O 1
ATOM 2609 N N . LEU A 1 352 ? -7.226 13.241 9.521 1.00 91.44 352 LEU A N 1
ATOM 2610 C CA . LEU A 1 352 ? -7.570 12.945 8.142 1.00 91.44 352 LEU A CA 1
ATOM 2611 C C . LEU A 1 352 ? -7.333 14.207 7.311 1.00 91.44 352 LEU A C 1
ATOM 2613 O O . LEU A 1 352 ? -7.998 15.223 7.518 1.00 91.44 352 LEU A O 1
ATOM 2617 N N . LYS A 1 353 ? -6.355 14.147 6.397 1.00 91.12 353 LYS A N 1
ATOM 2618 C CA . LYS A 1 353 ? -5.948 15.275 5.542 1.00 91.12 353 LYS A CA 1
ATOM 2619 C C . LYS A 1 353 ? -5.917 14.900 4.068 1.00 91.12 353 LYS A C 1
ATOM 2621 O O . LYS A 1 353 ? -5.416 13.841 3.693 1.00 91.12 353 LYS A O 1
ATOM 2626 N N . SER A 1 354 ? -6.419 15.798 3.234 1.00 88.88 354 SER A N 1
ATOM 2627 C CA . SER A 1 354 ? -6.319 15.739 1.784 1.00 88.88 354 SER A CA 1
ATOM 2628 C C . SER A 1 354 ? -5.222 16.688 1.296 1.00 88.88 354 SER A C 1
ATOM 2630 O O . SER A 1 354 ? -5.039 17.799 1.797 1.00 88.88 354 SER A O 1
ATOM 2632 N N . ALA A 1 355 ? -4.443 16.253 0.310 1.00 84.94 355 ALA A N 1
ATOM 2633 C CA . ALA A 1 355 ? -3.524 17.134 -0.389 1.00 84.94 355 ALA A CA 1
ATOM 2634 C C . ALA A 1 355 ? -4.287 17.861 -1.500 1.00 84.94 355 ALA A C 1
ATOM 2636 O O . ALA A 1 355 ? -4.511 17.306 -2.577 1.00 84.94 355 ALA A O 1
ATOM 2637 N N . VAL A 1 356 ? -4.626 19.128 -1.236 1.00 78.19 356 VAL A N 1
ATOM 2638 C CA . VAL A 1 356 ? -5.388 20.045 -2.112 1.00 78.19 356 VAL A CA 1
ATOM 2639 C C . VAL A 1 356 ? -4.926 20.037 -3.580 1.00 78.19 356 VAL A C 1
ATOM 2641 O O . VAL A 1 356 ? -5.728 20.253 -4.481 1.00 78.19 356 VAL A O 1
ATOM 2644 N N . PHE A 1 357 ? -3.640 19.775 -3.837 1.00 78.31 357 PHE A N 1
ATOM 2645 C CA . PHE A 1 357 ? -3.050 19.784 -5.181 1.00 78.31 357 PHE A CA 1
ATOM 2646 C C . PHE A 1 357 ? -3.008 18.423 -5.889 1.00 78.31 357 PHE A C 1
ATOM 2648 O O . PHE A 1 357 ? -2.772 18.393 -7.093 1.00 78.31 357 PHE A O 1
ATOM 2655 N N . THR A 1 358 ? -3.181 17.306 -5.177 1.00 79.38 358 THR A N 1
ATOM 2656 C CA . THR A 1 358 ? -2.998 15.953 -5.742 1.00 79.38 358 THR A CA 1
ATOM 2657 C C . THR A 1 358 ? -4.206 15.040 -5.563 1.00 79.38 358 THR A C 1
ATOM 2659 O O . THR A 1 358 ? -4.179 13.916 -6.055 1.00 79.38 358 THR A O 1
ATOM 2662 N N . ASN A 1 359 ? -5.258 15.489 -4.865 1.00 80.31 359 ASN A N 1
ATOM 2663 C CA . ASN A 1 359 ? -6.414 14.667 -4.475 1.00 80.31 359 ASN A CA 1
ATOM 2664 C C . ASN A 1 359 ? -6.012 13.364 -3.753 1.00 80.31 359 ASN A C 1
ATOM 2666 O O . ASN A 1 359 ? -6.731 12.368 -3.804 1.00 80.31 359 ASN A O 1
ATOM 2670 N N . GLN A 1 360 ? -4.852 13.360 -3.090 1.00 85.69 360 GLN A N 1
ATOM 2671 C CA . GLN A 1 360 ? -4.376 12.240 -2.284 1.00 85.69 360 GLN A CA 1
ATOM 2672 C C . GLN A 1 360 ? -4.801 12.407 -0.832 1.00 85.69 360 GLN A C 1
ATOM 2674 O O . GLN A 1 360 ? -4.800 13.517 -0.299 1.00 85.69 360 GLN A O 1
ATOM 2679 N N . PHE A 1 361 ? -5.138 11.292 -0.195 1.00 89.38 361 PHE A N 1
ATOM 2680 C CA . PHE A 1 361 ? -5.735 11.259 1.133 1.00 89.38 361 PHE A CA 1
ATOM 2681 C C . PHE A 1 361 ? -4.785 10.565 2.090 1.00 89.38 361 PHE A C 1
ATOM 2683 O O . PHE A 1 361 ? -4.290 9.479 1.799 1.00 89.38 361 PHE A O 1
ATOM 2690 N N . TYR A 1 362 ? -4.532 11.198 3.227 1.00 92.81 362 TYR A N 1
ATOM 2691 C CA . TYR A 1 362 ? -3.605 10.718 4.235 1.00 92.81 362 TYR A CA 1
ATOM 2692 C C . TYR A 1 362 ? -4.330 10.534 5.562 1.00 92.81 362 TYR A C 1
ATOM 2694 O O . TYR A 1 362 ? -5.077 11.409 6.009 1.00 92.81 362 TYR A O 1
ATOM 2702 N N . VAL A 1 363 ? -4.054 9.401 6.200 1.00 92.00 363 VAL A N 1
ATOM 2703 C CA . VAL A 1 363 ? -4.264 9.208 7.633 1.00 92.00 363 VAL A CA 1
ATOM 2704 C C . VAL A 1 363 ? -2.956 9.598 8.309 1.00 92.00 363 VAL A C 1
ATOM 2706 O O . VAL A 1 363 ? -1.930 8.959 8.081 1.00 92.00 363 VAL A O 1
ATOM 2709 N N . GLU A 1 364 ? -2.973 10.671 9.088 1.00 88.12 364 GLU A N 1
ATOM 2710 C CA . GLU A 1 364 ? -1.829 11.146 9.862 1.00 88.12 364 GLU A CA 1
ATOM 2711 C C . GLU A 1 364 ? -2.026 10.758 11.335 1.00 88.12 364 GLU A C 1
ATOM 2713 O O . GLU A 1 364 ? -2.975 11.194 11.992 1.00 88.12 364 GLU A O 1
ATOM 2718 N N . SER A 1 365 ? -1.133 9.906 11.844 1.00 84.56 365 SER A N 1
ATOM 2719 C CA . SER A 1 365 ? -0.741 9.930 13.256 1.00 84.56 365 SER A CA 1
ATOM 2720 C C . SER A 1 365 ? 0.443 10.889 13.428 1.00 84.56 365 SER A C 1
ATOM 2722 O O . SER A 1 365 ? 1.029 11.318 12.432 1.00 84.56 365 SER A O 1
ATOM 2724 N N . GLU A 1 366 ? 0.793 11.245 14.666 1.00 78.75 366 GLU A N 1
ATOM 2725 C CA . GLU A 1 366 ? 1.765 12.316 14.943 1.00 78.75 366 GLU A CA 1
ATOM 2726 C C . GLU A 1 366 ? 3.138 12.080 14.270 1.00 78.75 366 GLU A C 1
ATOM 2728 O O . GLU A 1 366 ? 3.734 13.035 13.768 1.00 78.75 366 GLU A O 1
ATOM 2733 N N . GLU A 1 367 ? 3.589 10.825 14.128 1.00 78.38 367 GLU A N 1
ATOM 2734 C CA . GLU A 1 367 ? 4.772 10.473 13.321 1.00 78.38 367 GLU A CA 1
ATOM 2735 C C . GLU A 1 367 ? 4.509 9.796 11.954 1.00 78.38 367 GLU A C 1
ATOM 2737 O O . GLU A 1 367 ? 5.412 9.798 11.107 1.00 78.38 367 GLU A O 1
ATOM 2742 N N . ILE A 1 368 ? 3.348 9.168 11.696 1.00 87.12 368 ILE A N 1
ATOM 2743 C CA . ILE A 1 368 ? 3.109 8.407 10.446 1.00 87.12 368 ILE A CA 1
ATOM 2744 C C . ILE A 1 368 ? 2.035 9.050 9.573 1.00 87.12 368 ILE A C 1
ATOM 2746 O O . ILE A 1 368 ? 0.854 9.063 9.904 1.00 87.12 368 ILE A O 1
ATOM 2750 N N . LYS A 1 369 ? 2.439 9.424 8.355 1.00 93.12 369 LYS A N 1
ATOM 2751 C CA . LYS A 1 369 ? 1.534 9.676 7.226 1.00 93.12 369 LYS A CA 1
ATOM 2752 C C . LYS A 1 369 ? 1.337 8.392 6.432 1.00 93.12 369 LYS A C 1
ATOM 2754 O O . LYS A 1 369 ? 2.283 7.922 5.802 1.00 93.12 369 LYS A O 1
ATOM 2759 N N . ALA A 1 370 ? 0.128 7.843 6.466 1.00 96.19 370 ALA A N 1
ATOM 2760 C CA . ALA A 1 370 ? -0.299 6.708 5.658 1.00 96.19 370 ALA A CA 1
ATOM 2761 C C . ALA A 1 370 ? -1.158 7.201 4.488 1.00 96.19 370 ALA A C 1
ATOM 2763 O O . ALA A 1 370 ? -2.235 7.754 4.705 1.00 96.19 370 ALA A O 1
ATOM 2764 N N . LEU A 1 371 ? -0.687 7.015 3.255 1.00 96.31 371 LEU A N 1
ATOM 2765 C CA . LEU A 1 371 ? -1.436 7.334 2.043 1.00 96.31 371 LEU A CA 1
ATOM 2766 C C . LEU A 1 371 ? -2.524 6.276 1.829 1.00 96.31 371 LEU A C 1
ATOM 2768 O O . LEU A 1 371 ? -2.258 5.071 1.834 1.00 96.31 371 LEU A O 1
ATOM 2772 N N . VAL A 1 372 ? -3.753 6.731 1.597 1.00 96.75 372 VAL A N 1
ATOM 2773 C CA . VAL A 1 372 ? -4.862 5.893 1.143 1.00 96.75 372 VAL A CA 1
ATOM 2774 C C . VAL A 1 372 ? -4.657 5.591 -0.342 1.00 96.75 372 VAL A C 1
ATOM 2776 O O . VAL A 1 372 ? -4.823 6.464 -1.191 1.00 96.75 372 VAL A O 1
ATOM 2779 N N . VAL A 1 373 ? -4.276 4.351 -0.653 1.00 97.19 373 VAL A N 1
ATOM 2780 C CA . VAL A 1 373 ? -3.994 3.890 -2.026 1.00 97.19 373 VAL A CA 1
ATOM 2781 C C . VAL A 1 373 ? -5.241 3.416 -2.766 1.00 97.19 373 VAL A C 1
ATOM 2783 O O . VAL A 1 373 ? -5.268 3.444 -3.991 1.00 97.19 373 VAL A O 1
ATOM 2786 N N . GLN A 1 374 ? -6.276 2.991 -2.038 1.00 96.88 374 GLN A N 1
ATOM 2787 C CA . GLN A 1 374 ? -7.570 2.616 -2.608 1.00 96.88 374 GLN A CA 1
ATOM 2788 C C . GLN A 1 374 ? -8.683 3.023 -1.628 1.00 96.88 374 GLN A C 1
ATOM 2790 O O . GLN A 1 374 ? -8.861 2.341 -0.613 1.00 96.88 374 GLN A O 1
ATOM 2795 N N . PRO A 1 375 ? -9.384 4.144 -1.874 1.00 96.38 375 PRO A N 1
ATOM 2796 C CA . PRO A 1 375 ? -10.464 4.607 -1.012 1.00 96.38 375 PRO A CA 1
ATOM 2797 C C . PRO A 1 375 ? -11.800 3.903 -1.304 1.00 96.38 375 PRO A C 1
ATOM 2799 O O . PRO A 1 375 ? -11.965 3.258 -2.339 1.00 96.38 375 PRO A O 1
ATOM 2802 N N . ASP A 1 376 ? -12.775 4.109 -0.417 1.00 96.12 376 ASP A N 1
ATOM 2803 C CA . ASP A 1 376 ? -14.211 3.866 -0.644 1.00 96.12 376 ASP A CA 1
ATOM 2804 C C . ASP A 1 376 ? -14.619 2.415 -0.997 1.00 96.12 376 ASP A C 1
ATOM 2806 O O . ASP A 1 376 ? -15.612 2.188 -1.692 1.00 96.12 376 ASP A O 1
ATOM 2810 N N . LEU A 1 377 ? -13.919 1.401 -0.470 1.00 96.44 377 LEU A N 1
ATOM 2811 C CA . LEU A 1 377 ? -14.340 0.002 -0.618 1.00 96.44 377 LEU A CA 1
ATOM 2812 C C . LEU A 1 377 ? -15.540 -0.294 0.297 1.00 96.44 377 LEU A C 1
ATOM 2814 O O . LEU A 1 377 ? -15.409 -0.353 1.520 1.00 96.44 377 LEU A O 1
ATOM 2818 N N . ALA A 1 378 ? -16.721 -0.485 -0.291 1.00 96.44 378 ALA A N 1
ATOM 2819 C CA . ALA A 1 378 ? -17.953 -0.753 0.450 1.00 96.44 378 ALA A CA 1
ATOM 2820 C C . ALA A 1 378 ? -17.948 -2.147 1.108 1.00 96.44 378 ALA A C 1
ATOM 2822 O O . ALA A 1 378 ? -17.767 -3.159 0.428 1.00 96.44 378 ALA A O 1
ATOM 2823 N N . ALA A 1 379 ? -18.206 -2.204 2.418 1.00 96.50 379 ALA A N 1
ATOM 2824 C CA . ALA A 1 379 ? -18.251 -3.443 3.192 1.00 96.50 379 ALA A CA 1
ATOM 2825 C C . ALA A 1 379 ? -19.377 -3.402 4.243 1.00 96.50 379 ALA A C 1
ATOM 2827 O O . ALA A 1 379 ? -19.234 -2.811 5.315 1.00 96.50 379 ALA A O 1
ATOM 2828 N N . GLY A 1 380 ? -20.526 -4.013 3.946 1.00 94.56 380 GLY A N 1
ATOM 2829 C CA . GLY A 1 380 ? -21.726 -3.890 4.774 1.00 94.56 380 GLY A CA 1
ATOM 2830 C C . GLY A 1 380 ? -22.245 -2.449 4.762 1.00 94.56 380 GLY A C 1
ATOM 2831 O O . GLY A 1 380 ? -22.526 -1.890 3.701 1.00 94.56 380 GLY A O 1
ATOM 2832 N N . ARG A 1 381 ? -22.345 -1.843 5.949 1.00 96.31 381 ARG A N 1
ATOM 2833 C CA . ARG A 1 381 ? -22.580 -0.399 6.136 1.00 96.31 381 ARG A CA 1
ATOM 2834 C C . ARG A 1 381 ? -21.298 0.398 6.417 1.00 96.31 381 ARG A C 1
ATOM 2836 O O . ARG A 1 381 ? -21.373 1.607 6.623 1.00 96.31 381 ARG A O 1
ATOM 2843 N N . SER A 1 382 ? -20.146 -0.265 6.413 1.00 97.88 382 SER A N 1
ATOM 2844 C CA . SER A 1 382 ? -18.826 0.316 6.651 1.00 97.88 382 SER A CA 1
ATOM 2845 C C . SER A 1 382 ? -18.086 0.593 5.340 1.00 97.88 382 SER A C 1
ATOM 2847 O O . SER A 1 382 ? -18.434 0.079 4.274 1.00 97.88 382 SER A O 1
ATOM 2849 N N . VAL A 1 3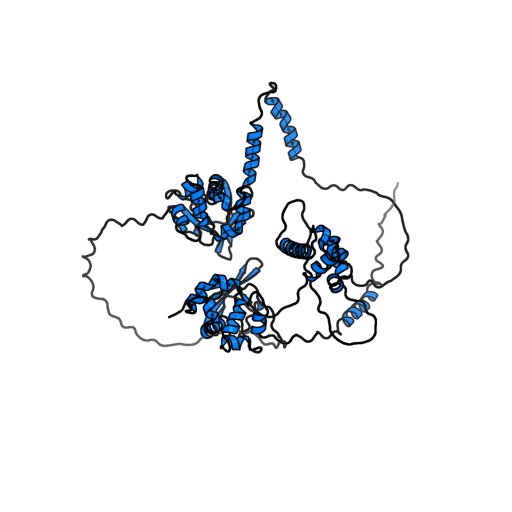83 ? -17.030 1.398 5.431 1.00 97.62 383 VAL A N 1
ATOM 2850 C CA . VAL A 1 383 ? -16.105 1.688 4.327 1.00 97.62 383 VAL A CA 1
ATOM 2851 C C . VAL A 1 383 ? -14.697 1.256 4.716 1.00 97.62 383 VAL A C 1
ATOM 2853 O O . VAL A 1 383 ? -14.223 1.575 5.806 1.00 97.62 383 VAL A O 1
ATOM 2856 N N . VAL A 1 384 ? -14.023 0.546 3.813 1.00 98.19 384 VAL A N 1
ATOM 2857 C CA . VAL A 1 384 ? -12.620 0.148 3.940 1.00 98.19 384 VAL A CA 1
ATOM 2858 C C . VAL A 1 384 ? -11.759 1.013 3.011 1.00 98.19 384 VAL A C 1
ATOM 2860 O O . VAL A 1 384 ? -12.068 1.186 1.834 1.00 98.19 384 VAL A O 1
ATOM 2863 N N . HIS A 1 385 ? -10.657 1.543 3.533 1.00 97.75 385 HIS A N 1
ATOM 2864 C CA . HIS A 1 385 ? -9.661 2.329 2.800 1.00 97.75 385 HIS A CA 1
ATOM 2865 C C . HIS A 1 385 ? -8.313 1.611 2.878 1.00 97.75 385 HIS A C 1
ATOM 2867 O O . HIS A 1 385 ? -7.774 1.451 3.974 1.00 97.75 385 HIS A O 1
ATOM 2873 N N . LYS A 1 386 ? -7.735 1.172 1.753 1.00 98.19 386 LYS A N 1
ATOM 2874 C CA . LYS A 1 386 ? -6.399 0.548 1.772 1.00 98.19 386 LYS A CA 1
ATOM 2875 C C . LYS A 1 386 ? -5.309 1.590 1.994 1.00 98.19 386 LYS A C 1
ATOM 2877 O O . LYS A 1 386 ? -5.350 2.639 1.354 1.00 98.19 386 LYS A O 1
ATOM 2882 N N . THR A 1 387 ? -4.293 1.277 2.803 1.00 98.06 387 THR A N 1
ATOM 2883 C CA . THR A 1 387 ? -3.154 2.180 3.067 1.00 98.06 387 THR A CA 1
ATOM 2884 C C . THR A 1 387 ? -1.782 1.570 2.740 1.00 98.06 387 THR A C 1
ATOM 2886 O O . THR A 1 387 ? -1.572 0.354 2.816 1.00 98.06 387 THR A O 1
ATOM 2889 N N . ASP A 1 388 ? -0.818 2.417 2.365 1.00 97.88 388 ASP A N 1
ATOM 2890 C CA . ASP A 1 388 ? 0.577 2.035 2.057 1.00 97.88 388 ASP A CA 1
ATOM 2891 C C . ASP A 1 388 ? 1.509 1.957 3.284 1.00 97.88 388 ASP A C 1
ATOM 2893 O O . ASP A 1 388 ? 2.628 1.438 3.191 1.00 97.88 388 ASP A O 1
ATOM 2897 N N . ARG A 1 389 ? 1.033 2.457 4.428 1.00 97.81 389 ARG A N 1
ATOM 2898 C CA . ARG A 1 389 ? 1.679 2.458 5.748 1.00 97.81 389 ARG A CA 1
ATOM 2899 C C . ARG A 1 389 ? 0.674 1.990 6.799 1.00 97.81 389 ARG A C 1
ATOM 2901 O O . ARG A 1 389 ? -0.540 2.064 6.580 1.00 97.81 389 ARG A O 1
ATOM 2908 N N . VAL A 1 390 ? 1.165 1.495 7.931 1.00 96.94 390 VAL A N 1
ATOM 2909 C CA . VAL A 1 390 ? 0.310 1.126 9.070 1.00 96.94 390 VAL A CA 1
ATOM 2910 C C . VAL A 1 390 ? 0.111 2.369 9.945 1.00 96.94 390 VAL A C 1
ATOM 2912 O O . VAL A 1 390 ? 1.093 2.831 10.523 1.00 96.94 390 VAL A O 1
ATOM 2915 N N . PRO A 1 391 ? -1.106 2.933 10.078 1.00 94.44 391 PRO A N 1
ATOM 2916 C CA . PRO A 1 391 ? -1.323 4.036 11.002 1.00 94.44 391 PRO A CA 1
ATOM 2917 C C . PRO A 1 391 ? -1.254 3.500 12.438 1.00 94.44 391 PRO A C 1
ATOM 2919 O O . PRO A 1 391 ? -2.153 2.800 12.907 1.00 94.44 391 PRO A O 1
ATOM 2922 N N . VAL A 1 392 ? -0.163 3.826 13.131 1.00 90.06 392 VAL A N 1
ATOM 2923 C CA . VAL A 1 392 ? 0.011 3.658 14.579 1.00 90.06 392 VAL A CA 1
ATOM 2924 C C . VAL A 1 392 ? 0.408 5.011 15.184 1.00 90.06 392 VAL A C 1
ATOM 2926 O O . VAL A 1 392 ? 1.289 5.675 14.630 1.00 90.06 392 VAL A O 1
ATOM 2929 N N . PRO A 1 393 ? -0.267 5.470 16.250 1.00 77.25 393 PRO A N 1
ATOM 2930 C CA . PRO A 1 393 ? 0.116 6.655 17.008 1.00 77.25 393 PRO A CA 1
ATOM 2931 C C . PRO A 1 393 ? 1.135 6.320 18.097 1.00 77.25 393 PRO A C 1
ATOM 2933 O O . PRO A 1 393 ? 1.181 5.198 18.596 1.00 77.25 393 PRO A O 1
ATOM 2936 N N . ASP A 1 394 ? 1.878 7.341 18.495 1.00 70.81 394 ASP A N 1
ATOM 2937 C CA . ASP A 1 394 ? 3.160 7.229 19.208 1.00 70.81 394 ASP A CA 1
ATOM 2938 C C . ASP A 1 394 ? 2.996 7.085 20.736 1.00 70.81 394 ASP A C 1
ATOM 2940 O O . ASP A 1 394 ? 3.915 6.748 21.480 1.00 70.81 394 ASP A O 1
ATOM 2944 N N . ASP A 1 395 ? 1.766 7.282 21.215 1.00 66.38 395 ASP A N 1
ATOM 2945 C CA . ASP A 1 395 ? 1.343 7.126 22.610 1.00 66.38 395 ASP A CA 1
ATOM 2946 C C . ASP A 1 395 ? 0.912 5.679 22.957 1.00 66.38 395 ASP A C 1
ATOM 2948 O O . ASP A 1 395 ? 0.252 5.418 23.970 1.00 66.38 395 ASP A O 1
ATOM 2952 N N . PHE A 1 396 ? 1.245 4.691 22.119 1.00 63.19 396 PHE A N 1
ATOM 2953 C CA . PHE A 1 396 ? 0.706 3.327 22.226 1.00 63.19 396 PHE A CA 1
ATOM 2954 C C . PHE A 1 396 ? 1.124 2.593 23.517 1.00 63.19 396 PHE A C 1
ATOM 2956 O O . PHE A 1 396 ? 0.379 1.743 24.043 1.00 63.19 396 PHE A O 1
ATOM 2963 N N . LEU A 1 397 ? 2.293 2.963 24.057 1.00 60.59 397 LEU A N 1
ATOM 2964 C CA . LEU A 1 397 ? 2.850 2.462 25.317 1.00 60.59 397 LEU A CA 1
ATOM 2965 C C . LEU A 1 397 ? 2.667 3.408 26.520 1.00 60.59 397 LEU A C 1
ATOM 2967 O O . LEU A 1 397 ? 2.684 2.922 27.655 1.00 60.59 397 LEU A O 1
ATOM 2971 N N . SER A 1 398 ? 2.447 4.715 26.328 1.00 54.41 398 SER A N 1
ATOM 2972 C CA . SER A 1 398 ? 2.326 5.680 27.443 1.00 54.41 398 SER A CA 1
ATOM 2973 C C . SER A 1 398 ? 1.086 5.424 28.314 1.00 54.41 398 SER A C 1
ATOM 2975 O O . SER A 1 398 ? 1.110 5.600 29.533 1.00 54.41 398 SER A O 1
ATOM 2977 N N . TRP A 1 399 ? 0.025 4.870 27.723 1.00 54.69 399 TRP A N 1
ATOM 2978 C CA . TRP A 1 399 ? -1.158 4.413 28.457 1.00 54.69 399 TRP A CA 1
ATOM 2979 C C . TRP A 1 399 ? -0.872 3.248 29.418 1.00 54.69 399 TRP A C 1
ATOM 2981 O O . TRP A 1 399 ? -1.532 3.131 30.453 1.00 54.69 399 TRP A O 1
ATOM 2991 N N . CYS A 1 400 ? 0.116 2.393 29.125 1.00 52.22 400 CYS A N 1
ATOM 2992 C CA . CYS A 1 400 ? 0.482 1.297 30.026 1.00 52.22 400 CYS A CA 1
ATOM 2993 C C . CYS A 1 400 ? 1.204 1.804 31.279 1.00 52.22 400 CYS A C 1
ATOM 2995 O O . CYS A 1 400 ? 0.910 1.316 32.367 1.00 52.22 400 CYS A O 1
ATOM 2997 N N . SER A 1 401 ? 2.105 2.788 31.168 1.00 52.91 401 SER A N 1
ATOM 2998 C CA . SER A 1 401 ? 2.831 3.303 32.338 1.00 52.91 401 SER A CA 1
ATOM 2999 C C . SER A 1 401 ? 1.902 4.025 33.318 1.00 52.91 401 SER A C 1
ATOM 3001 O O . SER A 1 401 ? 2.019 3.809 34.523 1.00 52.91 401 SER A O 1
ATOM 3003 N N . LEU A 1 402 ? 0.922 4.790 32.822 1.00 53.41 402 LEU A N 1
ATOM 3004 C CA . LEU A 1 402 ? -0.098 5.431 33.659 1.00 53.41 402 LEU A CA 1
ATOM 3005 C C . LEU A 1 402 ? -0.989 4.413 34.384 1.00 53.41 402 LEU A C 1
ATOM 3007 O O . LEU A 1 402 ? -1.194 4.540 35.591 1.00 53.41 402 LEU A O 1
ATOM 3011 N N . TRP A 1 403 ? -1.481 3.374 33.699 1.00 53.41 403 TRP A N 1
ATOM 3012 C CA . TRP A 1 403 ? -2.333 2.371 34.352 1.00 53.41 403 TRP A CA 1
ATOM 3013 C C . TRP A 1 403 ? -1.550 1.502 35.346 1.00 53.41 403 TRP A C 1
ATOM 3015 O O . TRP A 1 403 ? -2.045 1.212 36.432 1.00 53.41 403 TRP A O 1
ATOM 3025 N N . THR A 1 404 ? -0.295 1.149 35.039 1.00 54.69 404 THR A N 1
ATOM 3026 C CA . THR A 1 404 ? 0.586 0.458 35.994 1.00 54.69 404 THR A CA 1
ATOM 3027 C C . THR A 1 404 ? 0.927 1.339 37.199 1.00 54.69 404 THR A C 1
ATOM 3029 O O . THR A 1 404 ? 0.952 0.825 38.313 1.00 54.69 404 THR A O 1
ATOM 3032 N N . ALA A 1 405 ? 1.124 2.651 37.022 1.00 53.97 405 ALA A N 1
ATOM 3033 C CA . ALA A 1 405 ? 1.343 3.579 38.133 1.00 53.97 405 ALA A CA 1
ATOM 3034 C C . ALA A 1 405 ? 0.109 3.706 39.042 1.00 53.97 405 ALA A C 1
ATOM 3036 O O . ALA A 1 405 ? 0.257 3.682 40.261 1.00 53.97 405 ALA A O 1
ATOM 3037 N N . VAL A 1 406 ? -1.103 3.772 38.474 1.00 63.00 406 VAL A N 1
ATOM 3038 C CA . VAL A 1 406 ? -2.361 3.779 39.245 1.00 63.00 406 VAL A CA 1
ATOM 3039 C C . VAL A 1 406 ? -2.543 2.466 40.015 1.00 63.00 406 VAL A C 1
ATOM 3041 O O . VAL A 1 406 ? -2.783 2.499 41.219 1.00 63.00 406 VAL A O 1
ATOM 3044 N N . VAL A 1 407 ? -2.336 1.314 39.369 1.00 65.88 407 VAL A N 1
ATOM 3045 C CA . VAL A 1 407 ? -2.457 -0.002 40.024 1.00 65.88 407 VAL A CA 1
ATOM 3046 C C . VAL A 1 407 ? -1.383 -0.214 41.104 1.00 65.88 407 VAL A C 1
ATOM 3048 O O . VAL A 1 407 ? -1.687 -0.790 42.145 1.00 65.88 407 VAL A O 1
ATOM 3051 N N . LEU A 1 408 ? -0.151 0.287 40.931 1.00 56.56 408 LEU A N 1
ATOM 3052 C CA . LEU A 1 408 ? 0.860 0.266 42.003 1.00 56.56 408 LEU A CA 1
ATOM 3053 C C . LEU A 1 408 ? 0.521 1.207 43.169 1.00 56.56 408 LEU A C 1
ATOM 3055 O O . LEU A 1 408 ? 0.907 0.918 44.301 1.00 56.56 408 LEU A O 1
ATOM 3059 N N . LEU A 1 409 ? -0.183 2.313 42.914 1.00 52.38 409 LEU A N 1
ATOM 3060 C CA . LEU A 1 409 ? -0.625 3.239 43.959 1.00 52.38 409 LEU A CA 1
ATOM 3061 C C . LEU A 1 409 ? -1.775 2.647 44.791 1.00 52.38 409 LEU A C 1
ATOM 3063 O O . LEU A 1 409 ? -1.846 2.876 45.995 1.00 52.38 409 LEU A O 1
ATOM 3067 N N . GLU A 1 410 ? -2.643 1.854 44.160 1.00 52.78 410 GLU A N 1
ATOM 3068 C CA . GLU A 1 410 ? -3.779 1.181 44.803 1.00 52.78 410 GLU A CA 1
ATOM 3069 C C . GLU A 1 410 ? -3.382 -0.137 45.508 1.00 52.78 410 GLU A C 1
ATOM 3071 O O . GLU A 1 410 ? -4.081 -0.600 46.406 1.00 52.78 410 GLU A O 1
ATOM 3076 N N . ALA A 1 411 ? -2.217 -0.706 45.177 1.00 47.28 411 ALA A N 1
ATOM 3077 C CA . ALA A 1 411 ? -1.689 -1.949 45.752 1.00 47.28 411 ALA A CA 1
ATOM 3078 C C . ALA A 1 411 ? -0.805 -1.773 47.012 1.00 47.28 411 ALA A C 1
ATOM 3080 O O . ALA A 1 411 ? -0.028 -2.672 47.346 1.00 47.28 411 ALA A O 1
ATOM 3081 N N . GLN A 1 412 ? -0.893 -0.650 47.738 1.00 49.59 412 GLN A N 1
ATOM 3082 C CA . GLN A 1 412 ? -0.201 -0.520 49.029 1.00 49.59 412 GLN A CA 1
ATOM 3083 C C . GLN A 1 412 ? -0.910 -1.338 50.129 1.00 49.59 412 GLN A C 1
ATOM 3085 O O . GLN A 1 412 ? -2.092 -1.109 50.395 1.00 49.59 412 GLN A O 1
ATOM 3090 N N . PRO A 1 413 ? -0.220 -2.272 50.817 1.00 50.59 413 PRO A N 1
ATOM 3091 C CA . PRO A 1 413 ? -0.830 -3.056 51.885 1.00 50.59 413 PRO A CA 1
ATOM 3092 C C . PRO A 1 413 ? -1.156 -2.175 53.098 1.00 50.59 413 PRO A C 1
ATOM 3094 O O . PRO A 1 413 ? -0.325 -1.393 53.563 1.00 50.59 413 PRO A O 1
ATOM 3097 N N . ALA A 1 414 ? -2.362 -2.345 53.646 1.00 47.25 414 ALA A N 1
ATOM 3098 C CA . ALA A 1 414 ? -2.896 -1.584 54.777 1.00 47.25 414 ALA A CA 1
ATOM 3099 C C . ALA A 1 414 ? -2.234 -1.963 56.123 1.00 47.25 414 ALA A C 1
ATOM 3101 O O . ALA A 1 414 ? -2.870 -2.526 57.012 1.00 47.25 414 ALA A O 1
ATOM 3102 N N . ALA A 1 415 ? -0.942 -1.661 56.264 1.00 51.41 415 ALA A N 1
ATOM 3103 C CA . ALA A 1 415 ? -0.107 -2.020 57.412 1.00 51.41 415 ALA A CA 1
ATOM 3104 C C . ALA A 1 415 ? 0.656 -0.817 58.010 1.00 51.41 415 ALA A C 1
ATOM 3106 O O . ALA A 1 415 ? 1.794 -0.950 58.456 1.00 51.41 415 ALA A O 1
ATOM 3107 N N . ALA A 1 416 ? 0.026 0.361 58.050 1.00 50.97 416 ALA A N 1
ATOM 3108 C CA . ALA A 1 416 ? 0.467 1.490 58.871 1.00 50.97 416 ALA A CA 1
ATOM 3109 C C . ALA A 1 416 ? -0.736 2.323 59.358 1.00 50.97 416 ALA A C 1
ATOM 3111 O O . ALA A 1 416 ? -1.721 2.471 58.644 1.00 50.97 416 ALA A O 1
ATOM 3112 N N . ALA A 1 417 ? -0.618 2.821 60.593 1.00 55.84 417 ALA A N 1
ATOM 3113 C CA . ALA A 1 417 ? -1.571 3.554 61.442 1.00 55.84 417 ALA A CA 1
ATOM 3114 C C . ALA A 1 417 ? -2.649 4.457 60.775 1.00 55.84 417 ALA A C 1
ATOM 3116 O O . ALA A 1 417 ? -2.433 5.001 59.692 1.00 55.84 417 ALA A O 1
ATOM 3117 N N . PRO A 1 418 ? -3.784 4.725 61.465 1.00 52.28 418 PRO A N 1
ATOM 3118 C CA . PRO A 1 418 ? -4.879 5.549 60.945 1.00 52.28 418 PRO A CA 1
ATOM 3119 C C . PRO A 1 418 ? -4.511 7.041 60.870 1.00 52.28 418 PRO A C 1
ATOM 3121 O O . PRO A 1 418 ? -4.876 7.843 61.730 1.00 52.28 418 PRO A O 1
ATOM 3124 N N . ILE A 1 419 ? -3.816 7.438 59.805 1.00 55.06 419 ILE A N 1
ATOM 3125 C CA . ILE A 1 419 ? -3.644 8.846 59.442 1.00 55.06 419 ILE A CA 1
ATOM 3126 C C . ILE A 1 419 ? -4.913 9.30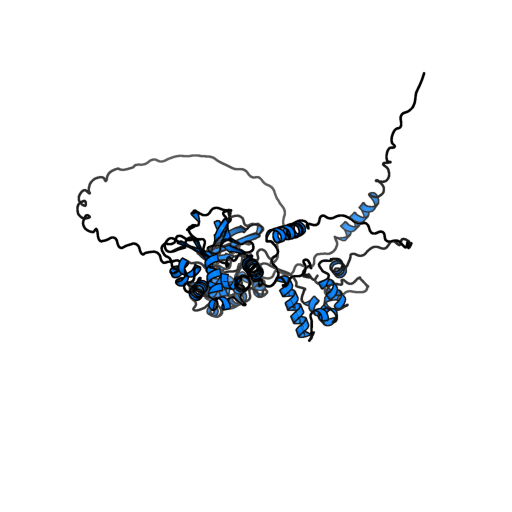4 58.717 1.00 55.06 419 ILE A C 1
ATOM 3128 O O . ILE A 1 419 ? -5.329 8.720 57.716 1.00 55.06 419 ILE A O 1
ATOM 3132 N N . SER A 1 420 ? -5.546 10.358 59.238 1.00 53.75 420 SER A N 1
ATOM 3133 C CA . SER A 1 420 ? -6.764 10.938 58.663 1.00 53.75 420 SER A CA 1
ATOM 3134 C C . SER A 1 420 ? -6.576 11.294 57.183 1.00 53.75 420 SER A C 1
ATOM 3136 O O . SER A 1 420 ? -5.610 11.973 56.823 1.00 53.75 420 SER A O 1
ATOM 3138 N N . LYS A 1 421 ? -7.543 10.907 56.335 1.00 50.19 421 LYS A N 1
ATOM 3139 C CA . LYS A 1 421 ? -7.551 11.195 54.884 1.00 50.19 421 LYS A CA 1
ATOM 3140 C C . LYS A 1 421 ? -7.355 12.687 54.567 1.00 50.19 421 LYS A C 1
ATOM 3142 O O . LYS A 1 421 ? -6.798 13.015 53.523 1.00 50.19 421 LYS A O 1
ATOM 3147 N N . SER A 1 422 ? -7.729 13.584 55.483 1.00 51.84 422 SER A N 1
ATOM 3148 C CA . SER A 1 422 ? -7.525 15.029 55.338 1.00 51.84 422 SER A CA 1
ATOM 3149 C C . SER A 1 422 ? -6.051 15.460 55.386 1.00 51.84 422 SER A C 1
ATOM 3151 O O . SER A 1 422 ? -5.699 16.442 54.741 1.00 51.84 422 SER A O 1
ATOM 3153 N N . MET A 1 423 ? -5.164 14.745 56.094 1.00 49.03 423 MET A N 1
ATOM 3154 C CA . MET A 1 423 ? -3.730 15.087 56.131 1.00 49.03 423 MET A CA 1
ATOM 3155 C C . MET A 1 423 ? -2.966 14.610 54.893 1.00 49.03 423 MET A C 1
ATOM 3157 O O . MET A 1 423 ? -2.039 15.292 54.459 1.00 49.03 423 MET A O 1
ATOM 3161 N N . ALA A 1 424 ? -3.369 13.488 54.287 1.00 52.81 424 ALA A N 1
ATOM 3162 C CA . ALA A 1 424 ? -2.755 13.003 53.050 1.00 52.81 424 ALA A CA 1
ATOM 3163 C C . ALA A 1 424 ? -2.928 14.012 51.899 1.00 52.81 424 ALA A C 1
ATOM 3165 O O . ALA A 1 424 ? -1.975 14.296 51.176 1.00 52.81 424 ALA A O 1
ATOM 3166 N N . LEU A 1 425 ? -4.114 14.623 51.783 1.00 50.38 425 LEU A N 1
ATOM 3167 C CA . LEU A 1 425 ? -4.390 15.650 50.775 1.00 50.38 425 LEU A CA 1
ATOM 3168 C C . LEU A 1 425 ? -3.550 16.925 50.996 1.00 50.38 425 LEU A C 1
ATOM 3170 O O . LEU A 1 425 ? -3.029 17.496 50.041 1.00 50.38 425 LEU A O 1
ATOM 3174 N N . ILE A 1 426 ? -3.366 17.339 52.256 1.00 58.12 426 ILE A N 1
ATOM 3175 C CA . ILE A 1 426 ? -2.588 18.536 52.623 1.00 58.12 426 ILE A CA 1
ATOM 3176 C C . ILE A 1 426 ? -1.084 18.347 52.355 1.00 58.12 426 ILE A C 1
ATOM 3178 O O . ILE A 1 426 ? -0.420 19.295 51.942 1.00 58.12 426 ILE A O 1
ATOM 3182 N N . LEU A 1 427 ? -0.545 17.134 52.527 1.00 56.72 427 LEU A N 1
ATOM 3183 C CA . LEU A 1 427 ? 0.859 16.824 52.216 1.00 56.72 427 LEU A CA 1
ATOM 3184 C C . LEU A 1 427 ? 1.134 16.651 50.710 1.00 56.72 427 LEU A C 1
ATOM 3186 O O . LEU A 1 427 ? 2.270 16.841 50.278 1.00 56.72 427 LEU A O 1
ATOM 3190 N N . LEU A 1 428 ? 0.116 16.340 49.901 1.00 54.66 428 LEU A N 1
ATOM 3191 C CA . LEU A 1 428 ? 0.249 16.178 48.446 1.00 54.66 428 LEU A CA 1
ATOM 3192 C C . LEU A 1 428 ? 0.258 17.506 47.670 1.00 54.66 428 LEU A C 1
ATOM 3194 O O . LEU A 1 428 ? 0.977 17.613 46.675 1.00 54.66 428 LEU A O 1
ATOM 3198 N N . LEU A 1 429 ? -0.474 18.532 48.125 1.00 58.59 429 LEU A N 1
ATOM 3199 C CA . LEU A 1 429 ? -0.495 19.851 47.468 1.00 58.59 429 LEU A CA 1
ATOM 3200 C C . LEU A 1 429 ? 0.896 20.498 47.264 1.00 58.59 429 LEU A C 1
ATOM 3202 O O . LEU A 1 429 ? 1.164 20.928 46.140 1.00 58.59 429 LEU A O 1
ATOM 3206 N N . PRO A 1 430 ? 1.798 20.586 48.267 1.00 55.84 430 PRO A N 1
ATOM 3207 C CA . PRO A 1 430 ? 3.106 21.215 48.070 1.00 55.84 430 PRO A CA 1
ATOM 3208 C C . PRO A 1 430 ? 4.024 20.411 47.137 1.00 55.84 430 PRO A C 1
ATOM 3210 O O . PRO A 1 430 ? 4.834 21.008 46.432 1.00 55.84 430 PRO A O 1
ATOM 3213 N N . LEU A 1 431 ? 3.878 19.081 47.074 1.00 50.62 431 LEU A N 1
ATOM 3214 C CA . LEU A 1 431 ? 4.646 18.245 46.147 1.00 50.62 431 LEU A CA 1
ATOM 3215 C C . LEU A 1 431 ? 4.194 18.463 44.693 1.00 50.62 431 LEU A C 1
ATOM 3217 O O . LEU A 1 431 ? 5.027 18.594 43.797 1.00 50.62 431 LEU A O 1
ATOM 3221 N N . LEU A 1 432 ? 2.879 18.574 44.470 1.00 54.97 432 LEU A N 1
ATOM 3222 C CA . LEU A 1 432 ? 2.311 18.891 43.158 1.00 54.97 432 LEU A CA 1
ATOM 3223 C C . LEU A 1 432 ? 2.699 20.310 42.703 1.00 54.97 432 LEU A C 1
ATOM 3225 O O . LEU A 1 432 ? 3.065 20.513 41.547 1.00 54.97 432 LEU A O 1
ATOM 3229 N N . ALA A 1 433 ? 2.682 21.281 43.623 1.00 52.38 433 ALA A N 1
ATOM 3230 C CA . ALA A 1 433 ? 3.107 22.654 43.355 1.00 52.38 433 ALA A CA 1
ATOM 3231 C C . ALA A 1 433 ? 4.609 22.756 43.025 1.00 52.38 433 ALA A C 1
ATOM 3233 O O . ALA A 1 433 ? 4.986 23.516 42.137 1.00 52.38 433 ALA A O 1
ATOM 3234 N N . ALA A 1 434 ? 5.465 21.968 43.686 1.00 49.16 434 ALA A N 1
ATOM 3235 C CA . ALA A 1 434 ? 6.894 21.913 43.376 1.00 49.16 434 ALA A CA 1
ATOM 3236 C C . ALA A 1 434 ? 7.168 21.347 41.969 1.00 49.16 434 ALA A C 1
ATOM 3238 O O . ALA A 1 434 ? 8.009 21.885 41.251 1.00 49.16 434 ALA A O 1
ATOM 3239 N N . LEU A 1 435 ? 6.422 20.317 41.549 1.00 44.94 435 LEU A N 1
ATOM 3240 C CA . LEU A 1 435 ? 6.531 19.712 40.212 1.00 44.94 435 LEU A CA 1
ATOM 3241 C C . LEU A 1 435 ? 6.020 20.618 39.077 1.00 44.94 435 LEU A C 1
ATOM 3243 O O . LEU A 1 435 ? 6.477 20.490 37.946 1.00 44.94 435 LEU A O 1
ATOM 3247 N N . LEU A 1 436 ? 5.110 21.551 39.372 1.00 45.19 436 LEU A N 1
ATOM 3248 C CA . LEU A 1 436 ? 4.597 22.542 38.415 1.00 45.19 436 LEU A CA 1
ATOM 3249 C C . LEU A 1 436 ? 5.451 23.825 38.327 1.00 45.19 436 LEU A C 1
ATOM 3251 O O . LEU A 1 436 ? 5.204 24.659 37.461 1.00 45.19 436 LEU A O 1
ATOM 3255 N N . SER A 1 437 ? 6.445 23.997 39.207 1.00 40.62 437 SER A N 1
ATOM 3256 C CA . SER A 1 437 ? 7.222 25.243 39.354 1.00 40.62 437 SER A CA 1
ATOM 3257 C C . SER A 1 437 ? 8.556 25.257 38.582 1.00 40.62 437 SER A C 1
ATOM 3259 O O . SER A 1 437 ? 9.189 26.301 38.435 1.00 40.62 437 SER A O 1
ATOM 3261 N N . SER A 1 438 ? 9.018 24.114 38.065 1.00 36.66 438 SER A N 1
ATOM 3262 C CA . SER A 1 438 ? 10.356 23.980 37.469 1.00 36.66 438 SER A CA 1
ATOM 3263 C C . SER A 1 438 ? 10.379 24.098 35.937 1.00 36.66 438 SER A C 1
ATOM 3265 O O . SER A 1 438 ? 10.633 23.119 35.236 1.00 36.66 438 SER A O 1
ATOM 3267 N N . ALA A 1 439 ? 10.187 25.316 35.423 1.00 41.53 439 ALA A N 1
ATOM 3268 C CA . ALA A 1 439 ? 10.599 25.708 34.070 1.00 41.53 439 ALA A CA 1
ATOM 3269 C C . ALA A 1 439 ? 11.787 26.694 34.163 1.00 41.53 439 ALA A C 1
ATOM 3271 O O . ALA A 1 439 ? 11.694 27.658 34.924 1.00 41.53 439 ALA A O 1
ATOM 3272 N N . PRO A 1 440 ? 12.912 26.488 33.448 1.00 48.16 440 PRO A N 1
ATOM 3273 C CA . PRO A 1 440 ? 14.077 27.357 33.583 1.00 48.16 440 PRO A CA 1
ATOM 3274 C C . PRO A 1 440 ? 14.052 28.529 32.591 1.00 48.16 440 PRO A C 1
ATOM 3276 O O . PRO A 1 440 ? 14.214 28.331 31.387 1.00 48.16 440 PRO A O 1
ATOM 3279 N N . GLU A 1 441 ? 13.966 29.761 33.098 1.00 33.59 441 GLU A N 1
ATOM 3280 C CA . GLU A 1 441 ? 14.497 30.922 32.372 1.00 33.59 441 GLU A CA 1
ATOM 3281 C C . GLU A 1 441 ? 16.001 31.094 32.628 1.00 33.59 441 GLU A C 1
ATOM 3283 O O . GLU A 1 441 ? 16.529 30.827 33.710 1.00 33.59 441 GLU A O 1
ATOM 3288 N N . LEU A 1 442 ? 16.698 31.561 31.593 1.00 32.62 442 LEU A N 1
ATOM 3289 C CA . LEU A 1 442 ? 18.117 31.898 31.620 1.00 32.62 442 LEU A CA 1
ATOM 3290 C C . LEU A 1 442 ? 18.377 33.123 32.501 1.00 32.62 442 LEU A C 1
ATOM 3292 O O . LEU A 1 442 ? 17.871 34.204 32.204 1.00 32.62 442 LEU A O 1
ATOM 3296 N N . LEU A 1 443 ? 19.297 33.017 33.466 1.00 26.83 443 LEU A N 1
ATOM 3297 C CA . LEU A 1 443 ? 19.974 34.201 33.995 1.00 26.83 443 LEU A CA 1
ATOM 3298 C C . LEU A 1 443 ? 21.491 34.032 34.116 1.00 26.83 443 LEU A C 1
ATOM 3300 O O . LEU A 1 443 ? 22.031 33.024 34.566 1.00 26.83 443 LEU A O 1
ATOM 3304 N N . LEU A 1 444 ? 22.162 35.079 33.651 1.00 30.25 444 LEU A N 1
ATOM 3305 C CA . LEU A 1 444 ? 23.595 35.205 33.450 1.00 30.25 444 LEU A CA 1
ATOM 3306 C C . LEU A 1 444 ? 24.325 35.339 34.800 1.00 30.25 444 LEU A C 1
ATOM 3308 O O . LEU A 1 444 ? 24.089 36.310 35.518 1.00 30.25 444 LEU A O 1
ATOM 3312 N N . VAL A 1 445 ? 25.275 34.451 35.117 1.00 24.88 445 VAL A N 1
ATOM 3313 C CA . VAL A 1 445 ? 26.219 34.669 36.232 1.00 24.88 445 VAL A CA 1
ATOM 3314 C C . VAL A 1 445 ? 27.657 34.732 35.725 1.00 24.88 445 VAL A C 1
ATOM 3316 O O . VAL A 1 445 ? 28.133 33.912 34.944 1.00 24.88 445 VAL A O 1
ATOM 3319 N N . ARG A 1 446 ? 28.332 35.789 36.169 1.00 27.38 446 ARG A N 1
ATOM 3320 C CA . ARG A 1 446 ? 29.605 36.311 35.680 1.00 27.38 446 ARG A CA 1
ATOM 3321 C C . ARG A 1 446 ? 30.758 35.748 36.511 1.00 27.38 446 ARG A C 1
ATOM 3323 O O . ARG A 1 446 ? 30.983 36.215 37.622 1.00 27.38 446 ARG A O 1
ATOM 3330 N N . ALA A 1 447 ? 31.517 34.799 35.969 1.00 28.19 447 ALA A N 1
ATOM 3331 C CA . ALA A 1 447 ? 32.753 34.330 36.596 1.00 28.19 447 ALA A CA 1
ATOM 3332 C C . ALA A 1 447 ? 33.943 35.205 36.165 1.00 28.19 447 ALA A C 1
ATOM 3334 O O . ALA A 1 447 ? 34.317 35.233 34.992 1.00 28.19 447 ALA A O 1
ATOM 3335 N N . GLN A 1 448 ? 34.543 35.928 37.112 1.00 29.42 448 GLN A N 1
ATOM 3336 C CA . GLN A 1 448 ? 35.852 36.556 36.922 1.00 29.42 448 GLN A CA 1
ATOM 3337 C C . GLN A 1 448 ? 36.950 35.510 37.151 1.00 29.42 448 GLN A C 1
ATOM 3339 O O . GLN A 1 448 ? 36.944 34.820 38.166 1.00 29.42 448 GLN A O 1
ATOM 3344 N N . SER A 1 449 ? 37.916 35.427 36.238 1.00 26.86 449 SER A N 1
ATOM 3345 C CA . SER A 1 449 ? 39.176 34.708 36.443 1.00 26.86 449 SER A CA 1
ATOM 3346 C C . SER A 1 449 ? 40.322 35.580 35.935 1.00 26.86 449 SER A C 1
ATOM 3348 O O . SER A 1 449 ? 40.190 36.253 34.910 1.00 26.86 449 SER A O 1
ATOM 3350 N N . THR A 1 450 ? 41.406 35.648 36.702 1.00 30.14 450 THR A N 1
ATOM 3351 C CA . THR A 1 450 ? 42.468 36.646 36.560 1.00 30.14 450 THR A CA 1
ATOM 3352 C C . THR A 1 450 ? 43.785 36.053 36.060 1.00 30.14 450 THR A C 1
ATOM 3354 O O . THR A 1 450 ? 44.253 35.043 36.571 1.00 30.14 450 THR A O 1
ATOM 3357 N N . ALA A 1 451 ? 44.439 36.823 35.177 1.00 26.56 451 ALA A N 1
ATOM 3358 C CA . ALA A 1 451 ? 45.861 36.761 34.805 1.00 26.56 451 ALA A CA 1
ATOM 3359 C C . ALA A 1 451 ? 46.336 35.565 33.932 1.00 26.56 451 ALA A C 1
ATOM 3361 O O . ALA A 1 451 ? 45.668 34.538 33.873 1.00 26.56 451 ALA A O 1
ATOM 3362 N N . PRO A 1 452 ? 47.508 35.675 33.256 1.00 33.44 452 PRO A N 1
ATOM 3363 C CA . PRO A 1 452 ? 48.394 36.837 33.122 1.00 33.44 452 PRO A CA 1
ATOM 3364 C C . PRO A 1 452 ? 48.528 37.375 31.681 1.00 33.44 452 PRO A C 1
ATOM 3366 O O . PRO A 1 452 ? 48.059 36.800 30.703 1.00 33.44 452 PRO A O 1
ATOM 3369 N N . ARG A 1 453 ? 49.194 38.527 31.567 1.00 28.69 453 ARG A N 1
ATOM 3370 C CA . ARG A 1 453 ? 49.438 39.277 30.328 1.00 28.69 453 ARG A CA 1
ATOM 3371 C C . ARG A 1 453 ? 50.770 38.834 29.706 1.00 28.69 453 ARG A C 1
ATOM 3373 O O . ARG A 1 453 ? 51.807 39.039 30.331 1.00 28.69 453 ARG A O 1
ATOM 3380 N N . THR A 1 454 ? 50.765 38.308 28.482 1.00 29.48 454 THR A N 1
ATOM 3381 C CA . THR A 1 454 ? 51.989 38.052 27.696 1.00 29.48 454 THR A CA 1
ATOM 3382 C C . THR A 1 454 ? 52.014 38.909 26.436 1.00 29.48 454 THR A C 1
ATOM 3384 O O . THR A 1 454 ? 51.082 38.908 25.636 1.00 29.48 454 THR A O 1
ATOM 3387 N N . THR A 1 455 ? 53.101 39.658 26.271 1.00 34.75 455 THR A N 1
ATOM 3388 C CA . THR A 1 455 ? 53.355 40.529 25.119 1.00 34.75 455 THR A CA 1
ATOM 3389 C C . THR A 1 455 ? 54.046 39.728 24.020 1.00 34.75 455 THR A C 1
ATOM 3391 O O . THR A 1 455 ? 55.109 39.170 24.277 1.00 34.75 455 THR A O 1
ATOM 3394 N N . ILE A 1 456 ? 53.510 39.713 22.795 1.00 32.59 456 ILE A N 1
ATOM 3395 C CA . ILE A 1 456 ? 54.246 39.254 21.604 1.00 32.59 456 ILE A CA 1
ATOM 3396 C C . ILE A 1 456 ? 54.116 40.301 20.494 1.00 32.59 456 ILE A C 1
ATOM 3398 O O . ILE A 1 456 ? 53.051 40.877 20.272 1.00 32.59 456 ILE A O 1
ATOM 3402 N N . GLN A 1 457 ? 55.250 40.581 19.852 1.00 29.52 457 GLN A N 1
ATOM 3403 C CA . GLN A 1 457 ? 55.423 41.578 18.797 1.00 29.52 457 GLN A CA 1
ATOM 3404 C C . GLN A 1 457 ? 54.789 41.126 17.472 1.00 29.52 457 GLN A C 1
ATOM 3406 O O . GLN A 1 457 ? 54.626 39.935 17.214 1.00 29.52 457 GLN A O 1
ATOM 3411 N N . GLY A 1 458 ? 54.465 42.085 16.604 1.00 33.56 458 GLY A N 1
ATOM 3412 C CA . GLY A 1 458 ? 53.954 41.789 15.268 1.00 33.56 458 GLY A CA 1
ATOM 3413 C C . GLY A 1 458 ? 55.041 41.285 14.314 1.00 33.56 458 GLY A C 1
ATOM 3414 O O . GLY A 1 458 ? 56.119 41.868 14.233 1.00 33.56 458 GLY A O 1
ATOM 3415 N N . ALA A 1 459 ? 54.709 40.263 13.526 1.00 29.92 459 ALA A N 1
ATOM 3416 C CA . ALA A 1 459 ? 55.435 39.878 12.320 1.00 29.92 459 ALA A CA 1
ATOM 3417 C C . ALA A 1 459 ? 54.420 39.593 11.203 1.00 29.92 459 ALA A C 1
ATOM 3419 O O . ALA A 1 459 ? 53.570 38.711 11.326 1.00 29.92 459 ALA A O 1
ATOM 3420 N N . SER A 1 460 ? 54.482 40.370 10.119 1.00 41.53 460 SER A N 1
ATOM 3421 C CA . SER A 1 460 ? 53.582 40.215 8.973 1.00 41.53 460 SER A CA 1
ATOM 3422 C C . SER A 1 460 ? 53.961 38.972 8.168 1.00 41.53 460 SER A C 1
ATOM 3424 O O . SER A 1 460 ? 55.063 38.897 7.629 1.00 41.53 460 SER A O 1
ATOM 3426 N N . THR A 1 461 ? 53.050 38.005 8.064 1.00 34.16 461 THR A N 1
ATOM 3427 C CA . THR A 1 461 ? 53.193 36.839 7.180 1.00 34.16 461 THR A CA 1
ATOM 3428 C C . THR A 1 461 ? 51.878 36.580 6.448 1.00 34.16 461 THR A C 1
ATOM 3430 O O . THR A 1 461 ? 50.797 36.716 7.019 1.00 34.16 461 THR A O 1
ATOM 3433 N N . ARG A 1 462 ? 51.959 36.247 5.152 1.00 37.78 462 ARG A N 1
ATOM 3434 C CA . ARG A 1 462 ? 50.786 35.889 4.341 1.00 37.78 462 ARG A CA 1
ATOM 3435 C C . ARG A 1 462 ? 50.189 34.584 4.865 1.00 37.78 462 ARG A C 1
ATOM 3437 O O . ARG A 1 462 ? 50.815 33.535 4.739 1.00 37.78 462 ARG A O 1
ATOM 3444 N N . THR A 1 463 ? 48.974 34.640 5.396 1.00 38.78 463 THR A N 1
ATOM 3445 C CA . THR A 1 463 ? 48.244 33.448 5.833 1.00 38.78 463 THR A CA 1
ATOM 3446 C C . THR A 1 463 ? 47.800 32.638 4.615 1.00 38.78 463 THR A C 1
ATOM 3448 O O . THR A 1 463 ? 47.023 33.124 3.794 1.00 38.78 463 THR A O 1
ATOM 3451 N N . ALA A 1 464 ? 48.296 31.407 4.483 1.00 47.50 464 ALA A N 1
ATOM 3452 C CA . ALA A 1 464 ? 47.808 30.471 3.474 1.00 47.50 464 ALA A CA 1
ATOM 3453 C C . ALA A 1 464 ? 46.351 30.068 3.766 1.00 47.50 464 ALA A C 1
ATOM 3455 O O . ALA A 1 464 ? 45.931 30.035 4.926 1.00 47.50 464 ALA A O 1
ATOM 3456 N N . ALA A 1 465 ? 45.586 29.737 2.722 1.00 48.03 465 ALA A N 1
ATOM 3457 C CA . ALA A 1 465 ? 44.236 29.206 2.890 1.00 48.03 465 ALA A CA 1
ATOM 3458 C C . ALA A 1 465 ? 44.271 27.899 3.714 1.00 48.03 465 ALA A C 1
ATOM 3460 O O . ALA A 1 465 ? 45.175 27.079 3.512 1.00 48.03 465 ALA A O 1
ATOM 3461 N N . PRO A 1 466 ? 43.320 27.679 4.643 1.00 62.06 466 PRO A N 1
ATOM 3462 C CA . PRO A 1 466 ? 43.281 26.458 5.438 1.00 62.06 466 PRO A CA 1
ATOM 3463 C C . PRO A 1 466 ? 43.075 25.242 4.529 1.00 62.06 466 PRO A C 1
ATOM 3465 O O . PRO A 1 466 ? 42.226 25.252 3.639 1.00 62.06 466 PRO A O 1
ATOM 3468 N N . SER A 1 467 ? 43.845 24.178 4.762 1.00 78.25 467 SER A N 1
ATOM 3469 C CA . SER A 1 467 ? 43.685 22.925 4.017 1.00 78.25 467 SER A CA 1
ATOM 3470 C C . SER A 1 467 ? 42.307 22.293 4.276 1.00 78.25 467 SER A C 1
ATOM 3472 O O . SER A 1 467 ? 41.714 22.539 5.331 1.00 78.25 467 SER A O 1
ATOM 3474 N N . PRO A 1 468 ? 41.802 21.411 3.390 1.00 72.94 468 PRO A N 1
ATOM 3475 C CA . PRO A 1 468 ? 40.550 20.688 3.627 1.00 72.94 468 PRO A CA 1
ATOM 3476 C C . PRO A 1 468 ? 40.531 19.951 4.975 1.00 72.94 468 PRO A C 1
AT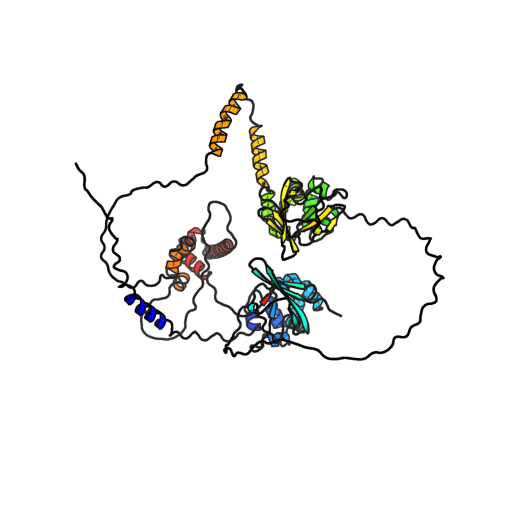OM 3478 O O . PRO A 1 468 ? 39.533 19.983 5.690 1.00 72.94 468 PRO A O 1
ATOM 3481 N N . ALA A 1 469 ? 41.666 19.374 5.387 1.00 75.75 469 ALA A N 1
ATOM 3482 C CA . ALA A 1 469 ? 41.816 18.761 6.707 1.00 75.75 469 ALA A CA 1
ATOM 3483 C C . ALA A 1 469 ? 41.709 19.775 7.866 1.00 75.75 469 ALA A C 1
ATOM 3485 O O . ALA A 1 469 ? 41.133 19.449 8.903 1.00 75.75 469 ALA A O 1
ATOM 3486 N N . ALA A 1 470 ? 42.223 21.001 7.704 1.00 76.06 470 ALA A N 1
ATOM 3487 C CA . ALA A 1 470 ? 42.066 22.068 8.693 1.00 76.06 470 ALA A CA 1
ATOM 3488 C C . ALA A 1 470 ? 40.609 22.552 8.783 1.00 76.06 470 ALA A C 1
ATOM 3490 O O . ALA A 1 470 ? 40.114 22.738 9.890 1.00 76.06 470 ALA A O 1
ATOM 3491 N N . LEU A 1 471 ? 39.907 22.668 7.648 1.00 75.50 471 LEU A N 1
ATOM 3492 C CA . LEU A 1 471 ? 38.478 22.997 7.606 1.00 75.50 471 LEU A CA 1
ATOM 3493 C C . LEU A 1 471 ? 37.633 21.922 8.309 1.00 75.50 471 LEU A C 1
ATOM 3495 O O . LEU A 1 471 ? 36.905 22.246 9.247 1.00 75.50 471 LEU A O 1
ATOM 3499 N N . ILE A 1 472 ? 37.811 20.641 7.962 1.00 78.12 472 ILE A N 1
ATOM 3500 C CA . ILE A 1 472 ? 37.115 19.512 8.612 1.00 78.12 472 ILE A CA 1
ATOM 3501 C C . ILE A 1 472 ? 37.404 19.461 10.122 1.00 78.12 472 ILE A C 1
ATOM 3503 O O . ILE A 1 472 ? 36.518 19.151 10.914 1.00 78.12 472 ILE A O 1
ATOM 3507 N N . CYS A 1 473 ? 38.628 19.785 10.546 1.00 80.56 473 CYS A N 1
ATOM 3508 C CA . CYS A 1 473 ? 38.989 19.846 11.964 1.00 80.56 473 CYS A CA 1
ATOM 3509 C C . CYS A 1 473 ? 38.606 21.151 12.684 1.00 80.56 473 CYS A C 1
ATOM 3511 O O . CYS A 1 473 ? 38.806 21.226 13.898 1.00 80.56 473 CYS A O 1
ATOM 3513 N N . SER A 1 474 ? 38.074 22.149 11.971 1.00 76.38 474 SER A N 1
ATOM 3514 C CA . SER A 1 474 ? 37.534 23.390 12.545 1.00 76.38 474 SER A CA 1
ATOM 3515 C C . SER A 1 474 ? 36.013 23.358 12.739 1.00 76.38 474 SER A C 1
ATOM 3517 O O . SER A 1 474 ? 35.486 24.145 13.521 1.00 76.38 474 SER A O 1
ATOM 3519 N N . ASP A 1 475 ? 35.312 22.427 12.083 1.00 73.44 475 ASP A N 1
ATOM 3520 C CA . ASP A 1 475 ? 33.865 22.245 12.215 1.00 73.44 475 ASP A CA 1
ATOM 3521 C C . ASP A 1 475 ? 33.521 21.392 13.464 1.00 73.44 475 ASP A C 1
ATOM 3523 O O . ASP A 1 475 ? 33.920 20.220 13.545 1.00 73.44 475 ASP A O 1
ATOM 3527 N N . PRO A 1 476 ? 32.763 21.922 14.447 1.00 65.62 476 PRO A N 1
ATOM 3528 C CA . PRO A 1 476 ? 32.393 21.179 15.656 1.00 65.62 476 PRO A CA 1
ATOM 3529 C C . PRO A 1 476 ? 31.482 19.969 15.373 1.00 65.62 476 PRO A C 1
ATOM 3531 O O . PRO A 1 476 ? 31.498 18.989 16.124 1.00 65.62 476 PRO A O 1
ATOM 3534 N N . GLY A 1 477 ? 30.724 19.990 14.274 1.00 66.12 477 GLY A N 1
ATOM 3535 C CA . GLY A 1 477 ? 29.884 18.885 13.823 1.00 66.12 477 GLY A CA 1
ATOM 3536 C C . GLY A 1 477 ? 30.675 17.701 13.259 1.00 66.12 477 GLY A C 1
ATOM 3537 O O . GLY A 1 477 ? 30.154 16.585 13.274 1.00 66.12 477 GLY A O 1
ATOM 3538 N N . LEU A 1 478 ? 31.925 17.906 12.821 1.00 81.69 478 LEU A N 1
ATOM 3539 C CA . LEU A 1 478 ? 32.768 16.903 12.145 1.00 81.69 478 LEU A CA 1
ATOM 3540 C C . LEU A 1 478 ? 33.867 16.296 13.036 1.00 81.69 478 LEU A C 1
ATOM 3542 O O . LEU A 1 478 ? 34.787 15.630 12.555 1.00 81.69 478 LEU A O 1
ATOM 3546 N N . THR A 1 479 ? 33.747 16.459 14.355 1.00 79.00 479 THR A N 1
ATOM 3547 C CA . THR A 1 479 ? 34.679 15.938 15.374 1.00 79.00 479 THR A CA 1
ATOM 3548 C C . THR A 1 479 ? 35.070 14.467 15.188 1.00 79.00 479 THR A C 1
ATOM 3550 O O . THR A 1 479 ? 36.243 14.128 15.356 1.00 79.00 479 THR A O 1
ATOM 3553 N N . THR A 1 480 ? 34.136 13.594 14.792 1.00 80.44 480 THR A N 1
ATOM 3554 C CA . THR A 1 480 ? 34.422 12.178 14.495 1.00 80.44 480 THR A CA 1
ATOM 3555 C C . THR A 1 480 ? 35.363 12.023 13.298 1.00 80.44 480 THR A C 1
ATOM 3557 O O . THR A 1 480 ? 36.375 11.331 13.405 1.00 80.44 480 THR A O 1
ATOM 3560 N N . LEU A 1 481 ? 35.089 12.700 12.176 1.00 83.25 481 LEU A N 1
ATOM 3561 C CA . LEU A 1 481 ? 35.932 12.628 10.978 1.00 83.25 481 LEU A CA 1
ATOM 3562 C C . LEU A 1 481 ? 37.305 13.270 11.220 1.00 83.25 481 LEU A C 1
ATOM 3564 O O . LEU A 1 481 ? 38.318 12.713 10.808 1.00 83.25 481 LEU A O 1
ATOM 3568 N N . CYS A 1 482 ? 37.368 14.375 11.967 1.00 87.69 482 CYS A N 1
ATOM 3569 C CA . CYS A 1 482 ? 38.639 14.966 12.389 1.00 87.69 482 CYS A CA 1
ATOM 3570 C C . CYS A 1 482 ? 39.484 13.997 13.245 1.00 87.69 482 CYS A C 1
ATOM 3572 O O . CYS A 1 482 ? 40.705 13.950 13.089 1.00 87.69 482 CYS A O 1
ATOM 3574 N N . ARG A 1 483 ? 38.869 13.172 14.112 1.00 85.19 483 ARG A N 1
ATOM 3575 C CA . ARG A 1 483 ? 39.591 12.109 14.839 1.00 85.19 483 ARG A CA 1
ATOM 3576 C C . ARG A 1 483 ? 40.125 11.027 13.897 1.00 85.19 483 ARG A C 1
ATOM 3578 O O . ARG A 1 483 ? 41.279 10.646 14.059 1.00 85.19 483 ARG A O 1
ATOM 3585 N N . VAL A 1 484 ? 39.349 10.585 12.899 1.00 83.00 484 VAL A N 1
ATOM 3586 C CA . VAL A 1 484 ? 39.839 9.648 11.861 1.00 83.00 484 VAL A CA 1
ATOM 3587 C C . VAL A 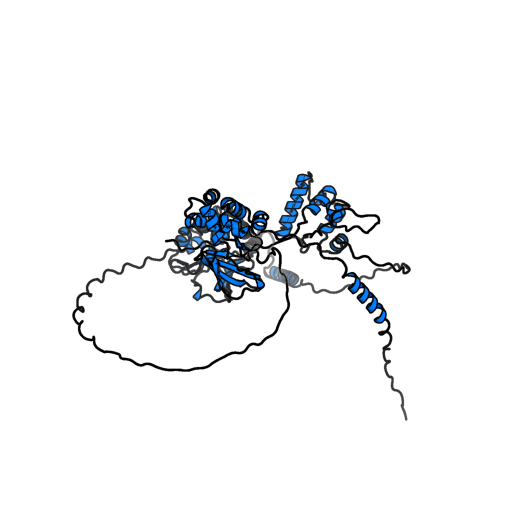1 484 ? 41.018 10.260 11.092 1.00 83.00 484 VAL A C 1
ATOM 3589 O O . VAL A 1 484 ? 42.052 9.617 10.954 1.00 83.00 484 VAL A O 1
ATOM 3592 N N . LEU A 1 485 ? 40.915 11.521 10.661 1.00 86.19 485 LEU A N 1
ATOM 3593 C CA . LEU A 1 485 ? 41.980 12.224 9.933 1.00 86.19 485 LEU A CA 1
ATOM 3594 C C . LEU A 1 485 ? 43.274 12.357 10.745 1.00 86.19 485 LEU A C 1
ATOM 3596 O O . LEU A 1 485 ? 44.358 12.147 10.207 1.00 86.19 485 LEU A O 1
ATOM 3600 N N . ARG A 1 486 ? 43.179 12.668 12.045 1.00 87.25 486 ARG A N 1
ATOM 3601 C CA . ARG A 1 486 ? 44.352 12.713 12.937 1.00 87.25 486 ARG A CA 1
ATOM 3602 C C . ARG A 1 486 ? 44.941 11.320 13.180 1.00 87.25 486 ARG A C 1
ATOM 3604 O O . ARG A 1 486 ? 46.160 11.192 13.216 1.00 87.25 486 ARG A O 1
ATOM 3611 N N . ALA A 1 487 ? 44.099 10.294 13.312 1.00 86.38 487 ALA A N 1
ATOM 3612 C CA . ALA A 1 487 ? 44.523 8.909 13.518 1.00 86.38 487 ALA A CA 1
ATOM 3613 C C . ALA A 1 487 ? 45.224 8.303 12.289 1.00 86.38 487 ALA A C 1
ATOM 3615 O O . ALA A 1 487 ? 46.200 7.576 12.446 1.00 86.38 487 ALA A O 1
ATOM 3616 N N . ALA A 1 488 ? 44.763 8.621 11.074 1.00 85.94 488 ALA A N 1
ATOM 3617 C CA . ALA A 1 488 ? 45.321 8.112 9.817 1.00 85.94 488 ALA A CA 1
ATOM 3618 C C . ALA A 1 488 ? 46.777 8.547 9.560 1.00 85.94 488 ALA A C 1
ATOM 3620 O O . ALA A 1 488 ? 47.500 7.890 8.806 1.00 85.94 488 ALA A O 1
ATOM 3621 N N . GLY A 1 489 ? 47.225 9.646 10.180 1.00 83.38 489 GLY A N 1
ATOM 3622 C CA . GLY A 1 489 ? 48.557 10.205 9.949 1.00 83.38 489 GLY A CA 1
ATOM 3623 C C . GLY A 1 489 ? 48.764 10.609 8.479 1.00 83.38 489 GLY A C 1
ATOM 3624 O O . GLY A 1 489 ? 47.807 10.978 7.803 1.00 83.38 489 GLY A O 1
ATOM 3625 N N . PRO A 1 490 ? 49.995 10.554 7.939 1.00 80.50 490 PRO A N 1
ATOM 3626 C CA . PRO A 1 490 ? 50.286 10.896 6.542 1.00 80.50 490 PRO A CA 1
ATOM 3627 C C . PRO A 1 490 ? 49.962 9.758 5.543 1.00 80.50 490 PRO A C 1
ATOM 3629 O O . PRO A 1 490 ? 50.667 9.599 4.548 1.00 80.50 490 PRO A O 1
ATOM 3632 N N . GLY A 1 491 ? 48.936 8.940 5.810 1.00 73.25 491 GLY A N 1
ATOM 3633 C CA . GLY A 1 491 ? 48.526 7.815 4.957 1.00 73.25 491 GLY A CA 1
ATOM 3634 C C . GLY A 1 491 ? 47.976 8.222 3.577 1.00 73.25 491 GLY A C 1
ATOM 3635 O O . GLY A 1 491 ? 47.874 9.408 3.256 1.00 73.25 491 GLY A O 1
ATOM 3636 N N . LYS A 1 492 ? 47.627 7.243 2.728 1.00 72.25 492 LYS A N 1
ATOM 3637 C CA . LYS A 1 492 ? 47.194 7.463 1.329 1.00 72.25 492 LYS A CA 1
ATOM 3638 C C . LYS A 1 492 ? 45.843 8.184 1.211 1.00 72.25 492 LYS A C 1
ATOM 3640 O O . LYS A 1 492 ? 45.646 8.960 0.282 1.00 72.25 492 LYS A O 1
ATOM 3645 N N . GLY A 1 493 ? 44.920 7.948 2.140 1.00 66.81 493 GLY A N 1
ATOM 3646 C CA . GLY A 1 493 ? 43.650 8.669 2.244 1.00 66.81 493 GLY A CA 1
ATOM 3647 C C . GLY A 1 493 ? 43.836 10.089 2.782 1.00 66.81 493 GLY A C 1
ATOM 3648 O O . GLY A 1 493 ? 43.231 11.028 2.274 1.00 66.81 493 GLY A O 1
ATOM 3649 N N . ALA A 1 494 ? 44.736 10.282 3.748 1.00 70.31 494 ALA A N 1
ATOM 3650 C CA . ALA A 1 494 ? 45.052 11.615 4.270 1.00 70.31 494 ALA A CA 1
ATOM 3651 C C . ALA A 1 494 ? 45.876 12.479 3.291 1.00 70.31 494 ALA A C 1
ATOM 3653 O O . ALA A 1 494 ? 45.714 13.699 3.256 1.00 70.31 494 ALA A O 1
ATOM 3654 N N . THR A 1 495 ? 46.739 11.873 2.468 1.00 70.62 495 THR A N 1
ATOM 3655 C CA . THR A 1 495 ? 47.517 12.588 1.436 1.00 70.62 495 THR A CA 1
ATOM 3656 C C . THR A 1 495 ? 46.674 13.015 0.237 1.00 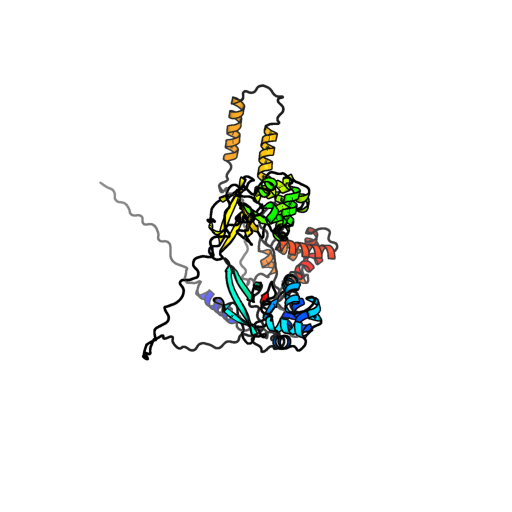70.62 495 THR A C 1
ATOM 3658 O O . THR A 1 495 ? 46.935 14.086 -0.299 1.00 70.62 495 THR A O 1
ATOM 3661 N N . ARG A 1 496 ? 45.596 12.293 -0.108 1.00 67.06 496 ARG A N 1
ATOM 3662 C CA . ARG A 1 496 ? 44.573 12.776 -1.064 1.00 67.06 496 ARG A CA 1
ATOM 3663 C C . ARG A 1 496 ? 43.918 14.100 -0.643 1.00 67.06 496 ARG A C 1
ATOM 3665 O O . ARG A 1 496 ? 43.495 14.874 -1.490 1.00 67.06 496 ARG A O 1
ATOM 3672 N N . LEU A 1 497 ? 43.901 14.401 0.657 1.00 59.69 497 LEU A N 1
ATOM 3673 C CA . LEU A 1 497 ? 43.381 15.655 1.221 1.00 59.69 497 LEU A CA 1
ATOM 3674 C C . LEU A 1 497 ? 44.467 16.726 1.429 1.00 59.69 497 LEU A C 1
ATOM 3676 O O . LEU A 1 497 ? 44.198 17.790 1.998 1.00 59.69 497 LEU A O 1
ATOM 3680 N N . LYS A 1 498 ? 45.702 16.453 0.993 1.00 56.31 498 LYS A N 1
ATOM 3681 C CA . LYS A 1 498 ? 46.878 17.296 1.202 1.00 56.31 498 LYS A CA 1
ATOM 3682 C C . LYS A 1 498 ? 47.470 17.710 -0.144 1.00 56.31 498 LYS A C 1
ATOM 3684 O O . LYS A 1 498 ? 48.380 17.066 -0.656 1.00 56.31 498 LYS A O 1
ATOM 3689 N N . VAL A 1 499 ? 46.978 18.823 -0.687 1.00 43.84 499 VAL A N 1
ATOM 3690 C CA . VAL A 1 499 ? 47.594 19.472 -1.856 1.00 43.84 499 VAL A CA 1
ATOM 3691 C C . VAL A 1 499 ? 49.044 19.847 -1.498 1.00 43.84 499 VAL A C 1
ATOM 3693 O O . VAL A 1 499 ? 49.245 20.527 -0.485 1.00 43.84 499 VAL A O 1
ATOM 3696 N N . PRO A 1 500 ? 50.063 19.388 -2.248 1.00 39.34 500 PRO A N 1
ATOM 3697 C CA . PRO A 1 500 ? 51.451 19.719 -1.954 1.00 39.34 500 PRO A CA 1
ATOM 3698 C C . PRO A 1 500 ? 51.757 21.181 -2.306 1.00 39.34 500 PRO A C 1
ATOM 3700 O O . PRO A 1 500 ? 51.336 21.682 -3.346 1.00 39.34 500 PRO A O 1
ATOM 3703 N N . ALA A 1 501 ? 52.524 21.849 -1.443 1.00 37.19 501 ALA A N 1
ATOM 3704 C CA . ALA A 1 501 ? 53.179 23.108 -1.783 1.00 37.19 501 ALA A CA 1
ATOM 3705 C C . ALA A 1 501 ? 54.428 22.827 -2.639 1.00 37.19 501 ALA A C 1
ATOM 3707 O O . ALA A 1 501 ? 55.102 21.815 -2.441 1.00 37.19 501 ALA A O 1
ATOM 3708 N N . GLU A 1 502 ? 54.705 23.712 -3.593 1.00 34.97 502 GLU A N 1
ATOM 3709 C CA . GLU A 1 502 ? 55.690 23.515 -4.660 1.00 34.97 502 GLU A CA 1
ATOM 3710 C C . GLU A 1 502 ? 57.145 23.395 -4.167 1.00 34.97 502 GLU A C 1
ATOM 3712 O O . GLU A 1 502 ? 57.570 24.062 -3.224 1.00 34.97 502 GLU A O 1
ATOM 3717 N N . SER A 1 503 ? 57.933 22.597 -4.892 1.00 28.08 503 SER A N 1
ATOM 3718 C CA . SER A 1 503 ? 59.398 22.665 -4.949 1.00 28.08 503 SER A CA 1
ATOM 3719 C C . SER A 1 503 ? 59.832 22.285 -6.384 1.00 28.08 503 SER A C 1
ATOM 3721 O O . SER A 1 503 ? 59.082 21.558 -7.041 1.00 28.08 503 SER A O 1
ATOM 3723 N N . PRO A 1 504 ? 60.939 22.820 -6.937 1.00 45.59 504 PRO A N 1
ATOM 3724 C CA . PRO A 1 504 ? 61.080 22.983 -8.392 1.00 45.59 504 PRO A CA 1
ATOM 3725 C C . PRO A 1 504 ? 61.729 21.800 -9.149 1.00 45.59 504 PRO A C 1
ATOM 3727 O O . PRO A 1 504 ? 62.193 20.834 -8.552 1.00 45.59 504 PRO A O 1
ATOM 3730 N N . VAL A 1 505 ? 61.834 21.983 -10.480 1.00 32.16 505 VAL A N 1
ATOM 3731 C CA . VAL A 1 505 ? 62.442 21.134 -11.544 1.00 32.16 505 VAL A CA 1
ATOM 3732 C C . VAL A 1 505 ? 61.626 19.875 -11.967 1.00 32.16 505 VAL A C 1
ATOM 3734 O O . VAL A 1 505 ? 60.646 19.546 -11.306 1.00 32.16 505 VAL A O 1
ATOM 3737 N N . PRO A 1 506 ? 61.788 19.329 -13.199 1.00 34.09 506 PRO A N 1
ATOM 3738 C CA . PRO A 1 506 ? 60.828 19.651 -14.258 1.00 34.09 506 PRO A CA 1
ATOM 3739 C C . PRO A 1 506 ? 60.024 18.454 -14.815 1.00 34.09 506 PRO A C 1
ATOM 3741 O O . PRO A 1 506 ? 60.553 17.372 -15.032 1.00 34.09 506 PRO A O 1
ATOM 3744 N N . TRP A 1 507 ? 58.751 18.727 -15.124 1.00 29.67 507 TRP A N 1
ATOM 3745 C CA . TRP A 1 507 ? 57.848 18.053 -16.076 1.00 29.67 507 TRP A CA 1
ATOM 3746 C C . TRP A 1 507 ? 58.177 16.626 -16.567 1.00 29.67 507 TRP A C 1
ATOM 3748 O O . TRP A 1 507 ? 58.932 16.456 -17.522 1.00 29.67 507 TRP A O 1
ATOM 3758 N N . GLN A 1 508 ? 57.380 15.652 -16.107 1.00 28.28 508 GLN A N 1
ATOM 3759 C CA . GLN A 1 508 ? 56.673 14.718 -17.001 1.00 28.28 508 GLN A CA 1
ATOM 3760 C C . GLN A 1 508 ? 55.484 14.026 -16.295 1.00 28.28 508 GLN A C 1
ATOM 3762 O O . GLN A 1 508 ? 55.675 13.278 -15.345 1.00 28.28 508 GLN A O 1
ATOM 3767 N N . GLY A 1 509 ? 54.266 14.212 -16.826 1.00 32.94 509 GLY A N 1
ATOM 3768 C CA . GLY A 1 509 ? 53.163 13.241 -16.704 1.00 32.94 509 GLY A CA 1
ATOM 3769 C C . GLY A 1 509 ? 52.155 13.362 -15.540 1.00 32.94 509 GLY A C 1
ATOM 3770 O O . GLY A 1 509 ? 52.497 13.236 -14.372 1.00 32.94 509 GLY A O 1
ATOM 3771 N N . SER A 1 510 ? 50.867 13.400 -15.917 1.00 27.38 510 SER A N 1
ATOM 3772 C CA . SER A 1 510 ? 49.644 13.194 -15.106 1.00 27.38 510 SER A CA 1
ATOM 3773 C C . SER A 1 510 ? 49.187 14.319 -14.155 1.00 27.38 510 SER A C 1
ATOM 3775 O O . SER A 1 510 ? 49.944 14.842 -13.345 1.00 27.38 510 SER A O 1
ATOM 3777 N N . ALA A 1 511 ? 47.896 14.664 -14.251 1.00 29.72 511 ALA A N 1
ATOM 3778 C CA . ALA A 1 511 ? 47.206 15.619 -13.384 1.00 29.72 511 ALA A CA 1
ATOM 3779 C C . ALA A 1 511 ? 46.138 14.901 -12.540 1.00 29.72 511 ALA A C 1
ATOM 3781 O O . ALA A 1 511 ? 45.418 14.038 -13.043 1.00 29.72 511 ALA A O 1
ATOM 3782 N N . SER A 1 512 ? 46.054 15.260 -11.258 1.00 29.73 512 SER A N 1
ATOM 3783 C CA . SER A 1 512 ? 45.153 14.646 -10.274 1.00 29.73 512 SER A CA 1
ATOM 3784 C C . SER A 1 512 ? 43.729 15.197 -10.362 1.00 29.73 512 SER A C 1
ATOM 3786 O O . SER A 1 512 ? 43.540 16.406 -10.490 1.00 29.73 512 SER A O 1
ATOM 3788 N N . ALA A 1 513 ? 42.734 14.325 -10.191 1.00 33.41 513 ALA A N 1
ATOM 3789 C CA . ALA A 1 513 ? 41.366 14.732 -9.871 1.00 33.41 513 ALA A CA 1
ATOM 3790 C C . ALA A 1 513 ? 41.283 15.319 -8.445 1.00 33.41 513 ALA A C 1
ATOM 3792 O O . ALA A 1 513 ? 42.163 15.068 -7.615 1.00 33.41 513 ALA A O 1
ATOM 3793 N N . ALA A 1 514 ? 40.228 16.092 -8.175 1.00 35.19 514 ALA A N 1
ATOM 3794 C CA . ALA A 1 514 ? 39.897 16.594 -6.844 1.00 35.19 514 ALA A CA 1
ATOM 3795 C C . ALA A 1 514 ? 38.803 15.720 -6.210 1.00 35.19 514 ALA A C 1
ATOM 3797 O O . ALA A 1 514 ? 37.753 15.495 -6.809 1.00 35.19 514 ALA A O 1
ATOM 3798 N N . ASP A 1 515 ? 39.067 15.234 -5.000 1.00 37.09 515 ASP A N 1
ATOM 3799 C CA . ASP A 1 515 ? 38.256 14.231 -4.309 1.00 37.09 515 ASP A CA 1
ATOM 3800 C C . ASP A 1 515 ? 37.168 14.881 -3.423 1.00 37.09 515 ASP A C 1
ATOM 3802 O O . ASP A 1 515 ? 37.464 15.728 -2.577 1.00 37.09 515 ASP A O 1
ATOM 3806 N N . THR A 1 516 ? 35.907 14.456 -3.574 1.00 38.84 516 THR A N 1
ATOM 3807 C CA . THR A 1 516 ? 34.775 14.905 -2.733 1.00 38.84 516 THR A CA 1
ATOM 3808 C C . THR A 1 516 ? 34.593 13.974 -1.529 1.00 38.84 516 THR A C 1
ATOM 3810 O O . THR A 1 516 ? 34.592 12.756 -1.690 1.00 38.84 516 THR A O 1
ATOM 3813 N N . VAL A 1 517 ? 34.407 14.534 -0.325 1.00 38.00 517 VAL A N 1
ATOM 3814 C CA . VAL A 1 517 ? 34.334 13.785 0.949 1.00 38.00 517 VAL A CA 1
ATOM 3815 C C . VAL A 1 517 ? 32.943 13.886 1.576 1.00 38.00 517 VAL A C 1
ATOM 3817 O O . VAL A 1 517 ? 32.459 14.985 1.845 1.00 38.00 517 VAL A O 1
ATOM 3820 N N . PHE A 1 518 ? 32.328 12.746 1.898 1.00 39.91 518 PHE A N 1
ATOM 3821 C CA . PHE A 1 518 ? 31.058 12.693 2.634 1.00 39.91 518 PHE A CA 1
ATOM 3822 C C . PHE A 1 518 ? 31.268 12.507 4.144 1.00 39.91 518 PHE A C 1
ATOM 3824 O O . PHE A 1 518 ? 31.976 11.597 4.575 1.00 39.91 518 PHE A O 1
ATOM 3831 N N . ALA A 1 519 ? 30.604 13.333 4.962 1.00 41.66 519 ALA A N 1
ATOM 3832 C CA . ALA A 1 519 ? 30.735 13.311 6.420 1.00 41.66 519 ALA A CA 1
ATOM 3833 C C . ALA A 1 519 ? 29.381 13.515 7.141 1.00 41.66 519 ALA A C 1
ATOM 3835 O O . ALA A 1 519 ? 28.663 14.464 6.821 1.00 41.66 519 ALA A O 1
ATOM 3836 N N . PRO A 1 520 ? 29.000 12.664 8.117 1.00 39.38 520 PRO A N 1
ATOM 3837 C CA . PRO A 1 520 ? 27.815 12.881 8.948 1.00 39.38 520 PRO A CA 1
ATOM 3838 C C . PRO A 1 520 ? 28.119 13.801 10.145 1.00 39.38 520 PRO A C 1
ATOM 3840 O O . PRO A 1 520 ? 29.126 13.624 10.829 1.00 39.38 520 PRO A O 1
ATOM 3843 N N . THR A 1 521 ? 27.218 14.740 10.442 1.00 39.81 521 THR A N 1
ATOM 3844 C CA . THR A 1 521 ? 27.345 15.686 11.564 1.00 39.81 521 THR A CA 1
ATOM 3845 C C . THR A 1 521 ? 26.891 15.098 12.908 1.00 39.81 521 THR A C 1
ATOM 3847 O O . THR A 1 521 ? 26.069 14.175 12.964 1.00 39.81 521 THR A O 1
ATOM 3850 N N . ASN A 1 522 ? 27.424 15.640 14.009 1.00 44.94 522 ASN A N 1
ATOM 3851 C CA . ASN A 1 522 ? 27.087 15.283 15.392 1.00 44.94 522 ASN A CA 1
ATOM 3852 C C . ASN A 1 522 ? 26.226 16.354 16.088 1.00 44.94 522 ASN A C 1
ATOM 3854 O O . ASN A 1 522 ? 26.763 17.328 16.608 1.00 44.94 522 ASN A O 1
ATOM 3858 N N . GLN A 1 523 ? 24.911 16.131 16.177 1.00 32.31 523 GLN A N 1
ATOM 3859 C CA . GLN A 1 523 ? 24.021 16.804 17.135 1.00 32.31 523 GLN A CA 1
ATOM 3860 C C . GLN A 1 523 ? 22.977 15.824 17.704 1.00 32.31 523 GLN A C 1
ATOM 3862 O O . GLN A 1 523 ? 22.707 14.789 17.094 1.00 32.31 523 GLN A O 1
ATOM 3867 N N . ALA A 1 524 ? 22.413 16.207 18.857 1.00 31.78 524 ALA A N 1
ATOM 3868 C CA . ALA A 1 524 ? 21.471 15.486 19.725 1.00 31.78 524 ALA A CA 1
ATOM 3869 C C . ALA A 1 524 ? 22.040 14.312 20.558 1.00 31.78 524 ALA A C 1
ATOM 3871 O O . ALA A 1 524 ? 22.983 13.616 20.180 1.00 31.78 524 ALA A O 1
ATOM 3872 N N . SER A 1 525 ? 21.476 14.173 21.760 1.00 34.72 525 SER A N 1
ATOM 3873 C CA . SER A 1 525 ? 22.039 13.500 22.936 1.00 34.72 525 SER A CA 1
ATOM 3874 C C . SER A 1 525 ? 21.226 12.283 23.389 1.00 34.72 525 SER A C 1
ATOM 3876 O O . SER A 1 525 ? 20.007 12.281 23.275 1.00 34.72 525 SER A O 1
ATOM 3878 N N . SER A 1 526 ? 21.915 11.301 23.987 1.00 42.19 526 SER A N 1
ATOM 3879 C CA . SER A 1 526 ? 21.359 10.279 24.902 1.00 42.19 526 SER A CA 1
ATOM 3880 C C . SER A 1 526 ? 20.015 9.641 24.505 1.00 42.19 526 SER A C 1
ATOM 3882 O O . SER A 1 526 ? 19.002 9.833 25.170 1.00 42.19 526 SER A O 1
ATOM 3884 N N . GLY A 1 527 ? 20.045 8.807 23.468 1.00 29.86 527 GLY A N 1
ATOM 3885 C CA . GLY A 1 527 ? 18.971 7.894 23.071 1.00 29.86 527 GLY A CA 1
ATOM 3886 C C . GLY A 1 527 ? 19.510 6.935 22.007 1.00 29.86 527 GLY A C 1
ATOM 3887 O O . GLY A 1 527 ? 20.380 7.322 21.225 1.00 29.86 527 GLY A O 1
ATOM 3888 N N . CYS A 1 528 ? 19.092 5.668 22.006 1.00 33.31 528 CYS A N 1
ATOM 3889 C CA . CYS A 1 528 ? 19.625 4.701 21.041 1.00 33.31 528 CYS A CA 1
ATOM 3890 C C . CYS A 1 528 ? 19.138 4.974 19.606 1.00 33.31 528 CYS A C 1
ATOM 3892 O O . CYS A 1 528 ? 18.003 5.387 19.403 1.00 33.31 528 CYS A O 1
ATOM 3894 N N . TRP A 1 529 ? 19.999 4.596 18.649 1.00 33.56 529 TRP A N 1
ATOM 3895 C CA . TRP A 1 529 ? 19.794 4.417 17.198 1.00 33.56 529 TRP A CA 1
ATOM 3896 C C . TRP A 1 529 ? 20.373 5.467 16.231 1.00 33.56 529 TRP A C 1
ATOM 3898 O O . TRP A 1 529 ? 20.292 6.679 16.388 1.00 33.56 529 TRP A O 1
ATOM 3908 N N . LEU A 1 530 ? 21.013 4.938 15.179 1.00 33.69 530 LEU A N 1
ATOM 3909 C CA . LEU A 1 530 ? 21.757 5.666 14.149 1.00 33.69 530 LEU A CA 1
ATOM 3910 C C . LEU A 1 530 ? 20.947 5.715 12.840 1.00 33.69 530 LEU A C 1
ATOM 3912 O O . LEU A 1 530 ? 20.547 4.671 12.323 1.00 33.69 530 LEU A O 1
ATOM 3916 N N . GLY A 1 531 ? 20.755 6.910 12.267 1.00 43.19 531 GLY A N 1
ATOM 3917 C CA . GLY A 1 531 ? 20.034 7.107 10.997 1.00 43.19 531 GLY A CA 1
ATOM 3918 C C . GLY A 1 531 ? 20.757 6.578 9.736 1.00 43.19 531 GLY A C 1
ATOM 3919 O O . GLY A 1 531 ? 21.924 6.189 9.807 1.00 43.19 531 GLY A O 1
ATOM 3920 N N . PRO A 1 532 ? 20.120 6.591 8.545 1.00 42.00 532 PRO A N 1
ATOM 3921 C CA . PRO A 1 532 ? 20.582 5.851 7.357 1.00 42.00 532 PRO A CA 1
ATOM 3922 C C . PRO A 1 532 ? 22.013 6.165 6.893 1.00 42.00 532 PRO A C 1
ATOM 3924 O O . PRO A 1 532 ? 22.802 5.251 6.662 1.00 42.00 532 PRO A O 1
ATOM 3927 N N . LYS A 1 533 ? 22.398 7.448 6.837 1.00 44.41 533 LYS A N 1
ATOM 3928 C CA . LYS A 1 533 ? 23.769 7.861 6.469 1.00 44.41 533 LYS A CA 1
ATOM 3929 C C . LYS A 1 533 ? 24.810 7.433 7.515 1.00 44.41 533 LYS A C 1
ATOM 3931 O O . LYS A 1 533 ? 25.935 7.091 7.164 1.00 44.41 533 LYS A O 1
ATOM 3936 N N . ARG A 1 534 ? 24.419 7.372 8.796 1.00 53.53 534 ARG A N 1
ATOM 3937 C CA . ARG A 1 534 ? 25.247 6.813 9.878 1.00 53.53 534 ARG A CA 1
ATOM 3938 C C . ARG A 1 534 ? 25.323 5.282 9.799 1.00 53.53 534 ARG A C 1
ATOM 3940 O O . ARG A 1 534 ? 26.375 4.743 10.111 1.00 53.53 534 ARG A O 1
ATOM 3947 N N . LYS A 1 535 ? 24.276 4.584 9.326 1.00 53.38 535 LYS A N 1
ATOM 3948 C CA . LYS A 1 535 ? 24.312 3.130 9.054 1.00 53.38 535 LYS A CA 1
ATOM 3949 C C . LYS A 1 535 ? 25.274 2.777 7.914 1.00 53.38 535 LYS A C 1
ATOM 3951 O O . LYS A 1 535 ? 25.989 1.792 8.046 1.00 53.38 535 LYS A O 1
ATOM 3956 N N . ALA A 1 536 ? 25.340 3.578 6.846 1.00 59.62 536 ALA A N 1
ATOM 3957 C CA . ALA A 1 536 ? 26.331 3.398 5.777 1.00 59.62 536 ALA A CA 1
ATOM 3958 C C . ALA A 1 536 ? 27.767 3.558 6.311 1.00 59.62 536 ALA A C 1
ATOM 3960 O O . ALA A 1 536 ? 28.543 2.609 6.277 1.00 59.62 536 ALA A O 1
ATOM 3961 N N . PHE A 1 537 ? 28.068 4.694 6.952 1.00 68.25 537 PHE A N 1
ATOM 3962 C CA . PHE A 1 537 ? 29.376 4.935 7.574 1.00 68.25 537 PHE A CA 1
ATOM 3963 C C . PHE A 1 537 ? 29.756 3.861 8.614 1.00 68.25 537 PHE A C 1
ATOM 3965 O O . PHE A 1 537 ? 30.893 3.398 8.636 1.00 68.25 537 PHE A O 1
ATOM 3972 N N . ALA A 1 538 ? 28.809 3.408 9.445 1.00 68.12 538 ALA A N 1
ATOM 3973 C CA . ALA A 1 538 ? 29.039 2.329 10.407 1.00 68.12 538 ALA A CA 1
ATOM 3974 C C . ALA A 1 538 ? 29.259 0.961 9.736 1.00 68.12 538 ALA A C 1
ATOM 3976 O O . ALA A 1 538 ? 30.040 0.162 10.245 1.00 68.12 538 ALA A O 1
ATOM 3977 N N . LYS A 1 539 ? 28.612 0.685 8.595 1.00 72.69 539 LYS A N 1
ATOM 3978 C CA . LYS A 1 539 ? 28.824 -0.534 7.798 1.00 72.69 539 LYS A CA 1
ATOM 3979 C C . LYS A 1 539 ? 30.221 -0.550 7.180 1.00 72.69 539 LYS A C 1
ATOM 3981 O O . LYS A 1 539 ? 30.900 -1.569 7.276 1.00 72.69 539 LYS A O 1
ATOM 3986 N N . ASP A 1 540 ? 30.667 0.566 6.611 1.00 70.25 540 ASP A N 1
ATOM 3987 C CA . ASP A 1 540 ? 31.996 0.670 6.000 1.00 70.25 540 ASP A CA 1
ATOM 3988 C C . ASP A 1 540 ? 33.106 0.677 7.061 1.00 70.25 540 ASP A C 1
ATOM 3990 O O . ASP A 1 540 ? 34.112 -0.015 6.907 1.00 70.25 540 ASP A O 1
ATOM 3994 N N . ALA A 1 541 ? 32.891 1.353 8.194 1.00 70.50 541 ALA A N 1
ATOM 3995 C CA . ALA A 1 541 ? 33.789 1.277 9.344 1.00 70.50 541 ALA A CA 1
ATOM 3996 C C . ALA A 1 541 ? 33.855 -0.134 9.947 1.00 70.50 541 ALA A C 1
ATOM 3998 O O . ALA A 1 541 ? 34.946 -0.595 10.277 1.00 70.50 541 ALA A O 1
ATOM 3999 N N . LYS A 1 542 ? 32.722 -0.847 10.043 1.00 75.19 542 LYS A N 1
ATOM 4000 C CA . LYS A 1 542 ? 32.703 -2.252 10.468 1.00 75.19 542 LYS A CA 1
ATOM 4001 C C . LYS A 1 542 ? 33.464 -3.136 9.480 1.00 75.19 542 LYS A C 1
ATOM 4003 O O . LYS A 1 542 ? 34.317 -3.897 9.911 1.00 75.19 542 LYS A O 1
ATOM 4008 N N . LYS A 1 543 ? 33.234 -2.989 8.172 1.00 79.31 543 LYS A N 1
ATOM 4009 C CA . LYS A 1 543 ? 33.967 -3.731 7.135 1.00 79.31 543 LYS A CA 1
ATOM 4010 C C . LYS A 1 543 ? 35.483 -3.522 7.253 1.00 79.31 543 LYS A C 1
ATOM 4012 O O . LYS A 1 543 ? 36.231 -4.490 7.201 1.00 79.31 543 LYS A O 1
ATOM 4017 N N . VAL A 1 544 ? 35.937 -2.283 7.461 1.00 75.38 544 VAL A N 1
ATOM 4018 C CA . VAL A 1 544 ? 37.365 -1.972 7.668 1.00 75.38 544 VAL A CA 1
ATOM 4019 C C . VAL A 1 544 ? 37.896 -2.533 8.995 1.00 75.38 544 VAL A C 1
ATOM 4021 O O . VAL A 1 544 ? 39.049 -2.959 9.046 1.00 75.38 544 VAL A O 1
ATOM 4024 N N . ALA A 1 545 ? 37.085 -2.570 10.056 1.00 72.31 545 ALA A N 1
ATOM 4025 C CA . ALA A 1 545 ? 37.460 -3.202 11.321 1.00 72.31 545 ALA A CA 1
ATOM 4026 C C . ALA A 1 545 ? 37.591 -4.729 11.186 1.00 72.31 545 ALA A C 1
ATOM 4028 O O . ALA A 1 545 ? 38.600 -5.284 11.622 1.00 72.31 545 ALA A O 1
ATOM 4029 N N . ASP A 1 546 ? 36.628 -5.381 10.530 1.00 79.19 546 ASP A N 1
ATOM 4030 C CA . ASP A 1 546 ? 36.611 -6.823 10.269 1.00 79.19 546 ASP A CA 1
ATOM 4031 C C . ASP A 1 546 ? 37.800 -7.230 9.365 1.00 79.19 546 ASP A C 1
ATOM 4033 O O . ASP A 1 546 ? 38.534 -8.158 9.698 1.00 79.19 546 ASP A O 1
ATOM 4037 N N . GLU A 1 547 ? 38.077 -6.483 8.282 1.00 78.56 547 GLU A N 1
ATOM 4038 C CA . GLU A 1 547 ? 39.241 -6.691 7.389 1.00 78.56 547 GLU A CA 1
ATOM 4039 C C . GLU A 1 547 ? 40.606 -6.574 8.097 1.00 78.56 547 GLU A C 1
ATOM 4041 O O . GLU A 1 547 ? 41.609 -7.083 7.594 1.00 78.56 547 GLU A O 1
ATOM 4046 N N . LEU A 1 548 ? 40.667 -5.877 9.235 1.00 78.56 548 LEU A N 1
ATOM 4047 C CA . LEU A 1 548 ? 41.899 -5.603 9.983 1.00 78.56 548 LEU A CA 1
ATOM 4048 C C . LEU A 1 548 ? 41.920 -6.261 11.375 1.00 78.56 548 LEU A C 1
ATOM 4050 O O . LEU A 1 548 ? 42.817 -5.970 12.170 1.00 78.56 548 LEU A O 1
ATOM 4054 N N . SER A 1 549 ? 40.960 -7.146 11.674 1.00 89.50 549 SER A N 1
ATOM 4055 C CA . SER A 1 549 ? 40.812 -7.847 12.962 1.00 89.50 549 SER A CA 1
ATOM 4056 C C . SER A 1 549 ? 40.740 -6.915 14.186 1.00 89.50 549 SER A C 1
ATOM 4058 O O . SER A 1 549 ? 41.276 -7.213 15.259 1.00 89.50 549 SER A O 1
ATOM 4060 N N . ILE A 1 550 ? 40.084 -5.761 14.037 1.00 86.06 550 ILE A N 1
ATOM 4061 C CA . ILE A 1 550 ? 39.992 -4.712 15.060 1.00 86.06 550 ILE A CA 1
ATOM 4062 C C . ILE A 1 550 ? 38.749 -4.929 15.928 1.00 86.06 550 ILE A C 1
ATOM 4064 O O . ILE A 1 550 ? 37.624 -4.953 15.441 1.00 86.06 550 ILE A O 1
ATOM 4068 N N . ARG A 1 551 ? 38.952 -5.056 17.246 1.00 77.12 551 ARG A N 1
ATOM 4069 C CA . ARG A 1 551 ? 37.913 -5.501 18.195 1.00 77.12 551 ARG A CA 1
ATOM 4070 C C . ARG A 1 551 ? 36.838 -4.462 18.549 1.00 77.12 551 ARG A C 1
ATOM 4072 O O . ARG A 1 551 ? 35.827 -4.846 19.129 1.00 77.12 551 ARG A O 1
ATOM 4079 N N . SER A 1 552 ? 37.035 -3.175 18.255 1.00 82.06 552 SER A N 1
ATOM 4080 C CA . SER A 1 552 ? 36.016 -2.136 18.474 1.00 82.06 552 SER A CA 1
ATOM 4081 C C . SER A 1 552 ? 36.158 -0.967 17.498 1.00 82.06 552 SER A C 1
ATOM 4083 O O . SER A 1 552 ? 37.210 -0.763 16.890 1.00 82.06 552 SER A O 1
ATOM 4085 N N . PHE A 1 553 ? 35.098 -0.169 17.371 1.00 73.44 553 PHE A N 1
ATOM 4086 C CA . PHE A 1 553 ? 35.101 1.035 16.543 1.00 73.44 553 PHE A CA 1
ATOM 4087 C C . PHE A 1 553 ? 36.057 2.113 17.089 1.00 73.44 553 PHE A C 1
ATOM 4089 O O . PHE A 1 553 ? 36.713 2.798 16.307 1.00 73.44 553 PHE A O 1
ATOM 4096 N N . GLU A 1 554 ? 36.225 2.230 18.412 1.00 80.94 554 GLU A N 1
ATOM 4097 C CA . GLU A 1 554 ? 37.200 3.150 19.015 1.00 80.94 554 GLU A CA 1
ATOM 4098 C C . GLU A 1 554 ? 38.643 2.800 18.635 1.00 80.94 554 GLU A C 1
ATOM 4100 O O . GLU A 1 554 ? 39.460 3.694 18.419 1.00 80.94 554 GLU A O 1
ATOM 4105 N N . ALA A 1 555 ? 38.958 1.511 18.491 1.00 83.56 555 ALA A N 1
ATOM 4106 C CA . ALA A 1 555 ? 40.299 1.067 18.123 1.00 83.56 555 ALA A CA 1
ATOM 4107 C C . ALA A 1 555 ? 40.698 1.453 16.679 1.00 83.56 555 ALA A C 1
ATOM 4109 O O . ALA A 1 555 ? 41.889 1.446 16.361 1.00 83.56 555 ALA A O 1
ATOM 4110 N N . ILE A 1 556 ? 39.754 1.887 15.828 1.00 80.69 556 ILE A N 1
ATOM 4111 C CA . ILE A 1 556 ? 40.064 2.518 14.530 1.00 80.69 556 ILE A CA 1
ATOM 4112 C C . ILE A 1 556 ? 40.821 3.843 14.741 1.00 80.69 556 ILE A C 1
ATOM 4114 O O . ILE A 1 556 ? 41.761 4.126 14.000 1.00 80.69 556 ILE A O 1
ATOM 4118 N N . TYR A 1 557 ? 40.499 4.627 15.781 1.00 84.69 557 TYR A N 1
ATOM 4119 C CA . TYR A 1 557 ? 41.214 5.880 16.093 1.00 84.69 557 TYR A CA 1
ATOM 4120 C C . TYR A 1 557 ? 42.630 5.657 16.643 1.00 84.69 557 TYR A C 1
ATOM 4122 O O . TYR A 1 557 ? 43.422 6.594 16.692 1.00 84.69 557 TYR A O 1
ATOM 4130 N N . SER A 1 558 ? 42.956 4.432 17.058 1.00 84.88 558 SER A N 1
ATOM 4131 C CA . SER A 1 558 ? 44.288 4.046 17.538 1.00 84.88 558 SER A CA 1
ATOM 4132 C C . SER A 1 558 ? 45.100 3.268 16.495 1.00 84.88 558 SER A C 1
ATOM 4134 O O . SER A 1 558 ? 46.259 2.948 16.750 1.00 84.88 558 SER A O 1
ATOM 4136 N N . ASN A 1 559 ? 44.527 2.967 15.323 1.00 88.81 559 ASN A N 1
ATOM 4137 C CA . ASN A 1 559 ? 45.179 2.207 14.258 1.00 88.81 559 ASN A CA 1
ATOM 4138 C C . ASN A 1 559 ? 45.252 3.033 12.955 1.00 88.81 559 ASN A C 1
ATOM 4140 O O . ASN A 1 559 ? 44.272 3.082 12.204 1.00 88.81 559 ASN A O 1
ATOM 4144 N N . PRO A 1 560 ? 46.418 3.627 12.625 1.00 84.75 560 PRO A N 1
ATOM 4145 C CA . PRO A 1 560 ? 46.559 4.488 11.451 1.00 84.75 560 PRO A CA 1
ATOM 4146 C C . PRO A 1 560 ? 46.189 3.819 10.124 1.00 84.75 560 PRO A C 1
ATOM 4148 O O . PRO A 1 560 ? 45.605 4.463 9.256 1.00 84.75 560 PRO A O 1
ATOM 4151 N N . LYS A 1 561 ? 46.454 2.512 9.968 1.00 84.38 561 LYS A N 1
ATOM 4152 C CA . LYS A 1 561 ? 46.099 1.768 8.745 1.00 84.38 561 LYS A CA 1
ATOM 4153 C C . LYS A 1 561 ? 44.585 1.628 8.571 1.00 84.38 561 LYS A C 1
ATOM 4155 O O . LYS A 1 561 ? 44.105 1.624 7.441 1.00 84.38 561 LYS A O 1
ATOM 4160 N N . ALA A 1 562 ? 43.841 1.521 9.671 1.00 83.25 562 ALA A N 1
ATOM 4161 C CA . ALA A 1 562 ? 42.385 1.418 9.652 1.00 83.25 562 ALA A CA 1
ATOM 4162 C C . ALA A 1 562 ? 41.731 2.761 9.335 1.00 83.25 562 ALA A C 1
ATOM 4164 O O . ALA A 1 562 ? 40.888 2.845 8.444 1.00 83.25 562 ALA A O 1
ATOM 4165 N N . ALA A 1 563 ? 42.178 3.820 10.011 1.00 84.88 563 ALA A N 1
ATOM 4166 C CA . ALA A 1 563 ? 41.717 5.174 9.746 1.00 84.88 563 ALA A CA 1
ATOM 4167 C C . ALA A 1 563 ? 42.006 5.606 8.293 1.00 84.88 563 ALA A C 1
ATOM 4169 O O . ALA A 1 563 ? 41.126 6.152 7.630 1.00 84.88 563 ALA A O 1
ATOM 4170 N N . ASP A 1 564 ? 43.189 5.288 7.755 1.00 84.50 564 ASP A N 1
ATOM 4171 C CA . ASP A 1 564 ? 43.546 5.610 6.369 1.00 84.50 564 ASP A CA 1
ATOM 4172 C C . ASP A 1 564 ? 42.711 4.843 5.327 1.00 84.50 564 ASP A C 1
ATOM 4174 O O . ASP A 1 564 ? 42.289 5.414 4.321 1.00 84.50 564 ASP A O 1
ATOM 4178 N N . ARG A 1 565 ? 42.429 3.557 5.574 1.00 80.31 565 ARG A N 1
ATOM 4179 C CA . ARG A 1 565 ? 41.610 2.715 4.685 1.00 80.31 565 ARG A CA 1
ATOM 4180 C C . ARG A 1 565 ? 40.129 3.103 4.723 1.00 80.31 565 ARG A C 1
ATOM 4182 O O . ARG A 1 565 ? 39.464 3.037 3.695 1.00 80.31 565 ARG A O 1
ATOM 4189 N N . LEU A 1 566 ? 39.632 3.581 5.868 1.00 82.19 566 LEU A N 1
ATOM 4190 C CA . LEU A 1 566 ? 38.290 4.157 5.984 1.00 82.19 566 LEU A CA 1
ATOM 4191 C C . LEU A 1 566 ? 38.149 5.451 5.164 1.00 82.19 566 LEU A C 1
ATOM 4193 O O . LEU A 1 566 ? 37.140 5.627 4.490 1.00 82.19 566 LEU A O 1
ATOM 4197 N N . LEU A 1 567 ? 39.165 6.323 5.162 1.00 80.94 567 LEU A N 1
ATOM 4198 C CA . LEU A 1 567 ? 39.165 7.554 4.354 1.00 80.94 567 LEU A CA 1
ATOM 4199 C C . LEU A 1 567 ? 39.159 7.275 2.844 1.00 80.94 567 LEU A C 1
ATOM 4201 O O . LEU A 1 567 ? 38.452 7.953 2.105 1.00 80.94 567 LEU A O 1
ATOM 4205 N N . GLN A 1 568 ? 39.904 6.263 2.386 1.00 80.00 568 GLN A N 1
ATOM 4206 C CA . GLN A 1 568 ? 39.955 5.885 0.965 1.00 80.00 568 GLN A CA 1
ATOM 4207 C C . GLN A 1 568 ? 38.596 5.418 0.410 1.00 80.00 568 GLN A C 1
ATOM 4209 O O . GLN A 1 568 ? 38.345 5.590 -0.778 1.00 80.00 568 GLN A O 1
ATOM 4214 N N . ASN A 1 569 ? 37.715 4.870 1.254 1.00 75.38 569 ASN A N 1
ATOM 4215 C CA . ASN A 1 569 ? 36.388 4.392 0.848 1.00 75.38 569 ASN A CA 1
ATOM 4216 C C . ASN A 1 569 ? 35.326 5.510 0.740 1.00 75.38 569 ASN A C 1
ATOM 4218 O O . ASN A 1 569 ? 34.228 5.249 0.258 1.00 75.38 569 ASN A O 1
ATOM 4222 N N . LEU A 1 570 ? 35.612 6.735 1.203 1.00 68.12 570 LEU A N 1
ATOM 4223 C CA . LEU A 1 570 ? 34.635 7.835 1.316 1.00 68.12 570 LEU A CA 1
ATOM 4224 C C . LEU A 1 570 ? 34.674 8.838 0.142 1.00 68.12 570 LEU A C 1
ATOM 4226 O O . LEU A 1 570 ? 34.127 9.936 0.261 1.00 68.12 570 LEU A O 1
ATOM 4230 N N . ILE A 1 571 ? 35.334 8.472 -0.962 1.00 53.50 571 ILE A N 1
ATOM 4231 C CA . ILE A 1 571 ? 35.704 9.342 -2.090 1.00 53.50 571 ILE A CA 1
ATOM 4232 C C . ILE A 1 571 ? 35.252 8.704 -3.420 1.00 53.50 571 ILE A C 1
ATOM 4234 O O . ILE A 1 571 ? 35.585 7.548 -3.678 1.00 53.50 571 ILE A O 1
ATOM 4238 N N . ILE A 1 572 ? 34.518 9.442 -4.272 1.00 41.84 572 ILE A N 1
ATOM 4239 C CA . ILE A 1 572 ? 33.934 8.951 -5.548 1.00 41.84 572 ILE A CA 1
ATOM 4240 C C . ILE A 1 572 ? 33.969 10.057 -6.651 1.00 41.84 572 ILE A C 1
ATOM 4242 O O . ILE A 1 572 ? 33.713 11.211 -6.305 1.00 41.84 572 ILE A O 1
ATOM 4246 N N . PRO A 1 573 ? 34.264 9.741 -7.942 1.00 33.69 573 PRO A N 1
ATOM 4247 C CA . PRO A 1 573 ? 34.254 10.676 -9.098 1.00 33.69 573 PRO A CA 1
ATOM 4248 C C . PRO A 1 573 ? 32.954 10.694 -9.980 1.00 33.69 573 PRO A C 1
ATOM 4250 O O . PRO A 1 573 ? 32.006 9.973 -9.684 1.00 33.69 573 PRO A O 1
ATOM 4253 N N . ASP A 1 574 ? 32.921 11.534 -11.042 1.00 36.19 574 ASP A N 1
ATOM 4254 C CA . ASP A 1 574 ? 31.746 12.243 -11.662 1.00 36.19 574 ASP A CA 1
ATOM 4255 C C . ASP A 1 574 ? 31.010 11.655 -12.940 1.00 36.19 574 ASP A C 1
ATOM 4257 O O . ASP A 1 574 ? 31.208 10.497 -13.295 1.00 36.19 574 ASP A O 1
ATOM 4261 N N . GLN A 1 575 ? 30.118 12.446 -13.608 1.00 31.28 575 GLN A N 1
ATOM 4262 C CA . GLN A 1 575 ? 28.798 12.089 -14.252 1.00 31.28 575 GLN A CA 1
ATOM 4263 C C . GLN A 1 575 ? 28.578 12.208 -15.815 1.00 31.28 575 GLN A C 1
ATOM 4265 O O . GLN A 1 575 ? 29.412 12.786 -16.508 1.00 31.28 575 GLN A O 1
ATOM 4270 N N . SER A 1 576 ? 27.425 11.727 -16.386 1.00 32.75 576 SER A N 1
ATOM 4271 C CA . SER A 1 576 ? 26.855 12.014 -17.769 1.00 32.75 576 SER A CA 1
ATOM 4272 C C . SER A 1 576 ? 25.403 11.448 -18.069 1.00 32.75 576 SER A C 1
ATOM 4274 O O . SER A 1 576 ? 24.934 10.658 -17.259 1.00 32.75 576 SER A O 1
ATOM 4276 N N . VAL A 1 577 ? 24.661 11.844 -19.156 1.00 49.41 577 VAL A N 1
ATOM 4277 C CA . VAL A 1 577 ? 23.158 11.681 -19.343 1.00 49.41 577 VAL A CA 1
ATOM 4278 C C . VAL A 1 577 ? 22.657 10.239 -19.251 1.00 49.41 577 VAL A C 1
ATOM 4280 O O . VAL A 1 577 ? 22.961 9.440 -20.129 1.00 49.41 577 VAL A O 1
ATOM 4283 N N . VAL A 1 578 ? 21.701 9.993 -18.347 1.00 57.84 578 VAL A N 1
ATOM 4284 C CA . VAL A 1 578 ? 20.637 8.978 -18.482 1.00 57.84 578 VAL A CA 1
ATOM 4285 C C . VAL A 1 578 ? 19.420 9.413 -17.634 1.00 57.84 578 VAL A C 1
ATOM 4287 O O . VAL A 1 578 ? 19.631 9.905 -16.528 1.00 57.84 578 VAL A O 1
ATOM 4290 N N . HIS A 1 579 ? 18.166 9.212 -18.076 1.00 74.88 579 HIS A N 1
ATOM 4291 C CA . HIS A 1 579 ? 16.988 9.366 -17.198 1.00 74.88 579 HIS A CA 1
ATOM 4292 C C . HIS A 1 579 ? 16.616 8.022 -16.556 1.00 74.88 579 HIS A C 1
ATOM 4294 O O . HIS A 1 579 ? 16.061 7.151 -17.223 1.00 74.88 579 HIS A O 1
ATOM 4300 N N . LYS A 1 580 ? 16.914 7.832 -15.263 1.00 83.69 580 LYS A N 1
ATOM 4301 C CA . LYS A 1 580 ? 16.591 6.574 -14.555 1.00 83.69 580 LYS A CA 1
ATOM 4302 C C . LYS A 1 580 ? 15.107 6.484 -14.211 1.00 83.69 580 LYS A C 1
ATOM 4304 O O . LYS A 1 580 ? 14.583 7.443 -13.648 1.00 83.69 580 LYS A O 1
ATOM 4309 N N . THR A 1 581 ? 14.467 5.333 -14.430 1.00 74.56 581 THR A N 1
ATOM 4310 C CA . THR A 1 581 ? 13.062 5.091 -14.034 1.00 74.56 581 THR A CA 1
ATOM 4311 C C . THR A 1 581 ? 12.893 3.940 -13.032 1.00 74.56 581 THR A C 1
ATOM 4313 O O . THR A 1 581 ? 13.701 3.002 -12.972 1.00 74.56 581 THR A O 1
ATOM 4316 N N . ASP A 1 582 ? 11.846 4.023 -12.203 1.00 78.06 582 ASP A N 1
ATOM 4317 C CA . ASP A 1 582 ? 11.514 3.020 -11.176 1.00 78.06 582 ASP A CA 1
ATOM 4318 C C . ASP A 1 582 ? 10.577 1.896 -11.653 1.00 78.06 582 ASP A C 1
ATOM 4320 O O . ASP A 1 582 ? 10.490 0.861 -10.988 1.00 78.06 582 ASP A O 1
ATOM 4324 N N . ARG A 1 583 ? 9.963 2.079 -12.828 1.00 81.88 583 ARG A N 1
ATOM 4325 C CA . ARG A 1 583 ? 9.213 1.085 -13.604 1.00 81.88 583 ARG A CA 1
ATOM 4326 C C . ARG A 1 583 ? 9.650 1.066 -15.065 1.00 81.88 583 ARG A C 1
ATOM 4328 O O . ARG A 1 583 ? 10.264 2.019 -15.556 1.00 81.88 583 ARG A O 1
ATOM 4335 N N . VAL A 1 584 ? 9.336 -0.029 -15.747 1.00 78.31 584 VAL A N 1
ATOM 4336 C CA . VAL A 1 584 ? 9.442 -0.150 -17.204 1.00 78.31 584 VAL A CA 1
ATOM 4337 C C . VAL A 1 584 ? 8.139 0.399 -17.808 1.00 78.31 584 VAL A C 1
ATOM 4339 O O . VAL A 1 584 ? 7.075 -0.095 -17.425 1.00 78.31 584 VAL A O 1
ATOM 4342 N N . PRO A 1 585 ? 8.172 1.407 -18.701 1.00 74.19 585 PRO A N 1
ATOM 4343 C CA . PRO A 1 585 ? 7.000 1.789 -19.487 1.00 74.19 585 PRO A CA 1
ATOM 4344 C C . PRO A 1 585 ? 6.723 0.704 -20.539 1.00 74.19 585 PRO A C 1
ATOM 4346 O O . PRO A 1 585 ? 7.628 0.290 -21.267 1.00 74.19 585 PRO A O 1
ATOM 4349 N N . VAL A 1 586 ? 5.489 0.205 -20.557 1.00 64.62 586 VAL A N 1
ATOM 4350 C CA . VAL A 1 586 ? 5.032 -0.934 -21.369 1.00 64.62 586 VAL A CA 1
ATOM 4351 C C . VAL A 1 586 ? 3.515 -0.737 -21.618 1.00 64.62 586 VAL A C 1
ATOM 4353 O O . VAL A 1 586 ? 2.801 -0.639 -20.614 1.00 64.62 586 VAL A O 1
ATOM 4356 N N . PRO A 1 587 ? 3.062 -0.506 -22.873 1.00 57.22 587 PRO A N 1
ATOM 4357 C CA . PRO A 1 587 ? 1.681 -0.124 -23.229 1.00 57.22 587 PRO A CA 1
ATOM 4358 C C . PRO A 1 587 ? 0.669 -1.267 -23.455 1.00 57.22 587 PRO A C 1
ATOM 4360 O O . PRO A 1 587 ? 1.011 -2.387 -23.810 1.00 57.22 587 PRO A O 1
ATOM 4363 N N . ASP A 1 588 ? -0.622 -0.922 -23.377 1.00 43.62 588 ASP A N 1
ATOM 4364 C CA . ASP A 1 588 ? -1.733 -1.891 -23.373 1.00 43.62 588 ASP A CA 1
ATOM 4365 C C . ASP A 1 588 ? -2.248 -2.355 -24.759 1.00 43.62 588 ASP A C 1
ATOM 4367 O O . ASP A 1 588 ? -2.990 -3.335 -24.839 1.00 43.62 588 ASP A O 1
ATOM 4371 N N . ASP A 1 589 ? -1.891 -1.679 -25.858 1.00 43.03 589 ASP A N 1
ATOM 4372 C CA . ASP A 1 589 ? -2.468 -1.952 -27.188 1.00 43.03 589 ASP A CA 1
ATOM 4373 C C . ASP A 1 589 ? -1.714 -3.050 -27.964 1.00 43.03 589 ASP A C 1
ATOM 4375 O O . ASP A 1 589 ? -0.701 -2.792 -28.626 1.00 43.03 589 ASP A O 1
ATOM 4379 N N . PHE A 1 590 ? -2.261 -4.272 -27.942 1.00 35.59 590 PHE A N 1
ATOM 4380 C CA . PHE A 1 590 ? -1.820 -5.416 -28.753 1.00 35.59 590 PHE A CA 1
ATOM 4381 C C . PHE A 1 590 ? -2.998 -6.226 -29.333 1.00 35.59 590 PHE A C 1
ATOM 4383 O O . PHE A 1 590 ? -3.487 -7.169 -28.709 1.00 35.59 590 PHE A O 1
ATOM 4390 N N . LEU A 1 591 ? -3.399 -5.889 -30.567 1.00 32.81 591 LEU A N 1
ATOM 4391 C CA . LEU A 1 591 ? -4.057 -6.766 -31.554 1.00 32.81 591 LEU A CA 1
ATOM 4392 C C . LEU A 1 591 ? -3.669 -6.332 -32.979 1.00 32.81 591 LEU A C 1
ATOM 4394 O O . LEU A 1 591 ? -3.610 -5.106 -33.218 1.00 32.81 591 LEU A O 1
#

Secondary structure (DSSP, 8-state):
--------PPPPPP----SSSHHHHHHHHHHHHHHTS--PPPPPPP---HHHHHTT-GGGHHHHHHHHHTTT-HHHHHHH-TT---EEEEE-HHHHHHTHHHHHHHTT-SSGGGGGG-HHHHHHHHHHTEETT----GGG--S-EEEE-TTS-EEEEEEEEETTEEEEEEEETTEEEEEEE-----S---------------------------------------SS-SS------PPPPPPPHHHHHHH-GGGHHHHHHHHHHTTSHHHHHHH-SS---EEEEE-HHHHHHHHHHHHHHHT-SSGGGGGG-HHHHHHHHHHHEETT----GGG--TTEEEE-TTS-EEEEEEETTTTEEEEE-SS-EEEEEEEEEEETTEEEEEESS----TTTTHHHHHHHHHHHHHT--S-S----HHHHHHHHHHHHHHHTS-------------------------PPPPPHHHHHTT-GGGHHHHHHHHHHTT-HHHHHT-PPPP------S--PPPPPB--------S-----HHHHHHHHHHHHHHHHTT-SSSGGGGG-HHHHHHHHHTTB-------EEESS----S---

Organism: NCBI:txid47790

Radius of gyration: 37.29 Å; chains: 1; bounding box: 113×108×110 Å